Protein AF-A0A452YKJ9-F1 (afdb_monomer)

Sequence (379 aa):
ATHRRIHRRQQQIVANIVINTVAPIIANDQYVQHPLFMSISTAIVTCLLLLCMSCCSSSLLDYCMLVSLLVMNYLLELIMNLPNIPTFQKPNYRQFPELTMAGFADALRPDKFTGVHFKRWQVKTTLWLTALKVFHASVGAPEGMTDEDRRKFQEANTMFVGCILSVLADRLCDVYMHINDGKILWDALNAKFGATDAGSELYIMESFHDYKMVNNRSVVEQAHEIQCIVKELELLKCVLPDKFVAGCMIAKLPPSWRNFATTLKHKRQEISVENLIASLDVEEKARAKDTTEKGGEVQPTANMVQRYPHNKNKGKNKPVFNKPTKTTTFKKKKFNKAELECYACGKPGHFSKECPERADRRGKTSSKTVNMVTASNTD

Secondary structure (DSSP, 8-state):
-HHHHHHHHHHHHHHHHHHHHHHHHHSS-SSS-HHHHHHHHHHHHHHHHHHHHHTT---HHHHHHHHHHHHHHHHHHHHHHS-----S--------S-S-HHHHHHHHPPPPB-SS-HHHHHHHHHHHHHHTT-G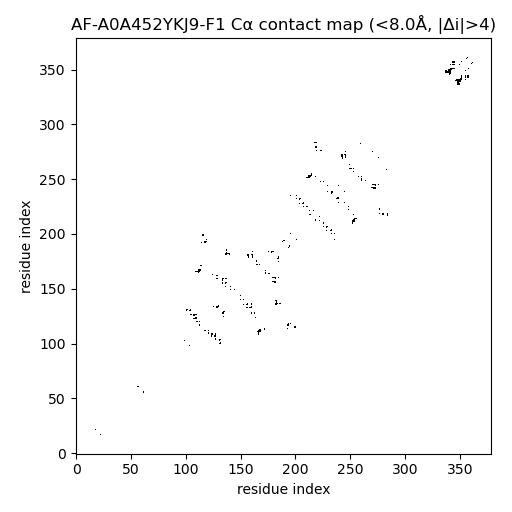GGGG-PPTT--HHHHHHHHHHHHHHHHHHHHTB-HHHHHHHTT---HHHHHHHHHHHH-S--HHHHHHHHHHHHH----TTS-HHHHHHHHHHHHHHHHHTT-PPPHHHHHHHHHHHS-GGGHHHHHHHHH--S---HHHHHHHHHHHHHHHHHHHHHTTS---------PPP------------------------PPP-TTT-B-TTT--BSS-TTS-TT-GGGTTS---------------

Nearest PDB structures (foldseek):
  7nlg-assembly2_C-2  TM=8.269E-01  e=6.951E-02  Saccharomyces cerevisiae
  7nli-assembly1_B  TM=8.361E-01  e=2.441E-01  Saccharomyces cerevisiae

pLDDT: mean 71.26, std 22.53, range [29.0, 97.88]

Solvent-accessible surface area (backbone atoms only — not comparable to full-atom values): 23748 Å² total; per-residue (Å²): 116,67,68,63,53,52,52,53,53,50,53,52,52,52,52,51,50,51,52,71,62,51,56,71,61,77,73,59,78,83,85,91,60,73,71,62,54,54,51,53,52,51,51,51,53,52,53,52,52,53,55,60,48,68,76,70,63,96,50,76,65,63,53,54,54,49,53,50,52,51,51,53,50,51,51,51,54,50,59,72,67,51,82,88,75,82,91,71,93,83,86,88,85,81,88,72,92,71,74,58,61,65,64,61,30,57,74,41,55,54,73,61,45,80,84,66,65,43,67,64,52,47,53,38,42,51,54,22,32,47,65,68,70,23,47,67,29,49,78,45,86,72,87,88,67,53,73,71,56,48,51,55,48,51,52,32,16,51,51,38,36,50,54,53,48,72,32,34,28,69,79,56,26,72,73,49,70,84,53,78,47,25,24,63,47,49,50,52,48,39,67,76,48,58,54,85,48,64,67,60,55,49,50,51,50,47,50,58,68,67,54,66,52,59,85,91,51,64,65,50,60,51,51,50,53,52,52,50,51,51,52,53,35,38,76,70,71,50,76,72,58,53,56,56,53,30,52,50,54,52,70,30,50,31,80,93,45,47,71,59,41,50,53,59,69,68,47,95,61,91,51,44,47,67,60,46,48,55,52,45,46,54,51,50,56,50,53,55,51,61,56,64,64,61,76,55,90,74,78,83,81,73,85,76,86,77,81,86,79,91,82,91,83,91,84,90,85,85,88,79,91,84,84,88,87,89,86,86,90,73,89,74,76,85,76,64,56,68,75,38,54,11,88,77,78,65,50,56,54,44,54,58,90,71,44,90,83,39,74,94,62,75,87,75,79,88,82,92,84,85,86,87,82,91,81,82,90,82,133

InterPro domains:
  IPR001878 Zinc finger, CCHC-type [PF00098] (341-357)
  IPR001878 Zinc finger, CCHC-type [PS50158] (342-357)
  IPR001878 Zinc finger, CCHC-type [SM00343] (341-357)
  IPR036875 Zinc finger, CCHC-type superfamily [SSF57756] (328-364)
  IPR061502 Copia/RE1/RE2-like, N-terminal domain [PF14223] (129-292)

Foldseek 3Di:
DVVVVVVVVVVVVVVVCCCVVVVVVVPDDDDPDPPVVVVVVVVVVLVVVVVVVVVPDPDPVVVVVNVVVVVVVVVVVVVVPDPDDDPDDDDDDDPDDCPPLVVVLVVLQDAADPLAPLVVRVVSLCVSLVSVVLNVLLVPDDPPDDPVVVVVSLVSLQVLLVSNLVRHDPVVSVVQVVDSRNNVSNVVSCVVRVPPPVVNLVVLVVCLVPQADDPPDQLLVSLVVSVVSQVVNVVVVNHDDQLVSLLSSLVRDDPVCVVVSVVVVPPPDRAGSVNSSVVSVVVSVVVVVVVVVVVDDDDPPDDDPDDDDDDDDDDDDDDDDDDDDDDDDDDDDDDDQQADAEPQPRHGNDHVVPDPVNPVPPPDDDDDDDDDDDDDDDD

Organism: Aegilops tauschii subsp. strangulata (NCBI:txid200361)

Mean predicted aligned error: 22.64 Å

Radius of gyration: 47.64 Å; Cα contacts (8 Å, |Δi|>4): 205; chains: 1; bounding box: 167×66×102 Å

Structure (mmCIF, N/CA/C/O backbone):
data_AF-A0A452YKJ9-F1
#
_entry.id   AF-A0A452YKJ9-F1
#
loop_
_atom_site.group_PDB
_atom_site.id
_atom_site.type_symbol
_atom_site.label_atom_id
_atom_site.label_alt_id
_atom_site.label_comp_id
_atom_site.label_asym_id
_atom_site.label_entity_id
_atom_site.label_seq_id
_atom_site.pdbx_PDB_ins_code
_atom_site.Cartn_x
_atom_site.Cartn_y
_atom_site.Cartn_z
_atom_site.occupancy
_atom_site.B_iso_or_equiv
_atom_site.auth_seq_id
_atom_site.auth_comp_id
_atom_site.auth_asym_id
_atom_site.auth_atom_id
_atom_site.pdbx_PDB_model_num
ATOM 1 N N . ALA A 1 1 ? 92.092 -6.918 22.892 1.00 54.88 1 ALA A N 1
ATOM 2 C CA . ALA A 1 1 ? 91.981 -5.563 22.290 1.00 54.88 1 ALA A CA 1
ATOM 3 C C . ALA A 1 1 ? 91.515 -5.588 20.824 1.00 54.88 1 ALA A C 1
ATOM 5 O O . ALA A 1 1 ? 90.685 -4.770 20.443 1.00 54.88 1 ALA A O 1
ATOM 6 N N . THR A 1 2 ? 91.985 -6.538 20.014 1.00 51.72 2 THR A N 1
ATOM 7 C CA . THR A 1 2 ? 91.594 -6.768 18.607 1.00 51.72 2 THR A CA 1
ATOM 8 C C . THR A 1 2 ? 90.106 -7.099 18.418 1.00 51.72 2 THR A C 1
ATOM 10 O O . THR A 1 2 ? 89.449 -6.477 17.590 1.00 51.72 2 THR A O 1
ATOM 13 N N . HIS A 1 3 ? 89.530 -7.953 19.269 1.00 44.47 3 HIS A N 1
ATOM 14 C CA . HIS A 1 3 ? 88.105 -8.326 19.220 1.00 44.47 3 HIS A CA 1
ATOM 15 C C . HIS A 1 3 ? 87.143 -7.127 19.376 1.00 44.47 3 HIS A C 1
ATOM 17 O O . HIS A 1 3 ? 86.148 -7.007 18.668 1.00 44.47 3 HIS A O 1
ATOM 23 N N . ARG A 1 4 ? 87.483 -6.159 20.245 1.00 49.81 4 ARG A N 1
ATOM 24 C CA . ARG A 1 4 ? 86.679 -4.935 20.445 1.00 49.81 4 ARG A CA 1
ATOM 25 C C . ARG A 1 4 ? 86.745 -3.977 19.249 1.00 49.81 4 ARG A C 1
ATOM 27 O O . ARG A 1 4 ? 85.799 -3.230 19.021 1.00 49.81 4 ARG A O 1
ATOM 34 N N . ARG A 1 5 ? 87.844 -3.986 18.482 1.00 52.38 5 ARG A N 1
ATOM 35 C CA . ARG A 1 5 ? 87.989 -3.167 17.263 1.00 52.38 5 ARG A CA 1
ATOM 36 C C . ARG A 1 5 ? 87.192 -3.747 16.094 1.00 52.38 5 ARG A C 1
ATOM 38 O O . ARG A 1 5 ? 86.598 -2.983 15.342 1.00 52.38 5 ARG A O 1
ATOM 45 N N . ILE A 1 6 ? 87.136 -5.075 15.988 1.00 52.66 6 ILE A N 1
ATOM 46 C CA . ILE A 1 6 ? 86.329 -5.783 14.984 1.00 52.66 6 ILE A CA 1
ATOM 47 C C . ILE A 1 6 ? 84.835 -5.558 15.256 1.00 52.66 6 ILE A C 1
ATOM 49 O O . ILE A 1 6 ? 84.110 -5.154 14.353 1.00 52.66 6 ILE A O 1
ATOM 53 N N . HIS A 1 7 ? 84.406 -5.675 16.516 1.00 46.59 7 HIS A N 1
ATOM 54 C CA . HIS A 1 7 ? 83.016 -5.433 16.919 1.00 46.59 7 HIS A CA 1
ATOM 55 C C . HIS A 1 7 ? 82.532 -4.006 16.602 1.00 46.59 7 HIS A C 1
ATOM 57 O O . HIS A 1 7 ? 81.442 -3.821 16.070 1.00 46.59 7 HIS A O 1
ATOM 63 N N . ARG A 1 8 ? 83.356 -2.978 16.862 1.00 50.72 8 ARG A N 1
ATOM 64 C CA . ARG A 1 8 ? 83.002 -1.582 16.533 1.00 50.72 8 ARG A CA 1
ATOM 65 C C . ARG A 1 8 ? 82.900 -1.336 15.028 1.00 50.72 8 ARG A C 1
ATOM 67 O O . ARG A 1 8 ? 81.988 -0.642 14.593 1.00 50.72 8 ARG A O 1
ATOM 74 N N . ARG A 1 9 ? 83.797 -1.934 14.234 1.00 54.03 9 ARG A N 1
ATOM 75 C CA . ARG A 1 9 ? 83.734 -1.845 12.767 1.00 54.03 9 ARG A CA 1
ATOM 76 C C . ARG A 1 9 ? 82.481 -2.520 12.216 1.00 54.03 9 ARG A C 1
ATOM 78 O O . ARG A 1 9 ? 81.846 -1.956 11.335 1.00 54.03 9 ARG A O 1
ATOM 85 N N . GLN A 1 10 ? 82.088 -3.670 12.760 1.00 48.22 10 GLN A N 1
ATOM 86 C CA . GLN A 1 10 ? 80.860 -4.342 12.332 1.00 48.22 10 GLN A CA 1
ATOM 87 C C . GLN A 1 10 ? 79.595 -3.579 12.740 1.00 48.22 10 GLN A C 1
ATOM 89 O O . GLN A 1 10 ? 78.696 -3.443 11.918 1.00 48.22 10 GLN A O 1
ATOM 94 N N . GLN A 1 11 ? 79.553 -2.974 13.931 1.00 50.72 11 GLN A N 1
ATOM 95 C CA . GLN A 1 11 ? 78.436 -2.107 14.330 1.00 50.72 11 GLN A CA 1
ATOM 96 C C . GLN A 1 11 ? 78.281 -0.877 13.424 1.00 50.72 11 GLN A C 1
ATOM 98 O O . GLN A 1 11 ? 77.159 -0.512 13.085 1.00 50.72 11 GLN A O 1
ATOM 103 N N . GLN A 1 12 ? 79.384 -0.265 12.981 1.00 54.50 12 GLN A N 1
ATOM 104 C CA . GLN A 1 12 ? 79.341 0.851 12.026 1.00 54.50 12 GLN A CA 1
ATOM 105 C C . GLN A 1 12 ? 78.880 0.428 10.629 1.00 54.50 12 GLN A C 1
ATOM 107 O O . GLN A 1 12 ? 78.145 1.168 9.982 1.00 54.50 12 GLN A O 1
ATOM 112 N N . ILE A 1 13 ? 79.266 -0.766 10.173 1.00 56.84 13 ILE A N 1
ATOM 113 C CA . ILE A 1 13 ? 78.814 -1.309 8.885 1.00 56.84 13 ILE A CA 1
ATOM 114 C C . ILE A 1 13 ? 77.309 -1.605 8.933 1.00 56.84 13 ILE A C 1
ATOM 116 O O . ILE A 1 13 ? 76.584 -1.206 8.027 1.00 56.84 13 ILE A O 1
ATOM 120 N N . VAL A 1 14 ? 76.822 -2.223 10.013 1.00 52.56 14 VAL A N 1
ATOM 121 C CA . VAL A 1 14 ? 75.391 -2.513 10.202 1.00 52.56 14 VAL A CA 1
ATOM 122 C C . VAL A 1 14 ? 74.574 -1.223 10.310 1.00 52.56 14 VAL A C 1
ATOM 124 O O . VAL A 1 14 ? 73.551 -1.101 9.643 1.00 52.56 14 VAL A O 1
ATOM 127 N N . ALA A 1 15 ? 75.046 -0.227 11.067 1.00 53.91 15 ALA A N 1
ATOM 128 C CA . ALA A 1 15 ? 74.375 1.069 11.172 1.00 53.91 15 ALA A CA 1
ATOM 129 C C . ALA A 1 15 ? 74.290 1.792 9.815 1.00 53.91 15 ALA A C 1
ATOM 131 O O . ALA A 1 15 ? 73.233 2.313 9.467 1.00 53.91 15 ALA A O 1
ATOM 132 N N . ASN A 1 16 ? 75.359 1.764 9.012 1.00 55.59 16 ASN A N 1
ATOM 133 C CA . ASN A 1 16 ? 75.361 2.376 7.681 1.00 55.59 16 ASN A CA 1
ATOM 134 C C . ASN A 1 16 ? 74.444 1.651 6.688 1.00 55.59 16 ASN A C 1
ATOM 136 O O . ASN A 1 16 ? 73.811 2.306 5.864 1.00 55.59 16 ASN A O 1
ATOM 140 N N . ILE A 1 17 ? 74.344 0.321 6.764 1.00 53.81 17 ILE A N 1
ATOM 141 C CA . ILE A 1 17 ? 73.420 -0.451 5.922 1.00 53.81 17 ILE A CA 1
ATOM 142 C C . ILE A 1 17 ? 71.975 -0.120 6.297 1.00 53.81 17 ILE A C 1
ATOM 144 O O . ILE A 1 17 ? 71.181 0.168 5.408 1.00 53.81 17 ILE A O 1
ATOM 148 N N . VAL A 1 18 ? 71.640 -0.080 7.590 1.00 53.66 18 VAL A N 1
ATOM 149 C CA . VAL A 1 18 ? 70.285 0.252 8.064 1.00 53.66 18 VAL A CA 1
ATOM 150 C C . VAL A 1 18 ? 69.889 1.674 7.659 1.00 53.66 18 VAL A C 1
ATOM 152 O O . VAL A 1 18 ? 68.805 1.873 7.121 1.00 53.66 18 VAL A O 1
ATOM 155 N N . ILE A 1 19 ? 70.772 2.660 7.839 1.00 55.09 19 ILE A N 1
ATOM 156 C CA . ILE A 1 19 ? 70.468 4.061 7.511 1.00 55.09 19 ILE A CA 1
ATOM 157 C C . ILE A 1 19 ? 70.308 4.256 5.995 1.00 55.09 19 ILE A C 1
ATOM 159 O O . ILE A 1 19 ? 69.349 4.891 5.568 1.00 55.09 19 ILE A O 1
ATOM 163 N N . ASN A 1 20 ? 71.180 3.666 5.170 1.00 53.25 20 ASN A N 1
ATOM 164 C CA . ASN A 1 20 ? 71.138 3.877 3.717 1.00 53.25 20 ASN A CA 1
ATOM 165 C C . ASN A 1 20 ? 70.064 3.051 2.994 1.00 53.25 20 ASN A C 1
ATOM 167 O O . ASN A 1 20 ? 69.679 3.411 1.885 1.00 53.25 20 ASN A O 1
ATOM 171 N N . THR A 1 21 ? 69.576 1.960 3.591 1.00 52.97 21 THR A N 1
ATOM 172 C CA . THR A 1 21 ? 68.522 1.128 2.983 1.00 52.97 21 THR A CA 1
ATOM 173 C C . THR A 1 21 ? 67.123 1.493 3.464 1.00 52.97 21 THR A C 1
ATOM 175 O O . THR A 1 21 ? 66.191 1.444 2.671 1.00 52.97 21 THR A O 1
ATOM 178 N N . VAL A 1 22 ? 66.957 1.906 4.726 1.00 48.12 22 VAL A N 1
ATOM 179 C CA . VAL A 1 22 ? 65.632 2.172 5.316 1.00 48.12 22 VAL A CA 1
ATOM 180 C C . VAL A 1 22 ? 65.185 3.625 5.115 1.00 48.12 22 VAL A C 1
ATOM 182 O O . VAL A 1 22 ? 64.001 3.87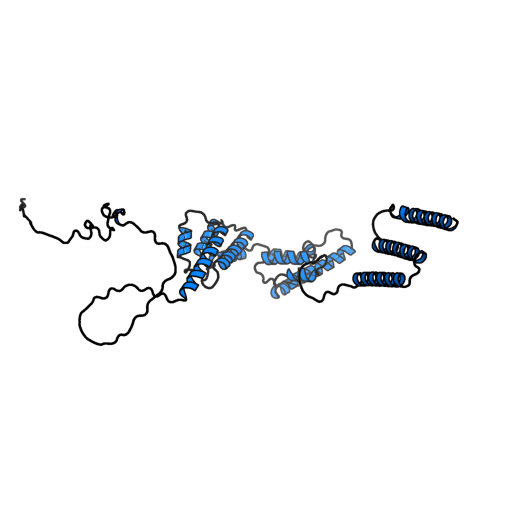2 4.889 1.00 48.12 22 VAL A O 1
ATOM 185 N N . ALA A 1 23 ? 66.109 4.595 5.132 1.00 46.81 23 ALA A N 1
ATOM 186 C CA . ALA A 1 23 ? 65.769 6.015 5.003 1.00 46.81 23 ALA A CA 1
ATOM 187 C C . ALA A 1 23 ? 65.106 6.421 3.664 1.00 46.81 23 ALA A C 1
ATOM 189 O O . ALA A 1 23 ? 64.155 7.203 3.716 1.00 46.81 23 ALA A O 1
ATOM 190 N N . PRO A 1 24 ? 65.510 5.914 2.479 1.00 47.06 24 PRO A N 1
ATOM 191 C CA . PRO A 1 24 ? 64.872 6.319 1.223 1.00 47.06 24 PRO A CA 1
ATOM 192 C C . PRO A 1 24 ? 63.497 5.671 0.985 1.00 47.06 24 PRO A C 1
ATOM 194 O O . PRO A 1 24 ? 62.767 6.127 0.112 1.00 47.06 24 PRO A O 1
ATOM 197 N N . ILE A 1 25 ? 63.115 4.642 1.755 1.00 47.25 25 ILE A N 1
ATOM 198 C CA . ILE A 1 25 ? 61.844 3.922 1.557 1.00 47.25 25 ILE A CA 1
ATOM 199 C C . ILE A 1 25 ? 60.684 4.568 2.334 1.00 47.25 25 ILE A C 1
ATOM 201 O O . ILE A 1 25 ? 59.533 4.473 1.927 1.00 47.25 25 ILE A O 1
ATOM 205 N N . ILE A 1 26 ? 60.979 5.285 3.421 1.00 48.78 26 ILE A N 1
ATOM 206 C CA . ILE A 1 26 ? 59.972 6.009 4.219 1.00 48.78 26 ILE A CA 1
ATOM 207 C C . ILE A 1 26 ? 59.546 7.322 3.531 1.00 48.78 26 ILE A C 1
ATOM 209 O O . ILE A 1 26 ? 58.481 7.858 3.823 1.00 48.78 26 ILE A O 1
ATOM 213 N N . ALA A 1 27 ? 60.365 7.839 2.610 1.00 47.72 27 ALA A N 1
ATOM 214 C CA . ALA A 1 27 ? 60.179 9.159 2.012 1.00 47.72 27 ALA A CA 1
ATOM 215 C C . ALA A 1 27 ? 59.400 9.171 0.684 1.00 47.72 27 ALA A C 1
ATOM 217 O O . ALA A 1 27 ? 59.086 10.261 0.212 1.00 47.72 27 ALA A O 1
ATOM 218 N N . ASN A 1 28 ? 59.087 8.015 0.082 1.00 39.66 28 ASN A N 1
ATOM 219 C CA . ASN A 1 28 ? 58.388 7.967 -1.204 1.00 39.66 28 ASN A CA 1
ATOM 220 C C . ASN A 1 28 ? 56.955 7.432 -1.054 1.00 39.66 28 ASN A C 1
ATOM 222 O O . ASN A 1 28 ? 56.725 6.296 -0.655 1.00 39.66 28 ASN A O 1
ATOM 226 N N . ASP A 1 29 ? 56.041 8.340 -1.364 1.00 38.12 29 ASP A N 1
ATOM 227 C CA . ASP A 1 29 ? 54.584 8.344 -1.361 1.00 38.12 29 ASP A CA 1
ATOM 228 C C . ASP A 1 29 ? 53.753 7.045 -1.385 1.00 38.12 29 ASP A C 1
ATOM 230 O O . ASP A 1 29 ? 54.030 6.057 -2.057 1.00 38.12 29 ASP A O 1
ATOM 234 N N . GLN A 1 30 ? 52.630 7.188 -0.673 1.00 46.84 30 GLN A N 1
ATOM 235 C CA . GLN A 1 30 ? 51.259 6.768 -0.974 1.00 46.84 30 GLN A CA 1
ATOM 236 C C . GLN A 1 30 ? 50.998 5.622 -1.970 1.00 46.84 30 GLN A C 1
ATOM 238 O O . GLN A 1 30 ? 51.193 5.729 -3.173 1.00 46.84 30 GLN A O 1
ATOM 243 N N . TYR A 1 31 ? 50.268 4.642 -1.423 1.00 48.84 31 TYR A N 1
ATOM 244 C CA . TYR A 1 31 ? 49.363 3.703 -2.090 1.00 48.84 31 TYR A CA 1
ATOM 245 C C . TYR A 1 31 ? 50.000 2.642 -3.006 1.00 48.84 31 TYR A C 1
ATOM 247 O O . TYR A 1 31 ? 50.643 2.917 -4.006 1.00 48.84 31 TYR A O 1
ATOM 255 N N . VAL A 1 32 ? 49.648 1.386 -2.697 1.00 43.19 32 VAL A N 1
ATOM 256 C CA . VAL A 1 32 ? 49.920 0.154 -3.462 1.00 43.19 32 VAL A CA 1
ATOM 257 C C . VAL A 1 32 ? 51.313 -0.462 -3.243 1.00 43.19 32 VAL A C 1
ATOM 259 O O . VAL A 1 32 ? 52.135 -0.455 -4.142 1.00 43.19 32 VAL A O 1
ATOM 262 N N . GLN A 1 33 ? 51.558 -1.057 -2.061 1.00 49.28 33 GLN A N 1
ATOM 263 C CA . GLN A 1 33 ? 52.285 -2.346 -1.868 1.00 49.28 33 GLN A CA 1
ATOM 264 C C . GLN A 1 33 ? 52.484 -2.728 -0.376 1.00 49.28 33 GLN A C 1
ATOM 266 O O . GLN A 1 33 ? 53.504 -3.276 0.041 1.00 49.28 33 GLN A O 1
ATOM 271 N N . HIS A 1 34 ? 51.471 -2.494 0.464 1.00 54.09 34 HIS A N 1
ATOM 272 C CA . HIS A 1 34 ? 51.579 -2.696 1.915 1.00 54.09 34 HIS A CA 1
ATOM 273 C C . HIS A 1 34 ? 51.847 -4.146 2.413 1.00 54.09 34 HIS A C 1
ATOM 275 O O . HIS A 1 34 ? 52.509 -4.272 3.445 1.00 54.09 34 HIS A O 1
ATOM 281 N N . PRO A 1 35 ? 51.408 -5.247 1.754 1.00 46.44 35 PRO A N 1
ATOM 282 C CA . PRO A 1 35 ? 51.635 -6.592 2.301 1.00 46.44 35 PRO A CA 1
ATOM 283 C C . PRO A 1 35 ? 53.042 -7.143 2.009 1.00 46.44 35 PRO A C 1
ATOM 285 O O . PRO A 1 35 ? 53.631 -7.800 2.864 1.00 46.44 35 PRO A O 1
ATOM 288 N N . LEU A 1 36 ? 53.624 -6.827 0.845 1.00 48.59 36 LEU A N 1
ATOM 289 C CA . LEU A 1 36 ? 54.978 -7.273 0.481 1.00 48.59 36 LEU A CA 1
ATOM 290 C C . LEU A 1 36 ? 56.056 -6.525 1.276 1.00 48.59 36 LEU A C 1
ATOM 292 O O . LEU A 1 36 ? 57.030 -7.129 1.718 1.00 48.59 36 LEU A O 1
ATOM 296 N N . PHE A 1 37 ? 55.855 -5.228 1.519 1.00 52.91 37 PHE A N 1
ATOM 297 C CA . PHE A 1 37 ? 56.812 -4.403 2.255 1.00 52.91 37 PHE A CA 1
ATOM 298 C C . PHE A 1 37 ? 56.934 -4.806 3.735 1.00 52.91 37 PHE A C 1
ATOM 300 O O . PHE A 1 37 ? 58.042 -4.929 4.261 1.00 52.91 37 PHE A O 1
ATOM 307 N N . MET A 1 38 ? 55.806 -5.102 4.393 1.00 53.69 38 MET A N 1
ATOM 308 C CA . MET A 1 38 ? 55.792 -5.590 5.780 1.00 53.69 38 MET A CA 1
ATOM 309 C C . MET A 1 38 ? 56.409 -6.991 5.903 1.00 53.69 38 MET A C 1
ATOM 311 O O . MET A 1 38 ? 57.136 -7.253 6.860 1.00 53.69 38 MET A O 1
ATOM 315 N N . SER A 1 39 ? 56.183 -7.867 4.919 1.00 57.09 39 SER A N 1
ATOM 316 C CA . SER A 1 39 ? 56.765 -9.217 4.875 1.00 57.09 39 SER A CA 1
ATOM 317 C C . SER A 1 39 ? 58.290 -9.186 4.698 1.00 57.09 39 SER A C 1
ATOM 319 O O . SER A 1 39 ? 59.022 -9.849 5.429 1.00 57.09 39 SER A O 1
ATOM 321 N N . ILE A 1 40 ? 58.808 -8.335 3.806 1.00 58.88 40 ILE A N 1
ATOM 322 C CA . ILE A 1 40 ? 60.258 -8.206 3.591 1.00 58.88 40 ILE A CA 1
ATOM 323 C C . ILE A 1 40 ? 60.935 -7.550 4.804 1.00 58.88 40 ILE A C 1
ATOM 325 O O . ILE A 1 40 ? 61.993 -8.002 5.240 1.00 58.88 40 ILE A O 1
ATOM 329 N N . SER A 1 41 ? 60.317 -6.526 5.402 1.00 61.47 41 SER A N 1
ATOM 330 C CA . SER A 1 41 ? 60.841 -5.878 6.612 1.00 61.47 41 SER A CA 1
ATOM 331 C C . SER A 1 41 ? 60.920 -6.849 7.799 1.00 61.47 41 SER A C 1
ATOM 333 O O . SER A 1 41 ? 61.955 -6.942 8.463 1.00 61.47 41 SER A O 1
ATOM 335 N N . THR A 1 42 ? 59.870 -7.643 8.026 1.00 62.22 42 THR A N 1
ATOM 336 C CA . THR A 1 42 ? 59.843 -8.660 9.090 1.00 62.22 42 THR A CA 1
ATOM 337 C C . THR A 1 42 ? 60.819 -9.811 8.824 1.00 62.22 42 THR A C 1
ATOM 339 O O . THR A 1 42 ? 61.498 -10.255 9.754 1.00 62.22 42 THR A O 1
ATOM 342 N N . ALA A 1 43 ? 60.994 -10.231 7.567 1.00 64.75 43 ALA A N 1
ATOM 343 C CA . ALA A 1 43 ? 62.003 -11.217 7.168 1.00 64.75 43 ALA A CA 1
ATOM 344 C C . ALA A 1 43 ? 63.443 -10.719 7.401 1.00 64.75 43 ALA A C 1
ATOM 346 O O . ALA A 1 43 ? 64.298 -11.456 7.891 1.00 64.75 43 ALA A O 1
ATOM 347 N N . ILE A 1 44 ? 63.725 -9.444 7.117 1.00 72.19 44 ILE A N 1
ATOM 348 C CA . ILE A 1 44 ? 65.050 -8.852 7.351 1.00 72.19 44 ILE A CA 1
ATOM 349 C C . ILE A 1 44 ? 65.332 -8.731 8.855 1.00 72.19 44 ILE A C 1
ATOM 351 O O . ILE A 1 44 ? 66.419 -9.093 9.305 1.00 72.19 44 ILE A O 1
ATOM 355 N N . VAL A 1 45 ? 64.357 -8.281 9.653 1.00 70.88 45 VAL A N 1
ATOM 356 C CA . VAL A 1 45 ? 64.507 -8.161 11.114 1.00 70.88 45 VAL A CA 1
ATOM 357 C C . VAL A 1 45 ? 64.714 -9.530 11.768 1.00 70.88 45 VAL A C 1
ATOM 359 O O . VAL A 1 45 ? 65.603 -9.680 12.605 1.00 70.88 45 VAL A O 1
ATOM 362 N N . THR A 1 46 ? 63.960 -10.550 11.357 1.00 66.88 46 THR A N 1
ATOM 363 C CA . THR A 1 46 ? 64.141 -11.925 11.855 1.00 66.88 46 THR A CA 1
ATOM 364 C C . THR A 1 46 ? 65.497 -12.501 11.451 1.00 66.88 46 THR A C 1
ATOM 366 O O . THR A 1 46 ? 66.184 -13.077 12.294 1.00 66.88 46 THR A O 1
ATOM 369 N N . CYS A 1 47 ? 65.956 -12.266 10.219 1.00 66.81 47 CYS A N 1
ATOM 370 C CA . CYS A 1 47 ? 67.270 -12.721 9.767 1.00 66.81 47 CYS A CA 1
ATOM 371 C C . CYS A 1 47 ? 68.425 -12.023 10.514 1.00 66.81 47 CYS A C 1
ATOM 373 O O . CYS A 1 47 ? 69.414 -12.666 10.868 1.00 66.81 47 CYS A O 1
ATOM 375 N N . LEU A 1 48 ? 68.292 -10.728 10.824 1.00 70.75 48 LEU A N 1
ATOM 376 C CA . LEU A 1 48 ? 69.273 -9.977 11.617 1.00 70.75 48 LEU A CA 1
ATOM 377 C C . LEU A 1 48 ? 69.322 -10.441 13.082 1.00 70.75 48 LEU A C 1
ATOM 379 O O . LEU A 1 48 ? 70.411 -10.540 13.650 1.00 70.75 48 LEU A O 1
ATOM 383 N N . LEU A 1 49 ? 68.176 -10.777 13.684 1.00 64.94 49 LEU A N 1
ATOM 384 C CA . LEU A 1 49 ? 68.113 -11.340 15.038 1.00 64.94 49 LEU A CA 1
ATOM 385 C C . LEU A 1 49 ? 68.745 -12.739 15.101 1.00 64.94 49 LEU A C 1
ATOM 387 O O . LEU A 1 49 ? 69.512 -13.020 16.021 1.00 64.94 49 LEU A O 1
ATOM 391 N N . LEU A 1 50 ? 68.505 -13.584 14.094 1.00 64.44 50 LEU A N 1
ATOM 392 C CA . LEU A 1 50 ? 69.130 -14.907 13.977 1.00 64.44 50 LEU A CA 1
ATOM 393 C C . LEU A 1 50 ? 70.657 -14.814 13.824 1.00 64.44 50 LEU A C 1
ATOM 395 O O . LEU A 1 50 ? 71.392 -15.536 14.500 1.00 64.44 50 LEU A O 1
ATOM 399 N N . LEU A 1 51 ? 71.149 -13.885 12.996 1.00 64.31 51 LEU A N 1
ATOM 400 C CA . LEU A 1 51 ? 72.586 -13.655 12.808 1.00 64.31 51 LEU A CA 1
ATOM 401 C C . LEU A 1 51 ? 73.259 -13.120 14.081 1.00 64.31 51 LEU A C 1
ATOM 403 O O . LEU A 1 51 ? 74.330 -13.603 14.451 1.00 64.31 51 LEU A O 1
ATOM 407 N N . CYS A 1 52 ? 72.613 -12.186 14.787 1.00 60.16 52 CYS A N 1
ATOM 408 C CA . CYS A 1 52 ? 73.116 -11.618 16.041 1.00 60.16 52 CYS A CA 1
ATOM 409 C C . CYS A 1 52 ? 73.245 -12.683 17.148 1.00 60.16 52 CYS A C 1
ATOM 411 O O . CYS A 1 52 ? 74.232 -12.701 17.884 1.00 60.16 52 CYS A O 1
ATOM 413 N N . MET A 1 53 ? 72.299 -13.627 17.219 1.00 58.78 53 MET A N 1
ATOM 414 C CA . MET A 1 53 ? 72.294 -14.695 18.228 1.00 58.78 53 MET A CA 1
ATOM 415 C C . MET A 1 53 ? 73.190 -15.892 17.866 1.00 58.78 53 MET A C 1
ATOM 417 O O . MET A 1 53 ? 73.716 -16.546 18.771 1.00 58.78 53 MET A O 1
ATOM 421 N N . SER A 1 54 ? 73.457 -16.129 16.572 1.00 59.25 54 SER A N 1
ATOM 422 C CA . SER A 1 54 ? 74.451 -17.122 16.114 1.00 59.25 54 SER A CA 1
ATOM 423 C C . SER A 1 54 ? 75.883 -16.773 16.541 1.00 59.25 54 SER A C 1
ATOM 425 O O . SER A 1 54 ? 76.724 -17.653 16.697 1.00 59.25 54 SER A O 1
ATOM 427 N N . CYS A 1 55 ? 76.152 -15.487 16.789 1.00 56.94 55 CYS A N 1
ATOM 428 C CA . CYS A 1 55 ? 77.467 -15.007 17.195 1.00 56.94 55 CYS A CA 1
ATOM 429 C C . CYS A 1 55 ? 77.702 -15.090 18.721 1.00 56.94 55 CYS A C 1
ATOM 431 O O . CYS A 1 55 ? 78.809 -14.792 19.172 1.00 56.94 55 CYS A O 1
ATOM 433 N N . CYS A 1 56 ? 76.690 -15.492 19.510 1.00 58.94 56 CYS A N 1
ATOM 434 C CA . CYS A 1 56 ? 76.715 -15.414 20.979 1.00 58.94 56 CYS A CA 1
ATOM 435 C C . CYS A 1 56 ? 76.259 -16.669 21.751 1.00 58.94 56 CYS A C 1
ATOM 437 O O . CYS A 1 56 ? 76.258 -16.613 22.978 1.00 58.94 56 CYS A O 1
ATOM 439 N N . SER A 1 57 ? 75.898 -17.795 21.128 1.00 55.03 57 SER A N 1
ATOM 440 C CA . SER A 1 57 ? 75.328 -18.935 21.874 1.00 55.03 57 SER A CA 1
ATOM 441 C C . SER A 1 57 ? 76.154 -20.224 21.764 1.00 55.03 57 SER A C 1
ATOM 443 O O . SER A 1 57 ? 76.265 -20.849 20.715 1.00 55.03 57 SER A O 1
ATOM 445 N N . SER A 1 58 ? 76.712 -20.639 22.904 1.00 62.03 58 SER A N 1
ATOM 446 C CA . SER A 1 58 ? 77.440 -21.900 23.114 1.00 62.03 58 SER A CA 1
ATOM 447 C C . SER A 1 58 ? 76.528 -23.032 23.619 1.00 62.03 58 SER A C 1
ATOM 449 O O . SER A 1 58 ? 76.991 -23.910 24.344 1.00 62.03 58 SER A O 1
ATOM 451 N N . SER A 1 59 ? 75.225 -23.011 23.318 1.00 66.88 59 SER A N 1
ATOM 452 C CA . SER A 1 59 ? 74.263 -23.950 23.910 1.00 66.88 59 SER A CA 1
ATOM 453 C C . SER A 1 59 ? 73.186 -24.402 22.927 1.00 66.88 59 SER A C 1
ATOM 455 O O . SER A 1 59 ? 72.509 -23.600 22.290 1.00 66.88 59 SER A O 1
ATOM 457 N N . LEU A 1 60 ? 72.995 -25.720 22.859 1.00 60.41 60 LEU A N 1
ATOM 458 C CA . LEU A 1 60 ? 71.998 -26.415 22.036 1.00 60.41 60 LEU A CA 1
ATOM 459 C C . LEU A 1 60 ? 70.548 -26.030 22.404 1.00 60.41 60 LEU A C 1
ATOM 461 O O . LEU A 1 60 ? 69.657 -26.090 21.560 1.00 60.41 60 LEU A O 1
ATOM 465 N N . LEU A 1 61 ? 70.318 -25.597 23.649 1.00 60.06 61 LEU A N 1
ATOM 466 C CA . LEU A 1 61 ? 69.008 -25.166 24.150 1.00 60.06 61 LEU A CA 1
ATOM 467 C C . LEU A 1 61 ? 68.520 -23.869 23.491 1.00 60.06 61 LEU A C 1
ATOM 469 O O . LEU A 1 61 ? 67.340 -23.770 23.157 1.00 60.06 61 LEU A O 1
ATOM 473 N N . ASP A 1 62 ? 69.418 -22.916 23.238 1.00 58.72 62 ASP A N 1
ATOM 474 C CA . ASP A 1 62 ? 69.054 -21.631 22.629 1.00 58.72 62 ASP A CA 1
ATOM 475 C C . ASP A 1 62 ? 68.629 -21.816 21.164 1.00 58.72 62 ASP A C 1
ATOM 477 O O . ASP A 1 62 ? 67.689 -21.172 20.691 1.00 58.72 62 ASP A O 1
ATOM 481 N N . TYR A 1 63 ? 69.251 -22.775 20.469 1.00 66.94 63 TYR A N 1
ATOM 482 C CA . TYR A 1 63 ? 68.860 -23.175 19.117 1.00 66.94 63 TYR A CA 1
ATOM 483 C C . TYR A 1 63 ? 67.465 -23.818 19.096 1.00 66.94 63 TYR A C 1
ATOM 485 O O . TYR A 1 63 ? 66.629 -23.457 18.268 1.00 66.94 63 TYR A O 1
ATOM 493 N N . CYS A 1 64 ? 67.168 -24.711 20.046 1.00 59.69 64 CYS A N 1
ATOM 494 C CA . CYS A 1 64 ? 65.848 -25.339 20.158 1.00 59.69 64 CYS A CA 1
ATOM 495 C C . CYS A 1 64 ? 64.725 -24.324 20.435 1.00 59.69 64 CYS A C 1
ATOM 497 O O . CYS A 1 64 ? 63.638 -24.437 19.859 1.00 59.69 64 CYS A O 1
ATOM 499 N N . MET A 1 65 ? 64.975 -23.308 21.268 1.00 65.81 65 MET A N 1
ATOM 500 C CA . MET A 1 65 ? 63.994 -22.247 21.538 1.00 65.81 65 MET A CA 1
ATOM 501 C C . MET A 1 65 ? 63.735 -21.377 20.301 1.00 65.81 65 MET A C 1
ATOM 503 O O . MET A 1 65 ? 62.591 -21.013 20.031 1.00 65.81 65 MET A O 1
ATOM 507 N N . LEU A 1 66 ? 64.772 -21.100 19.506 1.00 64.94 66 LEU A N 1
ATOM 508 C CA . LEU A 1 66 ? 64.651 -20.347 18.256 1.00 64.94 66 LEU A CA 1
ATOM 509 C C . LEU A 1 66 ? 63.878 -21.106 17.176 1.00 64.94 66 LEU A C 1
ATOM 511 O O . LEU A 1 66 ? 62.990 -20.533 16.547 1.00 64.94 66 LEU A O 1
ATOM 515 N N . VAL A 1 67 ? 64.172 -22.395 16.993 1.00 70.12 67 VAL A N 1
ATOM 516 C CA . VAL A 1 67 ? 63.414 -23.255 16.072 1.00 70.12 67 VAL A CA 1
ATOM 517 C C . VAL A 1 67 ? 61.948 -23.310 16.494 1.00 70.12 67 VAL A C 1
ATOM 519 O O . VAL A 1 67 ? 61.066 -23.166 15.652 1.00 70.12 67 VAL A O 1
ATOM 522 N N . SER A 1 68 ? 61.675 -23.412 17.797 1.00 67.06 68 SER A N 1
ATOM 523 C CA . SER A 1 68 ? 60.305 -23.397 18.318 1.00 67.06 68 SER A CA 1
ATOM 524 C C . SER A 1 68 ? 59.593 -22.072 18.015 1.00 67.06 68 SER A C 1
ATOM 526 O O . SER A 1 68 ? 58.460 -22.086 17.546 1.00 67.06 68 SER A O 1
ATOM 528 N N . LEU A 1 69 ? 60.251 -20.923 18.197 1.00 67.31 69 LEU A N 1
ATOM 529 C CA . LEU A 1 69 ? 59.673 -19.610 17.877 1.00 67.31 69 LEU A CA 1
ATOM 530 C C . LEU A 1 69 ? 59.434 -19.407 16.372 1.00 67.31 69 LEU A C 1
ATOM 532 O O . LEU A 1 69 ? 58.413 -18.834 15.992 1.00 67.31 69 LEU A O 1
ATOM 536 N N . LEU A 1 70 ? 60.332 -19.896 15.512 1.00 67.00 70 LEU A N 1
ATOM 537 C CA . LEU A 1 70 ? 60.151 -19.857 14.057 1.00 67.00 70 LEU A CA 1
ATOM 538 C C . LEU A 1 70 ? 58.978 -20.731 13.609 1.00 67.00 70 LEU A C 1
ATOM 540 O O . LEU A 1 70 ? 58.165 -20.288 12.803 1.00 67.00 70 LEU A O 1
ATOM 544 N N . VAL A 1 71 ? 58.849 -21.934 14.175 1.00 70.00 71 VAL A N 1
ATOM 545 C CA . VAL A 1 71 ? 57.709 -22.822 13.917 1.00 70.00 71 VAL A CA 1
ATOM 546 C C . VAL A 1 71 ? 56.406 -22.167 14.374 1.00 70.00 71 VAL A C 1
ATOM 548 O O . VAL A 1 71 ? 55.435 -22.173 13.627 1.00 70.00 71 VAL A O 1
ATOM 551 N N . MET A 1 72 ? 56.384 -21.532 15.549 1.00 69.88 72 MET A N 1
ATOM 552 C CA . MET A 1 72 ? 55.188 -20.840 16.046 1.00 69.88 72 MET A CA 1
ATOM 553 C C . MET A 1 72 ? 54.790 -19.645 15.170 1.00 69.88 72 MET A C 1
ATOM 555 O O . MET A 1 72 ? 53.605 -19.470 14.898 1.00 69.88 72 MET A O 1
ATOM 559 N N . ASN A 1 73 ? 55.753 -18.858 14.681 1.00 64.44 73 ASN A N 1
ATOM 560 C CA . ASN A 1 73 ? 55.474 -17.755 13.757 1.00 64.44 73 ASN A CA 1
ATOM 561 C C . ASN A 1 73 ? 54.977 -18.253 12.394 1.00 64.44 73 ASN A C 1
ATOM 563 O O . ASN A 1 73 ? 54.006 -17.713 11.874 1.00 64.44 73 ASN A O 1
ATOM 567 N N . TYR A 1 74 ? 55.577 -19.317 11.852 1.00 66.00 74 TYR A N 1
ATOM 568 C CA . TYR A 1 74 ? 55.131 -19.917 10.592 1.00 66.00 74 TYR A CA 1
ATOM 569 C C . TYR A 1 74 ? 53.726 -20.523 10.716 1.00 66.00 74 TYR A C 1
ATOM 571 O O . TYR A 1 74 ? 52.906 -20.386 9.813 1.00 66.00 74 TYR A O 1
ATOM 579 N N . LEU A 1 75 ? 53.407 -21.136 11.862 1.00 64.88 75 LEU 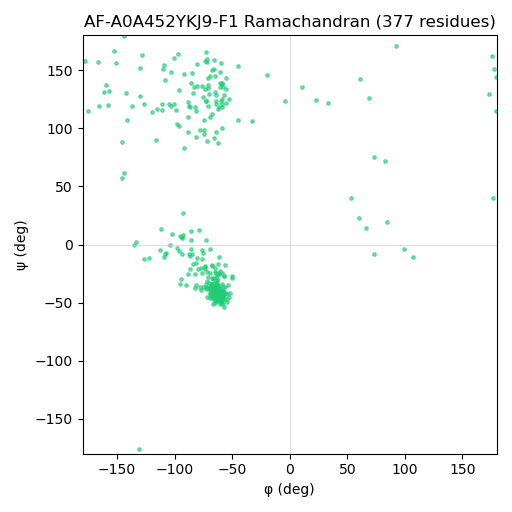A N 1
ATOM 580 C CA . LEU A 1 75 ? 52.056 -21.611 12.169 1.00 64.88 75 LEU A CA 1
ATOM 581 C C . LEU A 1 75 ? 51.057 -20.455 12.296 1.00 64.88 75 LEU A C 1
ATOM 583 O O . LEU A 1 75 ? 49.935 -20.583 11.816 1.00 64.88 75 LEU A O 1
ATOM 587 N N . LEU A 1 76 ? 51.445 -19.323 12.891 1.00 62.03 76 LEU A N 1
ATOM 588 C CA . LEU A 1 76 ? 50.592 -18.135 12.981 1.00 62.03 76 LEU A CA 1
ATOM 589 C C . LEU A 1 76 ? 50.312 -17.541 11.591 1.00 62.03 76 LEU A C 1
ATOM 591 O O . LEU A 1 76 ? 49.175 -17.196 11.282 1.00 62.03 76 LEU A O 1
ATOM 595 N N . GLU A 1 77 ? 51.326 -17.478 10.732 1.00 64.19 77 GLU A N 1
ATOM 596 C CA . GLU A 1 77 ? 51.205 -17.011 9.348 1.00 64.19 77 GLU A CA 1
ATOM 597 C C . GLU A 1 77 ? 50.372 -17.979 8.488 1.00 64.19 77 GLU A C 1
ATOM 599 O O . GLU A 1 77 ? 49.572 -17.544 7.660 1.00 64.19 77 GLU A O 1
ATOM 604 N N . LEU A 1 78 ? 50.457 -19.290 8.751 1.00 59.09 78 LEU A N 1
ATOM 605 C CA . LEU A 1 78 ? 49.582 -20.302 8.155 1.00 59.09 78 LEU A CA 1
ATOM 606 C C . LEU A 1 78 ? 48.122 -20.138 8.619 1.00 59.09 78 LEU A C 1
ATOM 608 O O . LEU A 1 78 ? 47.215 -20.222 7.796 1.00 59.09 78 LEU A O 1
ATOM 612 N N . ILE A 1 79 ? 47.884 -19.855 9.908 1.00 63.34 79 ILE A N 1
ATOM 613 C CA . ILE A 1 79 ? 46.543 -19.578 10.461 1.00 63.34 79 ILE A CA 1
ATOM 614 C C . ILE A 1 79 ? 45.940 -18.318 9.830 1.00 63.34 79 ILE A C 1
ATOM 616 O O . ILE A 1 79 ? 44.759 -18.312 9.495 1.00 63.34 79 ILE A O 1
ATOM 620 N N . MET A 1 80 ? 46.745 -17.275 9.622 1.00 56.44 80 MET A N 1
ATOM 621 C CA . MET A 1 80 ? 46.299 -16.026 8.994 1.00 56.44 80 MET A CA 1
ATOM 622 C C . MET A 1 80 ? 46.025 -16.165 7.486 1.00 56.44 80 MET A C 1
ATOM 624 O O . MET A 1 80 ? 45.247 -15.382 6.944 1.00 56.44 80 MET A O 1
ATOM 628 N N . ASN A 1 81 ? 46.629 -17.156 6.821 1.00 51.91 81 ASN A N 1
ATOM 629 C CA . ASN A 1 81 ? 46.465 -17.427 5.388 1.00 51.91 81 ASN A CA 1
ATOM 630 C C . ASN A 1 81 ? 45.451 -18.545 5.067 1.00 51.91 81 ASN A C 1
ATOM 632 O O . ASN A 1 81 ? 45.180 -18.804 3.893 1.00 51.91 81 ASN A O 1
ATOM 636 N N . LEU A 1 82 ? 44.870 -19.210 6.072 1.00 47.94 82 LEU A N 1
ATOM 637 C CA . LEU A 1 82 ? 43.776 -20.160 5.862 1.00 47.94 82 LEU A CA 1
ATOM 638 C C . LEU A 1 82 ? 42.466 -19.394 5.575 1.00 47.94 82 LEU A C 1
ATOM 640 O O . LEU A 1 82 ? 42.079 -18.530 6.363 1.00 47.94 82 LEU A O 1
ATOM 644 N N . PRO A 1 83 ? 41.739 -19.692 4.480 1.00 46.94 83 PRO A N 1
ATOM 645 C CA . PRO A 1 83 ? 40.433 -19.092 4.238 1.00 46.94 83 PRO A CA 1
ATOM 646 C C . PRO A 1 83 ? 39.455 -19.535 5.333 1.00 46.94 83 PRO A C 1
ATOM 648 O O . PRO A 1 83 ? 39.209 -20.726 5.523 1.00 46.94 83 PRO A O 1
ATOM 651 N N . ASN A 1 84 ? 38.896 -18.563 6.057 1.00 48.47 84 ASN A N 1
ATOM 652 C CA . ASN A 1 84 ? 37.885 -18.785 7.089 1.00 48.47 84 ASN A CA 1
ATOM 653 C C . ASN A 1 84 ? 36.654 -19.489 6.494 1.00 48.47 84 ASN A C 1
ATOM 655 O O . ASN A 1 84 ? 35.791 -18.841 5.904 1.00 48.47 84 ASN A O 1
ATOM 659 N N . ILE A 1 85 ? 36.536 -20.802 6.691 1.00 44.22 85 ILE A N 1
ATOM 660 C CA . ILE A 1 85 ? 35.269 -21.527 6.550 1.00 44.22 85 ILE A CA 1
ATOM 661 C C . ILE A 1 85 ? 34.687 -21.680 7.961 1.00 44.22 85 ILE A C 1
ATOM 663 O O . ILE A 1 85 ? 35.177 -22.510 8.729 1.00 44.22 85 ILE A O 1
ATOM 667 N N . PRO A 1 86 ? 33.661 -20.903 8.356 1.00 38.72 86 PRO A N 1
ATOM 668 C CA . PRO A 1 86 ? 33.056 -21.057 9.666 1.00 38.72 86 PRO A CA 1
ATOM 669 C C . PRO A 1 86 ? 31.935 -22.101 9.607 1.00 38.72 86 PRO A C 1
ATOM 671 O O . PRO A 1 86 ? 30.783 -21.798 9.302 1.00 38.72 86 PRO A O 1
ATOM 674 N N . THR A 1 87 ? 32.244 -23.341 9.973 1.00 42.72 87 THR A N 1
ATOM 675 C CA . THR A 1 87 ? 31.245 -24.251 10.548 1.00 42.72 87 THR A CA 1
ATOM 676 C C . THR A 1 87 ? 31.096 -23.929 12.030 1.00 42.72 87 THR A C 1
ATOM 678 O O . THR A 1 87 ? 31.873 -24.427 12.831 1.00 42.72 87 THR A O 1
ATOM 681 N N . PHE A 1 88 ? 30.146 -23.054 12.373 1.00 38.22 88 PHE A N 1
ATOM 682 C CA . PHE A 1 88 ? 29.239 -23.127 13.534 1.00 38.22 88 PHE A CA 1
ATOM 683 C C . PHE A 1 88 ? 28.436 -21.813 13.630 1.00 38.22 88 PHE A C 1
ATOM 685 O O . PHE A 1 88 ? 28.975 -20.713 13.560 1.00 38.22 88 PHE A O 1
ATOM 692 N N . GLN A 1 89 ? 27.115 -21.937 13.748 1.00 45.59 89 GLN A N 1
ATOM 693 C CA . GLN A 1 89 ? 26.136 -20.846 13.748 1.00 45.59 89 GLN A CA 1
ATOM 694 C C . GLN A 1 89 ? 26.285 -19.899 14.956 1.00 45.59 89 GLN A C 1
ATOM 696 O O . GLN A 1 89 ? 26.253 -20.388 16.085 1.00 45.59 89 GLN A O 1
ATOM 701 N N . LYS A 1 90 ? 26.313 -18.567 14.730 1.00 33.44 90 LYS A N 1
ATOM 702 C CA . LYS A 1 90 ? 25.496 -17.513 15.406 1.00 33.44 90 LYS A CA 1
ATOM 703 C C . LYS A 1 90 ? 25.877 -16.073 14.957 1.00 33.44 90 LYS A C 1
ATOM 705 O O . LYS A 1 90 ? 26.891 -15.906 14.289 1.00 33.44 90 LYS A O 1
ATOM 710 N N . PRO A 1 91 ? 25.005 -15.062 15.185 1.00 44.62 91 PRO A N 1
ATOM 711 C CA . PRO A 1 91 ? 24.644 -14.054 14.186 1.00 44.62 91 PRO A CA 1
ATOM 712 C C . PRO A 1 91 ? 25.352 -12.695 14.335 1.00 44.62 91 PRO A C 1
ATOM 714 O O . PRO A 1 91 ? 25.758 -12.301 15.422 1.00 44.62 91 PRO A O 1
ATOM 717 N N . ASN A 1 92 ? 25.333 -11.947 13.227 1.00 44.81 92 ASN A N 1
ATOM 718 C CA . ASN A 1 92 ? 25.539 -10.498 13.103 1.00 44.81 92 ASN A CA 1
ATOM 719 C C . ASN A 1 92 ? 26.962 -9.955 13.279 1.00 44.81 92 ASN A C 1
ATOM 721 O O . ASN A 1 92 ? 27.238 -9.233 14.224 1.00 44.81 92 ASN A O 1
ATOM 725 N N . TYR A 1 93 ? 27.793 -10.157 12.256 1.00 35.41 93 TYR A N 1
ATOM 726 C CA . TYR A 1 93 ? 28.691 -9.116 11.743 1.00 35.41 93 TYR A CA 1
ATOM 727 C C . TYR A 1 93 ? 28.807 -9.314 10.227 1.00 35.41 93 TYR A C 1
ATOM 729 O O . TYR A 1 93 ? 29.634 -10.077 9.739 1.00 35.41 93 TYR A O 1
ATOM 737 N N . ARG A 1 94 ? 27.893 -8.699 9.466 1.00 37.81 94 ARG A N 1
ATOM 738 C CA . ARG A 1 94 ? 27.985 -8.652 8.004 1.00 37.81 94 ARG A CA 1
ATOM 739 C C . ARG A 1 94 ? 28.638 -7.337 7.608 1.00 37.81 94 ARG A C 1
ATOM 741 O O . ARG A 1 94 ? 27.996 -6.292 7.614 1.00 37.81 94 ARG A O 1
ATOM 748 N N . GLN A 1 95 ? 29.916 -7.414 7.267 1.00 39.41 95 GLN A N 1
ATOM 749 C CA . GLN A 1 95 ? 30.582 -6.403 6.463 1.00 39.41 95 GLN A CA 1
ATOM 750 C C . GLN A 1 95 ? 30.148 -6.653 5.014 1.00 39.41 95 GLN A C 1
ATOM 752 O O . GLN A 1 95 ? 30.587 -7.601 4.370 1.00 39.41 95 GLN A O 1
ATOM 757 N N . PHE A 1 96 ? 29.164 -5.878 4.562 1.00 45.12 96 PHE A N 1
ATOM 758 C CA . PHE A 1 96 ? 28.607 -5.952 3.215 1.00 45.12 96 PHE A CA 1
ATOM 759 C C . PHE A 1 96 ? 29.397 -5.111 2.226 1.00 45.12 96 PHE A C 1
ATOM 761 O O . PHE A 1 96 ? 29.713 -3.962 2.529 1.00 45.12 96 PHE A O 1
ATOM 768 N N . PRO A 1 97 ? 29.611 -5.646 1.015 1.00 43.22 97 PRO A N 1
ATOM 769 C CA . PRO A 1 97 ? 29.126 -4.900 -0.151 1.00 43.22 97 PRO A CA 1
ATOM 770 C C . PRO A 1 97 ? 28.223 -5.714 -1.092 1.00 43.22 97 PRO A C 1
ATOM 772 O O . PRO A 1 97 ? 27.558 -5.126 -1.935 1.00 43.22 97 PRO A O 1
ATOM 775 N N . GLU A 1 98 ? 28.149 -7.042 -0.955 1.00 38.59 98 GLU A N 1
ATOM 776 C CA . GLU A 1 98 ? 27.483 -7.912 -1.940 1.00 38.59 98 GLU A CA 1
ATOM 777 C C . GLU A 1 98 ? 26.767 -9.093 -1.268 1.00 38.59 98 GLU A C 1
ATOM 779 O O . GLU A 1 98 ? 27.047 -10.264 -1.511 1.00 38.59 98 GLU A O 1
ATOM 784 N N . LEU A 1 99 ? 25.778 -8.806 -0.416 1.00 42.56 99 LEU A N 1
ATOM 785 C CA . LEU A 1 99 ? 24.638 -9.725 -0.360 1.00 42.56 99 LEU A CA 1
ATOM 786 C C . LEU A 1 99 ? 24.093 -9.732 -1.789 1.00 42.56 99 LEU A C 1
ATOM 788 O O . LEU A 1 99 ? 23.734 -8.670 -2.295 1.00 42.56 99 LEU A O 1
ATOM 792 N N . THR A 1 100 ? 24.108 -10.888 -2.441 1.00 50.12 100 THR A N 1
ATOM 793 C CA . THR A 1 100 ? 23.550 -11.124 -3.773 1.00 50.12 100 THR A CA 1
ATOM 794 C C . THR A 1 100 ? 22.320 -10.247 -4.006 1.00 50.12 100 THR A C 1
ATOM 796 O O . THR A 1 100 ? 21.258 -10.494 -3.437 1.00 50.12 100 THR A O 1
ATOM 799 N N . MET A 1 101 ? 22.460 -9.200 -4.829 1.00 53.44 101 MET A N 1
ATOM 800 C CA . MET A 1 101 ? 21.371 -8.263 -5.148 1.00 53.44 101 MET A CA 1
ATOM 801 C C . MET A 1 101 ? 20.098 -9.004 -5.580 1.00 53.44 101 MET A C 1
ATOM 803 O O . MET A 1 101 ? 19.000 -8.527 -5.323 1.00 53.44 101 MET A O 1
ATOM 807 N N . ALA A 1 102 ? 20.252 -10.209 -6.141 1.00 60.38 102 ALA A N 1
ATOM 808 C CA . ALA A 1 102 ? 19.177 -11.147 -6.430 1.00 60.38 102 ALA A CA 1
ATOM 809 C C . ALA A 1 102 ? 18.308 -11.495 -5.206 1.00 60.38 102 ALA A C 1
ATOM 811 O O . ALA A 1 102 ? 17.096 -11.429 -5.318 1.00 60.38 102 ALA A O 1
ATOM 812 N N . GLY A 1 103 ? 18.874 -11.807 -4.035 1.00 73.56 103 GLY A N 1
ATOM 813 C CA . GLY A 1 103 ? 18.088 -12.189 -2.853 1.00 73.56 103 GLY A CA 1
ATOM 814 C C . GLY A 1 103 ? 17.340 -11.017 -2.211 1.00 73.56 103 GLY A C 1
ATOM 815 O O . GLY A 1 103 ? 16.211 -11.173 -1.755 1.00 73.56 103 GLY A O 1
ATOM 816 N N . PHE A 1 104 ? 17.946 -9.826 -2.203 1.00 79.25 104 PHE A N 1
ATOM 817 C CA . PHE A 1 104 ? 17.273 -8.616 -1.722 1.00 79.25 104 PHE A CA 1
ATOM 818 C C . PHE A 1 104 ? 16.194 -8.142 -2.699 1.00 79.25 104 PHE A C 1
ATOM 820 O O . PHE A 1 104 ? 15.080 -7.837 -2.281 1.00 79.25 104 PHE A O 1
ATOM 827 N N . ALA A 1 105 ? 16.501 -8.109 -3.999 1.00 82.19 105 ALA A N 1
ATOM 828 C CA . ALA A 1 105 ? 15.525 -7.740 -5.011 1.00 82.19 105 ALA A CA 1
ATOM 829 C C . ALA A 1 105 ? 14.378 -8.757 -5.078 1.00 82.19 105 ALA A C 1
ATOM 831 O O . ALA A 1 105 ? 13.229 -8.349 -5.167 1.00 82.19 105 ALA A O 1
ATOM 832 N N . ASP A 1 106 ? 14.641 -10.058 -4.966 1.00 85.12 106 ASP A N 1
ATOM 833 C CA . ASP A 1 106 ? 13.579 -11.070 -4.949 1.00 85.12 106 ASP A CA 1
ATOM 834 C C . ASP A 1 106 ? 12.637 -10.893 -3.745 1.00 85.12 106 ASP A C 1
ATOM 836 O O . ASP A 1 106 ? 11.422 -10.953 -3.901 1.00 85.12 106 ASP A O 1
ATOM 840 N N . ALA A 1 107 ? 13.161 -10.516 -2.572 1.00 86.81 107 ALA A N 1
ATOM 841 C CA . ALA A 1 107 ? 12.335 -10.181 -1.407 1.00 86.81 107 ALA A CA 1
ATOM 842 C C . ALA A 1 107 ? 11.444 -8.935 -1.606 1.00 86.81 107 ALA A C 1
ATOM 844 O O . ALA A 1 107 ? 10.431 -8.784 -0.923 1.00 86.81 107 ALA A O 1
ATOM 845 N N . LEU A 1 108 ? 11.815 -8.034 -2.522 1.00 88.50 108 LEU A N 1
ATOM 846 C CA . LEU A 1 108 ? 11.019 -6.858 -2.886 1.00 88.50 108 LEU A CA 1
ATOM 847 C C . LEU A 1 108 ? 9.996 -7.147 -3.989 1.00 88.50 108 LEU A C 1
ATOM 849 O O . LEU A 1 108 ? 9.172 -6.274 -4.282 1.00 88.50 108 LEU A O 1
ATOM 853 N N . ARG A 1 109 ? 10.044 -8.332 -4.611 1.00 91.25 109 ARG A N 1
ATOM 854 C CA . ARG A 1 109 ? 9.169 -8.673 -5.729 1.00 91.25 109 ARG A CA 1
ATOM 855 C C . ARG A 1 109 ? 7.699 -8.568 -5.297 1.00 91.25 109 ARG A C 1
ATOM 857 O O . ARG A 1 109 ? 7.304 -9.178 -4.303 1.00 91.25 109 ARG A O 1
ATOM 864 N N . PRO A 1 110 ? 6.872 -7.790 -6.015 1.00 91.69 110 PRO A N 1
ATOM 865 C CA . PRO A 1 110 ? 5.461 -7.647 -5.688 1.00 91.69 110 PRO A CA 1
ATOM 866 C C . PRO A 1 110 ? 4.667 -8.905 -6.056 1.00 91.69 110 PRO A C 1
ATOM 868 O O . PRO A 1 110 ? 5.039 -9.658 -6.959 1.00 91.69 110 PRO A O 1
ATOM 871 N N . ASP A 1 111 ? 3.516 -9.075 -5.403 1.00 91.12 111 ASP A N 1
ATOM 872 C CA . ASP A 1 111 ? 2.502 -10.043 -5.819 1.00 91.12 111 ASP A CA 1
ATOM 873 C C . ASP A 1 111 ? 2.001 -9.738 -7.241 1.00 91.12 111 ASP A C 1
ATOM 875 O O . ASP A 1 111 ? 2.051 -8.591 -7.705 1.00 91.12 111 ASP A O 1
ATOM 879 N N . LYS A 1 112 ? 1.471 -10.763 -7.924 1.00 95.00 112 LYS A N 1
ATOM 880 C CA . LYS A 1 112 ? 0.888 -10.601 -9.262 1.00 95.00 112 LYS A CA 1
ATOM 881 C C . LYS A 1 112 ? -0.231 -9.552 -9.245 1.00 95.00 112 LYS A C 1
ATOM 883 O O . LYS A 1 112 ? -1.180 -9.653 -8.470 1.00 95.00 112 LYS A O 1
ATOM 888 N N . PHE A 1 113 ? -0.158 -8.580 -10.149 1.00 92.75 113 PHE A N 1
ATOM 889 C CA . PHE A 1 113 ? -1.191 -7.569 -10.332 1.00 92.75 113 PHE A CA 1
ATOM 890 C C . PHE A 1 113 ? -2.426 -8.166 -10.989 1.00 92.75 113 PHE A C 1
ATOM 892 O O . PHE A 1 113 ? -2.353 -8.700 -12.094 1.00 92.75 113 PHE A O 1
ATOM 899 N N . THR A 1 114 ? -3.573 -8.031 -10.333 1.00 88.56 114 THR A N 1
ATOM 900 C CA . THR A 1 114 ? -4.859 -8.569 -10.799 1.00 88.56 114 THR A CA 1
ATOM 901 C C . THR A 1 114 ? -5.795 -7.506 -11.374 1.00 88.56 114 THR A C 1
ATOM 903 O O . THR A 1 114 ? -6.890 -7.844 -11.814 1.00 88.56 114 THR A O 1
ATOM 906 N N . GLY A 1 115 ? -5.383 -6.232 -11.394 1.00 83.81 115 GLY A N 1
ATOM 907 C CA . GLY A 1 115 ? -6.211 -5.104 -11.840 1.00 83.81 115 GLY A CA 1
ATOM 908 C C . GLY A 1 115 ? -6.706 -4.192 -10.711 1.00 83.81 115 GLY A C 1
ATOM 909 O O . GLY A 1 115 ? -7.192 -3.103 -10.994 1.00 83.81 115 GLY A O 1
ATOM 910 N N . VAL A 1 116 ? -6.552 -4.590 -9.443 1.00 79.88 116 VAL A N 1
ATOM 911 C CA . VAL A 1 116 ? -6.988 -3.815 -8.263 1.00 79.88 116 VAL A CA 1
ATOM 912 C C . VAL A 1 116 ? -5.808 -3.246 -7.474 1.00 79.88 116 VAL A C 1
ATOM 914 O O . VAL A 1 116 ? -4.706 -3.792 -7.504 1.00 79.88 116 VAL A O 1
ATOM 917 N N . HIS A 1 117 ? -6.034 -2.143 -6.750 1.00 75.56 117 HIS A N 1
ATOM 918 C CA . HIS A 1 117 ? -5.018 -1.456 -5.935 1.00 75.56 117 HIS A CA 1
ATOM 919 C C . HIS A 1 117 ? -3.734 -1.089 -6.706 1.00 75.56 117 HIS A C 1
ATOM 921 O O . HIS A 1 117 ? -2.623 -1.187 -6.172 1.00 75.56 117 HIS A O 1
ATOM 927 N N . PHE A 1 118 ? -3.877 -0.637 -7.959 1.00 84.06 118 PHE A N 1
ATOM 928 C CA . PHE A 1 118 ? -2.747 -0.361 -8.852 1.00 84.06 118 PHE A CA 1
ATOM 929 C C . PHE A 1 118 ? -1.687 0.541 -8.225 1.00 84.06 118 PHE A C 1
ATOM 931 O O . PHE A 1 118 ? -0.514 0.227 -8.336 1.00 84.06 118 PHE A O 1
ATOM 938 N N . LYS A 1 119 ? -2.057 1.601 -7.494 1.00 80.56 119 LYS A N 1
ATOM 939 C CA . LYS A 1 119 ? -1.077 2.493 -6.847 1.00 80.56 119 LYS A CA 1
ATOM 940 C C . LYS A 1 119 ? -0.148 1.770 -5.873 1.00 80.56 119 LYS A C 1
ATOM 942 O O . LYS A 1 119 ? 1.060 1.987 -5.902 1.00 80.56 119 LYS A O 1
ATOM 947 N N . ARG A 1 120 ? -0.683 0.872 -5.043 1.00 79.06 120 ARG A N 1
ATOM 948 C CA . ARG A 1 120 ? 0.123 0.086 -4.098 1.00 79.06 120 ARG A CA 1
ATOM 949 C C . ARG A 1 120 ? 1.049 -0.876 -4.835 1.00 79.06 120 ARG A C 1
ATOM 951 O O . ARG A 1 120 ? 2.227 -0.976 -4.495 1.00 79.06 120 ARG A O 1
ATOM 958 N N . TRP A 1 121 ? 0.517 -1.567 -5.842 1.00 89.38 121 TRP A N 1
ATOM 959 C CA . TRP A 1 121 ? 1.309 -2.458 -6.684 1.00 89.38 121 TRP A CA 1
ATOM 960 C C . TRP A 1 121 ? 2.405 -1.692 -7.437 1.00 89.38 121 TRP A C 1
ATOM 962 O O . TRP A 1 121 ? 3.561 -2.105 -7.420 1.00 89.38 121 TRP A O 1
ATOM 972 N N . GLN A 1 122 ? 2.072 -0.537 -8.009 1.00 89.31 122 GLN A N 1
ATOM 973 C CA . GLN A 1 122 ? 2.970 0.341 -8.747 1.00 89.31 122 GLN A CA 1
ATOM 974 C C . GLN A 1 122 ? 4.142 0.776 -7.866 1.00 89.31 122 GLN A C 1
ATOM 976 O O . GLN A 1 122 ? 5.286 0.615 -8.270 1.00 89.31 122 GLN A O 1
ATOM 981 N N . VAL A 1 123 ? 3.886 1.249 -6.641 1.00 85.06 123 VAL A N 1
ATOM 982 C CA . VAL A 1 123 ? 4.945 1.658 -5.700 1.00 85.06 123 VAL A CA 1
ATOM 983 C C . VAL A 1 123 ? 5.884 0.494 -5.364 1.00 85.06 123 VAL A C 1
ATOM 985 O O . VAL A 1 123 ? 7.103 0.654 -5.441 1.00 85.06 123 VAL A O 1
ATOM 988 N N . LYS A 1 124 ? 5.341 -0.689 -5.037 1.00 87.50 124 LYS A N 1
ATOM 989 C CA . LYS A 1 124 ? 6.160 -1.886 -4.768 1.00 87.50 124 LYS A CA 1
ATOM 990 C C . LYS A 1 124 ? 6.991 -2.294 -5.990 1.00 87.50 124 LYS A C 1
ATOM 992 O O . LYS A 1 124 ? 8.174 -2.592 -5.858 1.00 87.50 124 LYS A O 1
ATOM 997 N N . THR A 1 125 ? 6.387 -2.260 -7.174 1.00 94.31 125 THR A N 1
ATOM 998 C CA . THR A 1 125 ? 7.030 -2.618 -8.446 1.00 94.31 125 THR A CA 1
ATOM 999 C C . THR A 1 125 ? 8.147 -1.640 -8.800 1.00 94.31 125 THR A C 1
ATOM 1001 O O . THR A 1 125 ? 9.242 -2.066 -9.151 1.00 94.31 125 THR A O 1
ATOM 1004 N N . THR A 1 126 ? 7.925 -0.335 -8.628 1.00 93.06 126 THR A N 1
ATOM 1005 C CA . THR A 1 126 ? 8.957 0.695 -8.807 1.00 93.06 126 THR A CA 1
ATOM 1006 C C . THR A 1 126 ? 10.144 0.459 -7.878 1.00 93.06 126 THR A C 1
ATOM 1008 O O . THR A 1 126 ? 11.290 0.500 -8.329 1.00 93.06 126 THR A O 1
ATOM 1011 N N . LEU A 1 127 ? 9.897 0.169 -6.595 1.00 89.44 127 LEU A N 1
ATOM 1012 C CA . LEU A 1 127 ? 10.957 -0.125 -5.627 1.00 89.44 127 LEU A CA 1
ATOM 1013 C C . LEU A 1 127 ? 11.765 -1.364 -6.038 1.00 89.44 127 LEU A C 1
ATOM 1015 O O . LEU A 1 127 ? 12.996 -1.330 -6.044 1.00 89.44 127 LEU A O 1
ATOM 1019 N N . TRP A 1 128 ? 11.073 -2.430 -6.438 1.00 95.31 128 TRP A N 1
ATOM 1020 C CA . TRP A 1 128 ? 11.682 -3.667 -6.919 1.00 95.31 128 TRP A CA 1
ATOM 1021 C C . TRP A 1 128 ? 12.566 -3.449 -8.158 1.00 95.31 128 TRP A C 1
ATOM 1023 O O . TRP A 1 128 ? 13.739 -3.819 -8.163 1.00 95.31 128 TRP A O 1
ATOM 1033 N N . LEU A 1 129 ? 12.047 -2.769 -9.183 1.00 95.25 129 LEU A N 1
ATOM 1034 C CA . LEU A 1 129 ? 12.777 -2.470 -10.422 1.00 95.25 129 LEU A CA 1
ATOM 1035 C C . LEU A 1 129 ? 13.950 -1.509 -10.201 1.00 95.25 129 LEU A C 1
ATOM 1037 O O . LEU A 1 129 ? 14.953 -1.570 -10.916 1.00 95.25 129 LEU A O 1
ATOM 1041 N N . THR A 1 130 ? 13.839 -0.624 -9.208 1.00 93.81 130 THR A N 1
ATOM 1042 C CA . THR A 1 130 ? 14.933 0.263 -8.794 1.00 93.81 130 THR A CA 1
ATOM 1043 C C . THR A 1 130 ? 16.051 -0.539 -8.134 1.00 93.81 130 THR A C 1
ATOM 1045 O O . THR A 1 130 ? 17.218 -0.335 -8.464 1.00 93.81 130 THR A O 1
ATOM 1048 N N . ALA A 1 131 ? 15.716 -1.507 -7.273 1.00 92.00 131 ALA A N 1
ATOM 1049 C CA . ALA A 1 131 ? 16.697 -2.421 -6.684 1.00 92.00 131 ALA A CA 1
ATOM 1050 C C . ALA A 1 131 ? 17.401 -3.283 -7.749 1.00 92.00 131 ALA A C 1
ATOM 1052 O O . ALA A 1 131 ? 18.601 -3.532 -7.645 1.00 92.00 131 ALA A O 1
ATOM 1053 N N . LEU A 1 132 ? 16.683 -3.665 -8.811 1.00 92.62 132 LEU A N 1
ATOM 1054 C CA . LEU A 1 132 ? 17.234 -4.349 -9.988 1.00 92.62 132 LEU A CA 1
ATOM 1055 C C . LEU A 1 132 ? 18.009 -3.424 -10.945 1.00 92.62 132 LEU A C 1
ATOM 1057 O O . LEU A 1 132 ? 18.593 -3.903 -11.910 1.00 92.62 132 LEU A O 1
ATOM 1061 N N . LYS A 1 133 ? 18.040 -2.109 -10.687 1.00 92.94 133 LYS A N 1
ATOM 1062 C CA . LYS A 1 133 ? 18.682 -1.079 -11.523 1.00 92.94 133 LYS A CA 1
ATOM 1063 C C . LYS A 1 133 ? 18.132 -0.968 -12.953 1.00 92.94 133 LYS A C 1
ATOM 1065 O O . LYS A 1 133 ? 18.800 -0.403 -13.812 1.00 92.94 133 LYS A O 1
ATOM 1070 N N . VAL A 1 134 ? 16.902 -1.414 -13.207 1.00 95.00 134 VAL A N 1
ATOM 1071 C CA . VAL A 1 134 ? 16.274 -1.378 -14.546 1.00 95.00 134 VAL A CA 1
ATOM 1072 C C . VAL A 1 134 ? 15.163 -0.342 -14.684 1.00 95.00 134 VAL A C 1
ATOM 1074 O O . VAL A 1 134 ? 14.697 -0.091 -15.789 1.00 95.00 134 VAL A O 1
ATOM 1077 N N . PHE A 1 135 ? 14.746 0.306 -13.589 1.00 95.12 135 PHE A N 1
ATOM 1078 C CA . PHE A 1 135 ? 13.618 1.248 -13.614 1.00 95.12 135 PHE A CA 1
ATOM 1079 C C . PHE A 1 135 ? 13.793 2.413 -14.605 1.00 95.12 135 PHE A C 1
ATOM 1081 O O . PHE A 1 135 ? 12.809 2.921 -15.134 1.00 95.12 135 PHE A O 1
ATOM 1088 N N . HIS A 1 136 ? 15.032 2.800 -14.914 1.00 92.88 136 HIS A N 1
ATOM 1089 C CA . HIS A 1 136 ? 15.337 3.848 -15.891 1.00 92.88 136 HIS A CA 1
ATOM 1090 C C . HIS A 1 136 ? 14.786 3.553 -17.302 1.00 92.88 136 HIS A C 1
ATOM 1092 O O . HIS A 1 136 ? 14.490 4.492 -18.036 1.00 92.88 136 HIS A O 1
ATOM 1098 N N . ALA A 1 137 ? 14.565 2.281 -17.662 1.00 94.56 137 ALA A N 1
ATOM 1099 C CA . ALA A 1 137 ? 13.939 1.903 -18.930 1.00 94.56 137 ALA A CA 1
ATOM 1100 C C . ALA A 1 137 ? 12.502 2.444 -19.082 1.00 94.56 137 ALA A C 1
ATOM 1102 O O . ALA A 1 137 ? 12.056 2.676 -20.202 1.00 94.56 137 ALA A O 1
ATOM 1103 N N . SER A 1 138 ? 11.804 2.722 -17.972 1.00 93.75 138 SER A N 1
ATOM 1104 C CA . SER A 1 138 ? 10.457 3.316 -17.988 1.00 93.75 138 SER A CA 1
ATOM 1105 C C . SER A 1 138 ? 10.407 4.738 -18.558 1.00 93.75 138 SER A C 1
ATOM 1107 O O . SER A 1 138 ? 9.345 5.187 -18.971 1.00 93.75 138 SER A O 1
ATOM 1109 N N . VAL A 1 139 ? 11.535 5.456 -18.597 1.00 92.44 139 VAL A N 1
ATOM 1110 C CA . VAL A 1 139 ? 11.614 6.836 -19.113 1.00 92.44 139 VAL A CA 1
ATOM 1111 C C . VAL A 1 139 ? 11.828 6.860 -20.636 1.00 92.44 139 VAL A C 1
ATOM 1113 O O . VAL A 1 139 ? 11.474 7.836 -21.311 1.00 92.44 139 VAL A O 1
ATOM 1116 N N . GLY A 1 140 ? 12.338 5.757 -21.193 1.00 89.50 140 GLY A N 1
ATOM 1117 C CA . GLY A 1 140 ? 12.761 5.620 -22.587 1.00 89.50 140 GLY A CA 1
ATOM 1118 C C . GLY A 1 140 ? 14.242 5.930 -22.805 1.00 89.50 140 GLY A C 1
ATOM 1119 O O . GLY A 1 140 ? 14.939 6.399 -21.904 1.00 89.50 140 GLY A O 1
ATOM 1120 N N . ALA A 1 141 ? 14.724 5.644 -24.016 1.00 86.50 141 ALA A N 1
ATOM 1121 C CA . ALA A 1 141 ? 16.115 5.880 -24.387 1.00 86.50 141 ALA A CA 1
ATOM 1122 C C . ALA A 1 141 ? 16.402 7.393 -24.508 1.00 86.50 141 ALA A C 1
ATOM 1124 O O . ALA A 1 141 ? 15.656 8.084 -25.207 1.00 86.50 141 ALA A O 1
ATOM 1125 N N . PRO A 1 142 ? 17.462 7.920 -23.869 1.00 83.25 142 PRO A N 1
ATOM 1126 C CA . PRO A 1 142 ? 17.868 9.311 -24.048 1.00 83.25 142 PRO A CA 1
ATOM 1127 C C . PRO A 1 142 ? 18.395 9.594 -25.465 1.00 83.25 142 PRO A C 1
ATOM 1129 O O . PRO A 1 142 ? 18.962 8.727 -26.136 1.00 83.25 142 PRO A O 1
ATOM 1132 N N . GLU A 1 143 ? 18.213 10.834 -25.922 1.00 83.94 143 GLU A N 1
ATOM 1133 C CA . GLU A 1 143 ? 18.687 11.295 -27.230 1.00 83.94 143 GLU A CA 1
ATOM 1134 C C . GLU A 1 143 ? 20.223 11.414 -27.248 1.00 83.94 143 GLU A C 1
ATOM 1136 O O . GLU A 1 143 ? 20.830 11.900 -26.297 1.00 83.94 143 GLU A O 1
ATOM 1141 N N . GLY A 1 144 ? 20.865 10.969 -28.336 1.00 79.94 144 GLY A N 1
ATOM 1142 C CA . GLY A 1 144 ? 22.317 11.117 -28.529 1.00 79.94 144 GLY A CA 1
ATOM 1143 C C . GLY A 1 144 ? 23.209 10.042 -27.890 1.00 79.94 144 GLY A C 1
ATOM 1144 O O . GLY A 1 144 ? 24.400 10.280 -27.710 1.00 79.94 144 GLY A O 1
ATOM 1145 N N . MET A 1 145 ? 22.673 8.863 -27.551 1.00 81.62 145 MET A N 1
ATOM 1146 C CA . MET A 1 145 ? 23.467 7.750 -27.002 1.00 81.62 145 MET A CA 1
ATOM 1147 C C . MET A 1 145 ? 24.504 7.182 -27.976 1.00 81.62 145 MET A C 1
ATOM 1149 O O . MET A 1 145 ? 24.237 7.023 -29.169 1.00 81.62 145 MET A O 1
ATOM 1153 N N . THR A 1 146 ? 25.644 6.774 -27.411 1.00 88.69 146 THR A N 1
ATOM 1154 C CA . THR A 1 146 ? 26.627 5.923 -28.091 1.00 88.69 146 THR A CA 1
ATOM 1155 C C . THR A 1 146 ? 26.050 4.528 -28.366 1.00 88.69 146 THR A C 1
ATOM 1157 O O . THR A 1 146 ? 25.106 4.090 -27.700 1.00 88.69 146 THR A O 1
ATOM 1160 N N . ASP A 1 147 ? 26.621 3.798 -29.327 1.00 85.12 147 ASP A N 1
ATOM 1161 C CA . ASP A 1 147 ? 26.158 2.443 -29.666 1.00 85.12 147 ASP A CA 1
ATOM 1162 C C . ASP A 1 147 ? 26.316 1.447 -28.504 1.00 85.12 147 ASP A C 1
ATOM 1164 O O . ASP A 1 147 ? 25.457 0.588 -28.296 1.00 85.12 147 ASP A O 1
ATOM 1168 N N . GLU A 1 148 ? 27.370 1.591 -27.694 1.00 86.81 148 GLU A N 1
ATOM 1169 C CA . GLU A 1 148 ? 27.596 0.736 -26.523 1.00 86.81 148 GLU A CA 1
ATOM 1170 C C . GLU A 1 148 ? 26.552 0.989 -25.431 1.00 86.81 148 GLU A C 1
ATOM 1172 O O . GLU A 1 148 ? 25.994 0.049 -24.859 1.00 86.81 148 GLU A O 1
ATOM 1177 N N . ASP A 1 149 ? 26.234 2.256 -25.166 1.00 87.69 149 ASP A N 1
ATOM 1178 C CA . ASP A 1 149 ? 25.196 2.593 -24.197 1.00 87.69 149 ASP A CA 1
ATOM 1179 C C . ASP A 1 149 ? 23.828 2.119 -24.697 1.00 87.69 149 ASP A C 1
ATOM 1181 O O . ASP A 1 149 ? 23.020 1.622 -23.908 1.00 87.69 149 ASP A O 1
ATOM 1185 N N . ARG A 1 150 ? 23.561 2.227 -26.009 1.00 88.81 150 ARG A N 1
ATOM 1186 C CA . ARG A 1 150 ? 22.303 1.772 -26.622 1.00 88.81 150 ARG A CA 1
ATOM 1187 C C . ARG A 1 150 ? 22.072 0.289 -26.356 1.00 88.81 150 ARG A C 1
ATOM 1189 O O . ARG A 1 150 ? 20.956 -0.092 -26.005 1.00 88.81 150 ARG A O 1
ATOM 1196 N N . ARG A 1 151 ? 23.115 -0.535 -26.473 1.00 88.75 151 ARG A N 1
ATOM 1197 C CA . ARG A 1 151 ? 23.038 -1.969 -26.174 1.00 88.75 151 ARG A CA 1
ATOM 1198 C C . ARG A 1 151 ? 22.722 -2.225 -24.698 1.00 88.75 151 ARG A C 1
ATOM 1200 O O . ARG A 1 151 ? 21.798 -2.979 -24.401 1.00 88.75 151 ARG A O 1
ATOM 1207 N N . LYS A 1 152 ? 23.403 -1.536 -23.776 1.00 89.31 152 LYS A N 1
ATOM 1208 C CA . LYS A 1 152 ? 23.121 -1.639 -22.330 1.00 89.31 152 LYS A CA 1
ATOM 1209 C C . LYS A 1 152 ? 21.686 -1.234 -21.991 1.00 89.31 152 LYS A C 1
ATOM 1211 O O . LYS A 1 152 ? 21.032 -1.884 -21.178 1.00 89.31 152 LYS A O 1
ATOM 1216 N N . PHE A 1 153 ? 21.170 -0.189 -22.637 1.00 92.69 153 PHE A N 1
ATOM 1217 C CA . PHE A 1 153 ? 19.776 0.215 -22.473 1.00 92.69 153 PHE A CA 1
ATOM 1218 C C . PHE A 1 153 ? 18.808 -0.843 -23.011 1.00 92.69 153 PHE A C 1
ATOM 1220 O O . PHE A 1 153 ? 17.810 -1.130 -22.361 1.00 92.69 153 PHE A O 1
ATOM 1227 N N . GLN A 1 154 ? 19.091 -1.458 -24.163 1.00 92.50 154 GLN A N 1
ATOM 1228 C CA . GLN A 1 154 ? 18.258 -2.537 -24.707 1.00 92.50 154 GLN A CA 1
ATOM 1229 C C . GLN A 1 154 ? 18.201 -3.756 -23.776 1.00 92.50 154 GLN A C 1
ATOM 1231 O O . GLN A 1 154 ? 17.126 -4.334 -23.592 1.00 92.50 154 GLN A O 1
ATOM 1236 N N . GLU A 1 155 ? 19.317 -4.122 -23.143 1.00 93.12 155 GLU A N 1
ATOM 1237 C CA . GLU A 1 155 ? 19.360 -5.179 -22.123 1.00 93.12 155 GLU A CA 1
ATOM 1238 C C . GLU A 1 155 ? 18.505 -4.810 -20.901 1.00 93.12 155 GLU A C 1
ATOM 1240 O O . GLU A 1 155 ? 17.654 -5.597 -20.476 1.00 93.12 155 GLU A O 1
ATOM 1245 N N . ALA A 1 156 ? 18.661 -3.587 -20.383 1.00 94.00 156 ALA A N 1
ATOM 1246 C CA . ALA A 1 156 ? 17.858 -3.087 -19.269 1.00 94.00 156 ALA A CA 1
ATOM 1247 C C . ALA A 1 156 ? 16.363 -3.009 -19.615 1.00 94.00 156 ALA A C 1
ATOM 1249 O O . ALA A 1 156 ? 15.528 -3.373 -18.791 1.00 94.00 156 ALA A O 1
ATOM 1250 N N . ASN A 1 157 ? 16.017 -2.595 -20.835 1.00 96.44 157 ASN A N 1
ATOM 1251 C CA . ASN A 1 157 ? 14.648 -2.555 -21.341 1.00 96.44 157 ASN A CA 1
ATOM 1252 C C . ASN A 1 157 ? 14.039 -3.958 -21.427 1.00 96.44 157 ASN A C 1
ATOM 1254 O O . ASN A 1 157 ? 12.929 -4.177 -20.950 1.00 96.44 157 ASN A O 1
ATOM 1258 N N . THR A 1 158 ? 14.778 -4.921 -21.977 1.00 96.19 158 THR A N 1
ATOM 1259 C CA . THR A 1 158 ? 14.331 -6.319 -22.068 1.00 96.19 158 THR A CA 1
ATOM 1260 C C . THR A 1 158 ? 14.089 -6.902 -20.677 1.00 96.19 158 THR A C 1
ATOM 1262 O O . THR A 1 158 ? 13.059 -7.532 -20.433 1.00 96.19 158 THR A O 1
ATOM 1265 N N . MET A 1 159 ? 14.997 -6.634 -19.732 1.00 95.44 159 MET A N 1
ATOM 1266 C CA . MET A 1 159 ? 14.836 -7.048 -18.340 1.00 95.44 159 MET A CA 1
ATOM 1267 C C . MET A 1 159 ? 13.646 -6.351 -17.672 1.00 95.44 159 MET A C 1
ATOM 1269 O O . MET A 1 159 ? 12.854 -7.016 -17.016 1.00 95.44 159 MET A O 1
ATOM 1273 N N . PHE A 1 160 ? 13.471 -5.042 -17.872 1.00 97.31 160 PHE A N 1
ATOM 1274 C CA . PHE A 1 160 ? 12.335 -4.281 -17.351 1.00 97.31 160 PHE A CA 1
ATOM 1275 C C . PHE A 1 160 ? 11.001 -4.855 -17.837 1.00 97.31 160 PHE A C 1
ATOM 1277 O O . PHE A 1 160 ? 10.128 -5.145 -17.019 1.00 97.31 160 PHE A O 1
ATOM 1284 N N . VAL A 1 161 ? 10.856 -5.069 -19.149 1.00 97.69 161 VAL A N 1
ATOM 1285 C CA . VAL A 1 161 ? 9.645 -5.645 -19.754 1.00 97.69 161 VAL A CA 1
ATOM 1286 C C . VAL A 1 161 ? 9.384 -7.040 -19.190 1.00 97.69 161 VAL A C 1
ATOM 1288 O O . VAL A 1 161 ? 8.282 -7.306 -18.710 1.00 97.69 161 VAL A O 1
ATOM 1291 N N . GLY A 1 162 ? 10.403 -7.904 -19.154 1.00 96.56 162 GLY A N 1
ATOM 1292 C CA . GLY A 1 162 ? 10.290 -9.242 -18.573 1.00 96.56 162 GLY A CA 1
ATOM 1293 C C . GLY A 1 162 ? 9.872 -9.215 -17.099 1.00 96.56 162 GLY A C 1
ATOM 1294 O O . GLY A 1 162 ? 8.973 -9.953 -16.695 1.00 96.56 162 GLY A O 1
ATOM 1295 N N . CYS A 1 163 ? 10.462 -8.323 -16.300 1.00 96.50 163 CYS A N 1
ATOM 1296 C CA . CYS A 1 163 ? 10.106 -8.130 -14.900 1.00 96.50 163 CYS A CA 1
ATOM 1297 C C . CYS A 1 163 ? 8.644 -7.709 -14.748 1.00 96.50 163 CYS A C 1
ATOM 1299 O O . CYS A 1 163 ? 7.926 -8.366 -13.994 1.00 96.50 163 CYS A O 1
ATOM 1301 N N . ILE A 1 164 ? 8.192 -6.680 -15.474 1.00 97.81 164 ILE A N 1
ATOM 1302 C CA . ILE A 1 164 ? 6.799 -6.213 -15.433 1.00 97.81 164 ILE A CA 1
ATOM 1303 C C . ILE A 1 164 ? 5.844 -7.346 -15.799 1.00 97.81 164 ILE A C 1
ATOM 1305 O O . ILE A 1 164 ? 4.967 -7.667 -15.002 1.00 97.81 164 ILE A O 1
ATOM 1309 N N . LEU A 1 165 ? 6.038 -8.000 -16.947 1.00 97.06 165 LEU A N 1
ATOM 1310 C CA . LEU A 1 165 ? 5.166 -9.092 -17.390 1.00 97.06 165 LEU A CA 1
ATOM 1311 C C . LEU A 1 165 ? 5.122 -10.239 -16.363 1.00 97.06 165 LEU A C 1
ATOM 1313 O O . LEU A 1 165 ? 4.057 -10.797 -16.109 1.00 97.06 165 LEU A O 1
ATOM 1317 N N . SER A 1 166 ? 6.243 -10.535 -15.693 1.00 95.81 166 SER A N 1
ATOM 1318 C CA . SER A 1 166 ? 6.325 -11.595 -14.675 1.00 95.81 166 SER A CA 1
ATOM 1319 C C . SER A 1 166 ? 5.521 -11.328 -13.396 1.00 95.81 166 SER A C 1
ATOM 1321 O O . SER A 1 166 ? 5.297 -12.255 -12.612 1.00 95.81 166 SER A O 1
ATOM 1323 N N . VAL A 1 167 ? 5.140 -10.073 -13.148 1.00 96.75 167 VAL A N 1
ATOM 1324 C CA . VAL A 1 167 ? 4.338 -9.656 -11.988 1.00 96.75 167 VAL A CA 1
ATOM 1325 C C . VAL A 1 167 ? 2.939 -9.196 -12.399 1.00 96.75 167 VAL A C 1
ATOM 1327 O O . VAL A 1 167 ? 2.220 -8.625 -11.584 1.00 96.75 167 VAL A O 1
ATOM 1330 N N . LEU A 1 168 ? 2.515 -9.471 -13.634 1.00 97.25 168 LEU A N 1
ATOM 1331 C CA . LEU A 1 168 ? 1.119 -9.367 -14.053 1.00 97.25 168 LEU A CA 1
ATOM 1332 C C . LEU A 1 168 ? 0.409 -10.715 -13.864 1.00 97.25 168 LEU A C 1
ATOM 1334 O O . LEU A 1 168 ? 1.003 -11.785 -14.007 1.00 97.25 168 LEU A O 1
ATOM 1338 N N . ALA A 1 169 ? -0.883 -10.680 -13.539 1.00 96.31 169 ALA A N 1
ATOM 1339 C CA . ALA A 1 169 ? -1.738 -11.858 -13.655 1.00 96.31 169 ALA A CA 1
ATOM 1340 C C . ALA A 1 169 ? -1.887 -12.264 -15.126 1.00 96.31 169 ALA A C 1
ATOM 1342 O O . ALA A 1 169 ? -1.863 -11.408 -16.008 1.00 96.31 169 ALA A O 1
ATOM 1343 N N . ASP A 1 170 ? -2.101 -13.554 -15.382 1.00 95.75 170 ASP A N 1
ATOM 1344 C CA . ASP A 1 170 ? -2.015 -14.142 -16.727 1.00 95.75 170 ASP A CA 1
ATOM 1345 C C . ASP A 1 170 ? -2.922 -13.417 -17.741 1.00 95.75 170 ASP A C 1
ATOM 1347 O O . ASP A 1 170 ? -2.459 -13.001 -18.796 1.00 95.75 170 ASP A O 1
ATOM 1351 N N . ARG A 1 171 ? -4.162 -13.083 -17.349 1.00 94.19 171 ARG A N 1
ATOM 1352 C CA . ARG A 1 171 ? -5.104 -12.307 -18.183 1.00 94.19 171 ARG A CA 1
ATOM 1353 C C . ARG A 1 171 ? -4.588 -10.924 -18.593 1.00 94.19 171 ARG A C 1
ATOM 1355 O O . ARG A 1 171 ? -4.964 -10.423 -19.645 1.00 94.19 171 ARG A O 1
ATOM 1362 N N . LEU A 1 172 ? -3.810 -10.263 -17.735 1.00 94.38 172 LEU A N 1
ATOM 1363 C CA . LEU A 1 172 ? -3.190 -8.976 -18.056 1.00 94.38 172 LEU A CA 1
ATOM 1364 C C . LEU A 1 172 ? -1.910 -9.188 -18.864 1.00 94.38 172 LEU A C 1
ATOM 1366 O O . LEU A 1 172 ? -1.662 -8.428 -19.793 1.00 94.38 172 LEU A O 1
ATOM 1370 N N . CYS A 1 173 ? -1.133 -10.227 -18.554 1.00 95.12 173 CYS A N 1
ATOM 1371 C CA . CYS A 1 173 ? 0.045 -10.599 -19.331 1.00 95.12 173 CYS A CA 1
ATOM 1372 C C . CYS A 1 173 ? -0.318 -10.796 -20.811 1.00 95.12 173 CYS A C 1
ATOM 1374 O O . CYS A 1 173 ? 0.275 -10.138 -21.659 1.00 95.12 173 CYS A O 1
ATOM 1376 N N . ASP A 1 174 ? -1.370 -11.565 -21.110 1.00 94.69 174 ASP A N 1
ATOM 1377 C CA . ASP A 1 174 ? -1.841 -11.817 -22.482 1.00 94.69 174 ASP A CA 1
ATOM 1378 C C . ASP A 1 174 ? -2.171 -10.521 -23.245 1.00 94.69 174 ASP A C 1
ATOM 1380 O O . ASP A 1 174 ? -1.909 -10.394 -24.441 1.00 94.69 174 ASP A O 1
ATOM 1384 N N . VAL A 1 175 ? -2.718 -9.521 -22.545 1.00 96.50 175 VAL A N 1
ATOM 1385 C CA . VAL A 1 175 ? -3.070 -8.220 -23.132 1.00 96.50 175 VAL A CA 1
ATOM 1386 C C . VAL A 1 175 ? -1.830 -7.385 -23.444 1.00 96.50 175 VAL A C 1
ATOM 1388 O O . VAL A 1 175 ? -1.845 -6.647 -24.422 1.00 96.50 175 VAL A O 1
ATOM 1391 N N . TYR A 1 176 ? -0.768 -7.477 -22.643 1.00 96.06 176 TYR A N 1
ATOM 1392 C CA . TYR A 1 176 ? 0.386 -6.573 -22.722 1.00 96.06 176 TYR A CA 1
ATOM 1393 C C . TYR A 1 176 ? 1.668 -7.212 -23.276 1.00 96.06 176 TYR A C 1
ATOM 1395 O O . TYR A 1 176 ? 2.599 -6.484 -23.607 1.00 96.06 176 TYR A O 1
ATOM 1403 N N . MET A 1 177 ? 1.728 -8.539 -23.433 1.00 95.56 177 MET A N 1
ATOM 1404 C CA . MET A 1 177 ? 2.949 -9.272 -23.813 1.00 95.56 177 MET A CA 1
ATOM 1405 C C . MET A 1 177 ? 3.522 -8.911 -25.191 1.00 95.56 177 MET A C 1
ATOM 1407 O O . MET A 1 177 ? 4.671 -9.225 -25.477 1.00 95.56 177 MET A O 1
ATOM 1411 N N . HIS A 1 178 ? 2.732 -8.268 -26.052 1.00 96.38 178 HIS A N 1
ATOM 1412 C CA . HIS A 1 178 ? 3.174 -7.810 -27.369 1.00 96.38 178 HIS A CA 1
ATOM 1413 C C . HIS A 1 178 ? 3.959 -6.484 -27.315 1.00 96.38 178 HIS A C 1
ATOM 1415 O O . HIS A 1 178 ? 4.554 -6.083 -28.317 1.00 96.38 178 HIS A O 1
ATOM 1421 N N . ILE A 1 179 ? 3.954 -5.785 -26.173 1.00 96.44 179 ILE A N 1
ATOM 1422 C CA . ILE A 1 179 ? 4.659 -4.516 -25.988 1.00 96.44 179 ILE A CA 1
ATOM 1423 C C . ILE A 1 179 ? 6.091 -4.796 -25.525 1.00 96.44 179 ILE A C 1
ATOM 1425 O O . ILE A 1 179 ? 6.324 -5.194 -24.386 1.00 96.44 179 ILE A O 1
ATOM 1429 N N . ASN A 1 180 ? 7.056 -4.538 -26.409 1.00 95.31 180 ASN A N 1
ATOM 1430 C CA . ASN A 1 180 ? 8.483 -4.787 -26.157 1.00 95.31 180 ASN A CA 1
ATOM 1431 C C . ASN A 1 180 ? 9.255 -3.548 -25.668 1.00 95.31 180 ASN A C 1
ATOM 1433 O O . ASN A 1 180 ? 10.440 -3.637 -25.350 1.00 95.31 180 ASN A O 1
ATOM 1437 N N . ASP A 1 181 ? 8.607 -2.386 -25.626 1.00 96.25 181 ASP A N 1
ATOM 1438 C CA . ASP A 1 181 ? 9.192 -1.138 -25.140 1.00 96.25 181 ASP A CA 1
ATOM 1439 C C . ASP A 1 181 ? 8.724 -0.875 -23.703 1.00 96.25 181 ASP A C 1
ATOM 1441 O O . ASP A 1 181 ? 7.523 -0.792 -23.428 1.00 96.25 181 ASP A O 1
ATOM 1445 N N . GLY A 1 182 ? 9.679 -0.770 -22.778 1.00 96.19 182 GLY A N 1
ATOM 1446 C CA . GLY A 1 182 ? 9.426 -0.612 -21.352 1.00 96.19 182 GLY A CA 1
ATOM 1447 C C . GLY A 1 182 ? 8.717 0.693 -21.007 1.00 96.19 182 GLY A C 1
ATOM 1448 O O . GLY A 1 182 ? 7.845 0.687 -20.137 1.00 96.19 182 GLY A O 1
ATOM 1449 N N . LYS A 1 183 ? 9.018 1.787 -21.714 1.00 96.62 183 LYS A N 1
ATOM 1450 C CA . LYS A 1 183 ? 8.319 3.064 -21.541 1.00 96.62 183 LYS A CA 1
ATOM 1451 C C . LYS A 1 183 ? 6.872 2.934 -21.985 1.00 96.62 183 LYS A C 1
ATOM 1453 O O . LYS A 1 183 ? 5.973 3.239 -21.209 1.00 96.62 183 LYS A O 1
ATOM 1458 N N . ILE A 1 184 ? 6.644 2.419 -23.195 1.00 97.19 184 ILE A N 1
ATOM 1459 C CA . ILE A 1 184 ? 5.286 2.248 -23.734 1.00 97.19 184 ILE A CA 1
ATOM 1460 C C . ILE A 1 184 ? 4.458 1.335 -22.821 1.00 97.19 184 ILE A C 1
ATOM 1462 O O . ILE A 1 184 ? 3.307 1.646 -22.520 1.00 97.19 184 ILE A O 1
ATOM 1466 N N . LEU A 1 185 ? 5.042 0.234 -22.337 1.00 97.56 185 LEU A N 1
ATOM 1467 C CA . LEU A 1 185 ? 4.380 -0.693 -21.421 1.00 97.56 185 LEU A CA 1
ATOM 1468 C C . LEU A 1 185 ? 4.017 -0.020 -20.090 1.00 97.56 185 LEU A C 1
ATOM 1470 O O . LEU A 1 185 ? 2.883 -0.140 -19.620 1.00 97.56 185 LEU A O 1
ATOM 1474 N N . TRP A 1 186 ? 4.967 0.693 -19.482 1.00 96.94 186 TRP A N 1
ATOM 1475 C CA . TRP A 1 186 ? 4.754 1.379 -18.210 1.00 96.94 186 TRP A CA 1
ATOM 1476 C C . TRP A 1 186 ? 3.710 2.493 -18.331 1.00 96.94 186 TRP A C 1
ATOM 1478 O O . TRP A 1 186 ? 2.796 2.576 -17.507 1.00 96.94 186 TRP A O 1
ATOM 1488 N N . ASP A 1 187 ? 3.789 3.298 -19.389 1.00 95.44 187 ASP A N 1
ATOM 1489 C CA . ASP A 1 187 ? 2.836 4.367 -19.680 1.00 95.44 187 ASP A CA 1
ATOM 1490 C C . ASP A 1 187 ? 1.435 3.813 -19.957 1.00 95.44 187 ASP A C 1
ATOM 1492 O O . ASP A 1 187 ? 0.459 4.345 -19.431 1.00 95.44 187 ASP A O 1
ATOM 1496 N N . ALA A 1 188 ? 1.309 2.703 -20.692 1.00 94.88 188 ALA A N 1
ATOM 1497 C CA . ALA A 1 188 ? 0.020 2.057 -20.944 1.00 94.88 188 ALA A CA 1
ATOM 1498 C C . ALA A 1 188 ? -0.644 1.546 -19.652 1.00 94.88 188 ALA A C 1
ATOM 1500 O O . ALA A 1 188 ? -1.855 1.709 -19.466 1.00 94.88 188 ALA A O 1
ATOM 1501 N N . LEU A 1 189 ? 0.135 0.958 -18.738 1.00 93.69 189 LEU A N 1
ATOM 1502 C CA . LEU A 1 189 ? -0.355 0.538 -17.421 1.00 93.69 189 LEU A CA 1
ATOM 1503 C C . LEU A 1 189 ? -0.783 1.745 -16.577 1.00 93.69 189 LEU A C 1
ATOM 1505 O O . LEU A 1 189 ? -1.863 1.732 -15.985 1.00 93.69 189 LEU A O 1
ATOM 1509 N N . ASN A 1 190 ? 0.017 2.812 -16.566 1.00 90.88 190 ASN A N 1
ATOM 1510 C CA . ASN A 1 190 ? -0.304 4.047 -15.849 1.00 90.88 190 ASN A CA 1
ATOM 1511 C C . ASN A 1 190 ? -1.521 4.773 -16.426 1.00 90.88 190 ASN A C 1
ATOM 1513 O O . ASN A 1 190 ? -2.316 5.322 -15.671 1.00 90.88 190 ASN A O 1
ATOM 1517 N N . ALA A 1 191 ? -1.702 4.767 -17.741 1.00 90.56 191 ALA A N 1
ATOM 1518 C CA . ALA A 1 191 ? -2.860 5.380 -18.374 1.00 90.56 191 ALA A CA 1
ATOM 1519 C C . ALA A 1 191 ? -4.145 4.613 -18.036 1.00 90.56 191 ALA A C 1
ATOM 1521 O O . ALA A 1 191 ? -5.160 5.225 -17.713 1.00 90.56 191 ALA A O 1
ATOM 1522 N N . LYS A 1 192 ? -4.100 3.274 -18.064 1.00 89.00 192 LYS A N 1
ATOM 1523 C CA . LYS A 1 192 ? -5.283 2.440 -17.813 1.00 89.00 192 LYS A CA 1
ATOM 1524 C C . LYS A 1 192 ? -5.648 2.329 -16.333 1.00 89.00 192 LYS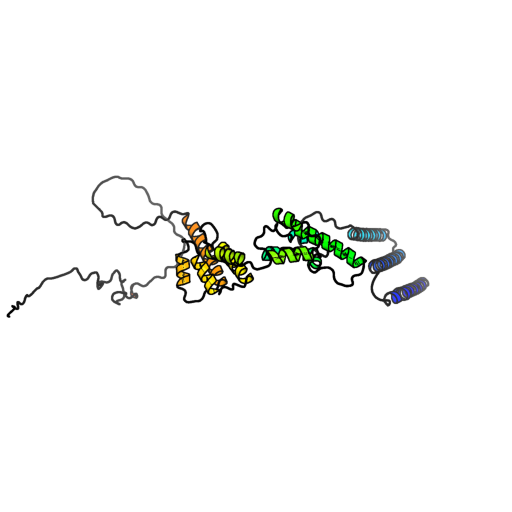 A C 1
ATOM 1526 O O . LYS A 1 192 ? -6.828 2.310 -16.006 1.00 89.00 192 LYS A O 1
ATOM 1531 N N . PHE A 1 193 ? -4.652 2.224 -15.455 1.00 85.38 193 PHE A N 1
ATOM 1532 C CA . PHE A 1 193 ? -4.853 1.915 -14.033 1.00 85.38 193 PHE A CA 1
ATOM 1533 C C . PHE A 1 193 ? -4.289 2.975 -13.078 1.00 85.38 193 PHE A C 1
ATOM 1535 O O . PHE A 1 193 ? -4.532 2.920 -11.874 1.00 85.38 193 PHE A O 1
ATOM 1542 N N . GLY A 1 194 ? -3.489 3.917 -13.582 1.00 75.69 194 GLY A N 1
ATOM 1543 C CA . GLY A 1 194 ? -2.780 4.918 -12.784 1.00 75.69 194 GLY A CA 1
ATOM 1544 C C . GLY A 1 194 ? -3.578 6.176 -12.475 1.00 75.69 194 GLY A C 1
ATOM 1545 O O . GLY A 1 194 ? -3.143 6.944 -11.611 1.00 75.69 194 GLY A O 1
ATOM 1546 N N . ALA A 1 195 ? -4.743 6.379 -13.091 1.00 66.88 195 ALA A N 1
ATOM 1547 C CA . ALA A 1 195 ? -5.735 7.266 -12.503 1.00 66.88 195 ALA A CA 1
ATOM 1548 C C . ALA A 1 195 ? -6.127 6.701 -11.129 1.00 66.88 195 ALA A C 1
ATOM 1550 O O . ALA A 1 195 ? -6.276 5.489 -10.970 1.00 66.88 195 ALA A O 1
ATOM 1551 N N . THR A 1 196 ? -6.285 7.560 -10.122 1.00 59.84 196 THR A N 1
ATOM 1552 C CA . THR A 1 196 ? -7.143 7.220 -8.985 1.00 59.84 196 THR A CA 1
ATOM 1553 C C . THR A 1 196 ? -8.535 7.053 -9.571 1.00 59.84 196 THR A C 1
ATOM 1555 O O . THR A 1 196 ? -9.257 8.035 -9.723 1.00 59.84 196 THR A O 1
ATOM 1558 N N . ASP A 1 197 ? -8.862 5.850 -10.043 1.00 60.00 197 ASP A N 1
ATOM 1559 C CA . ASP A 1 197 ? -10.214 5.583 -10.495 1.00 60.00 197 ASP A CA 1
ATOM 1560 C C . ASP A 1 197 ? -11.099 5.825 -9.279 1.00 60.00 197 ASP A C 1
ATOM 1562 O O . ASP A 1 197 ? -10.848 5.247 -8.212 1.00 60.00 197 ASP A O 1
ATOM 1566 N N . ALA A 1 198 ? -12.080 6.712 -9.423 1.00 61.12 198 ALA A N 1
ATOM 1567 C CA . ALA A 1 198 ? -13.034 7.029 -8.371 1.00 61.12 198 ALA A CA 1
ATOM 1568 C C . ALA A 1 198 ? -13.636 5.740 -7.787 1.00 61.12 198 ALA A C 1
ATOM 1570 O O . ALA A 1 198 ? -13.923 5.684 -6.598 1.00 61.12 198 ALA A O 1
ATOM 1571 N N . GLY A 1 199 ? -13.724 4.662 -8.579 1.00 63.06 199 GLY A N 1
ATOM 1572 C CA . GLY A 1 199 ? -14.110 3.333 -8.101 1.00 63.06 199 GLY A CA 1
ATOM 1573 C C . GLY A 1 199 ? -13.221 2.764 -6.985 1.00 63.06 199 GLY A C 1
ATOM 1574 O O . GLY A 1 199 ? -13.735 2.185 -6.033 1.00 63.06 199 GLY A O 1
ATOM 1575 N N . SER A 1 200 ? -11.899 2.951 -7.046 1.00 71.31 200 SER A N 1
ATOM 1576 C CA . SER A 1 200 ? -10.973 2.484 -6.000 1.00 71.31 200 SER A CA 1
ATOM 1577 C C . SER A 1 200 ? -11.094 3.285 -4.702 1.00 71.31 200 SER A C 1
ATOM 1579 O O . SER A 1 200 ? -11.046 2.706 -3.619 1.00 71.31 200 SER A O 1
ATOM 1581 N N . GLU A 1 201 ? -11.314 4.597 -4.809 1.00 78.94 201 GLU A N 1
ATOM 1582 C CA . GLU A 1 201 ? -11.619 5.459 -3.667 1.00 78.94 201 GLU A CA 1
ATOM 1583 C C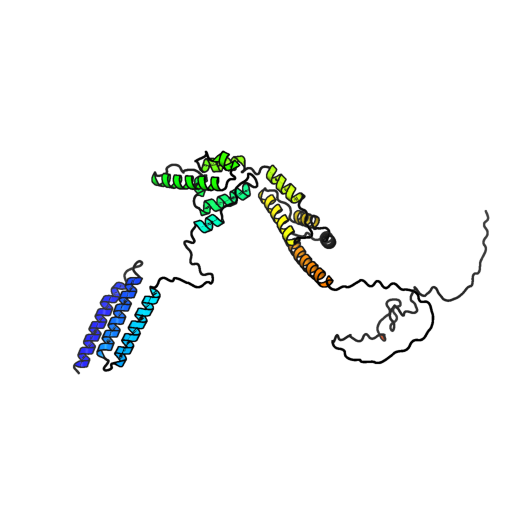 . GLU A 1 201 ? -12.949 5.052 -3.028 1.00 78.94 201 GLU A C 1
ATOM 1585 O O . GLU A 1 201 ? -12.998 4.805 -1.825 1.00 78.94 201 GLU A O 1
ATOM 1590 N N . LEU A 1 202 ? -13.997 4.882 -3.841 1.00 78.25 202 LEU A N 1
ATOM 1591 C CA . LEU A 1 202 ? -15.318 4.448 -3.390 1.00 78.25 202 LEU A CA 1
ATOM 1592 C C . LEU A 1 202 ? -15.274 3.080 -2.703 1.00 78.25 202 LEU A C 1
ATOM 1594 O O . LEU A 1 202 ? -15.914 2.913 -1.671 1.00 78.25 202 LEU A O 1
ATOM 1598 N N . TYR A 1 203 ? -14.483 2.130 -3.205 1.00 78.88 203 TYR A N 1
ATOM 1599 C CA . TYR A 1 203 ? -14.340 0.816 -2.573 1.00 78.88 203 TYR A CA 1
ATOM 1600 C C . TYR A 1 203 ? -13.635 0.885 -1.211 1.00 78.88 203 TYR A C 1
ATOM 1602 O O . TYR A 1 203 ? -14.007 0.181 -0.271 1.00 78.88 203 TYR A O 1
ATOM 1610 N N . ILE A 1 204 ? -12.615 1.738 -1.067 1.00 86.19 204 ILE A N 1
ATOM 1611 C CA . ILE A 1 204 ? -11.936 1.937 0.223 1.00 86.19 204 ILE A CA 1
ATOM 1612 C C . ILE A 1 204 ? -12.857 2.694 1.189 1.00 86.19 204 ILE A C 1
ATOM 1614 O O . ILE A 1 204 ? -12.905 2.356 2.371 1.00 86.19 204 ILE A O 1
ATOM 1618 N N . MET A 1 205 ? -13.638 3.665 0.702 1.00 88.00 205 MET A N 1
ATOM 1619 C CA . MET A 1 205 ? -14.674 4.343 1.488 1.00 88.00 205 MET A CA 1
ATOM 1620 C C . MET A 1 205 ? -15.753 3.367 1.966 1.00 88.00 205 MET A C 1
ATOM 1622 O O . MET A 1 205 ? -16.105 3.388 3.144 1.00 88.00 205 MET A O 1
ATOM 1626 N N . GLU A 1 206 ? -16.241 2.491 1.086 1.00 86.12 206 GLU A N 1
ATOM 1627 C CA . GLU A 1 206 ? -17.185 1.418 1.412 1.00 86.12 206 GLU A CA 1
ATOM 1628 C C . GLU A 1 206 ? -16.573 0.466 2.444 1.00 86.12 206 GLU A C 1
ATOM 1630 O O . GLU A 1 206 ? -17.169 0.228 3.489 1.00 86.12 206 GLU A O 1
ATOM 1635 N N . SER A 1 207 ? -15.327 0.028 2.240 1.00 88.94 207 SER A N 1
ATOM 1636 C CA . SER A 1 207 ? -14.596 -0.816 3.194 1.00 88.94 207 SER A CA 1
ATOM 1637 C C . SER A 1 207 ? -14.464 -0.148 4.565 1.00 88.94 207 SER A C 1
ATOM 1639 O O . SER A 1 207 ? -14.717 -0.781 5.592 1.00 88.94 207 SER A O 1
ATOM 1641 N N . PHE A 1 208 ? -14.113 1.143 4.609 1.00 94.56 208 PHE A N 1
ATOM 1642 C CA . PHE A 1 208 ? -14.062 1.915 5.850 1.00 94.56 208 PHE A CA 1
ATOM 1643 C C . PHE A 1 208 ? -15.440 1.998 6.504 1.00 94.56 208 PHE A C 1
ATOM 1645 O O . PHE A 1 208 ? -15.550 1.782 7.712 1.00 94.56 208 PHE A O 1
ATOM 1652 N N . HIS A 1 209 ? -16.490 2.283 5.733 1.00 93.88 209 HIS A N 1
ATOM 1653 C CA . HIS A 1 209 ? -17.867 2.392 6.207 1.00 93.88 209 HIS A CA 1
ATOM 1654 C C . HIS A 1 209 ? -18.386 1.062 6.775 1.00 93.88 209 HIS A C 1
ATOM 1656 O O . HIS A 1 209 ? -18.890 1.031 7.904 1.00 93.88 209 HIS A O 1
ATOM 1662 N N . ASP A 1 210 ? -18.163 -0.039 6.066 1.00 94.44 210 ASP A N 1
ATOM 1663 C CA . ASP A 1 210 ? -18.725 -1.357 6.360 1.00 94.44 210 ASP A CA 1
ATOM 1664 C C . ASP A 1 210 ? -17.931 -2.153 7.393 1.00 94.44 210 ASP A C 1
ATOM 1666 O O . ASP A 1 210 ? -18.475 -3.082 8.000 1.00 94.44 210 ASP A O 1
ATOM 1670 N N . TYR A 1 211 ? -16.676 -1.771 7.664 1.00 96.62 211 TYR A N 1
ATOM 1671 C CA . TYR A 1 211 ? -15.855 -2.429 8.676 1.00 96.62 211 TYR A CA 1
ATOM 1672 C C . TYR A 1 211 ? -16.580 -2.490 10.031 1.00 96.62 211 TYR A C 1
ATOM 1674 O O . TYR A 1 211 ? -16.978 -1.462 10.593 1.00 96.62 211 TYR A O 1
ATOM 1682 N N . LYS A 1 212 ? -16.705 -3.692 10.598 1.00 94.75 212 LYS A N 1
ATOM 1683 C CA . LYS A 1 212 ? -17.282 -3.942 11.926 1.00 94.75 212 LYS A CA 1
ATOM 1684 C C . LYS A 1 212 ? -16.332 -4.817 12.725 1.00 94.75 212 LYS A C 1
ATOM 1686 O O . LYS A 1 212 ? -15.948 -5.886 12.258 1.00 94.75 212 LYS A O 1
ATOM 1691 N N . MET A 1 213 ? -15.979 -4.386 13.934 1.00 96.94 213 MET A N 1
ATOM 1692 C CA . MET A 1 213 ? -15.123 -5.199 14.792 1.00 96.94 213 MET A CA 1
ATOM 1693 C C . MET A 1 213 ? -15.883 -6.416 15.315 1.00 96.94 213 MET A C 1
ATOM 1695 O O . MET A 1 213 ? -17.067 -6.344 15.659 1.00 96.94 213 MET A O 1
ATOM 1699 N N . VAL A 1 214 ? -15.174 -7.534 15.418 1.00 95.12 214 VAL A N 1
ATOM 1700 C CA . VAL A 1 214 ? -15.693 -8.809 15.921 1.00 95.12 214 VAL A CA 1
ATOM 1701 C C . VAL A 1 214 ? -15.092 -9.146 17.287 1.00 95.12 214 VAL A C 1
ATOM 1703 O O . VAL A 1 214 ? -13.978 -8.737 17.604 1.00 95.12 214 VAL A O 1
ATOM 1706 N N . ASN A 1 215 ? -15.837 -9.889 18.116 1.00 91.25 215 ASN A N 1
ATOM 1707 C CA . ASN A 1 215 ? -15.451 -10.205 19.503 1.00 91.25 215 ASN A CA 1
ATOM 1708 C C . ASN A 1 215 ? -14.321 -11.244 19.635 1.00 91.25 215 ASN A C 1
ATOM 1710 O O . ASN A 1 215 ? -13.761 -11.387 20.714 1.00 91.25 215 ASN A O 1
ATOM 1714 N N . ASN A 1 216 ? -14.046 -12.026 18.592 1.00 90.69 216 ASN A N 1
ATOM 1715 C CA . ASN A 1 216 ? -13.137 -13.180 18.623 1.00 90.69 216 ASN A CA 1
ATOM 1716 C C . ASN A 1 216 ? -11.693 -12.850 18.207 1.00 90.69 216 ASN A C 1
ATOM 1718 O O . ASN A 1 216 ? -10.882 -13.760 18.065 1.00 90.69 216 ASN A O 1
ATOM 1722 N N . ARG A 1 217 ? -11.382 -11.572 17.985 1.00 93.94 217 ARG A N 1
ATOM 1723 C CA . ARG A 1 217 ? -10.044 -11.069 17.654 1.00 93.94 217 ARG A CA 1
ATOM 1724 C C . ARG A 1 217 ? -9.694 -9.922 18.594 1.00 93.94 217 ARG A C 1
ATOM 1726 O O . ARG A 1 217 ? -10.602 -9.340 19.194 1.00 93.94 217 ARG A O 1
ATOM 1733 N N . SER A 1 218 ? -8.411 -9.572 18.682 1.00 96.31 218 SER A N 1
ATOM 1734 C CA . SER A 1 218 ? -8.004 -8.387 19.437 1.00 96.31 218 SER A CA 1
ATOM 1735 C C . SER A 1 218 ? -8.695 -7.144 18.876 1.00 96.31 218 SER A C 1
ATOM 1737 O O . SER A 1 218 ? -8.799 -6.950 17.662 1.00 96.31 218 SER A O 1
ATOM 1739 N N . VAL A 1 219 ? -9.210 -6.296 19.760 1.00 97.38 219 VAL A N 1
ATOM 1740 C CA . VAL A 1 219 ? -9.782 -5.004 19.369 1.00 97.38 219 VAL A CA 1
ATOM 1741 C C . VAL A 1 219 ? -8.683 -4.033 18.944 1.00 97.38 219 VAL A C 1
ATOM 1743 O O . VAL A 1 219 ? -8.910 -3.225 18.046 1.00 97.38 219 VAL A O 1
ATOM 1746 N N . VAL A 1 220 ? -7.486 -4.137 19.526 1.00 97.44 220 VAL A N 1
ATOM 1747 C CA . VAL A 1 220 ? -6.323 -3.316 19.157 1.00 97.44 220 VAL A CA 1
ATOM 1748 C C . VAL A 1 220 ? -5.833 -3.645 17.748 1.00 97.44 220 VAL A C 1
ATOM 1750 O O . VAL A 1 220 ? -5.615 -2.735 16.951 1.00 97.44 220 VAL A O 1
ATOM 1753 N N . GLU A 1 221 ? -5.724 -4.928 17.396 1.00 96.81 221 GLU A N 1
ATOM 1754 C CA . GLU A 1 221 ? -5.361 -5.343 16.031 1.00 96.81 221 GLU A CA 1
ATOM 1755 C C . GLU A 1 221 ? -6.359 -4.792 15.004 1.00 96.81 221 GLU A C 1
ATOM 1757 O O . GLU A 1 221 ? -5.975 -4.167 14.016 1.00 96.81 221 GLU A O 1
ATOM 1762 N N . GLN A 1 222 ? -7.656 -4.927 15.288 1.00 97.88 222 GLN A N 1
ATOM 1763 C CA . GLN A 1 222 ? -8.727 -4.409 14.433 1.00 97.88 222 GLN A CA 1
ATOM 1764 C C . GLN A 1 222 ? -8.738 -2.877 14.349 1.00 97.88 222 GLN A C 1
ATOM 1766 O O . GLN A 1 222 ? -9.052 -2.305 13.307 1.00 97.88 222 GLN A O 1
ATOM 1771 N N . ALA A 1 223 ? -8.374 -2.188 15.430 1.00 97.50 223 ALA A N 1
ATOM 1772 C CA . ALA A 1 223 ? -8.205 -0.741 15.436 1.00 97.50 223 ALA A CA 1
ATOM 1773 C C . ALA A 1 223 ? -7.060 -0.301 14.504 1.00 97.50 223 ALA A C 1
ATOM 1775 O O . ALA A 1 223 ? -7.215 0.675 13.766 1.00 97.50 223 ALA A O 1
ATOM 1776 N N . HIS A 1 224 ? -5.949 -1.042 14.474 1.00 97.62 224 HIS A N 1
ATOM 1777 C CA . HIS A 1 224 ? -4.869 -0.800 13.517 1.00 97.62 224 HIS A CA 1
ATOM 1778 C C . HIS A 1 224 ? -5.279 -1.101 12.070 1.00 97.62 224 HIS A C 1
ATOM 1780 O O . HIS A 1 224 ? -4.919 -0.328 11.185 1.00 97.62 224 HIS A O 1
ATOM 1786 N N . GLU A 1 225 ? -6.079 -2.143 11.817 1.00 96.44 225 GLU A N 1
ATOM 1787 C CA . GLU A 1 225 ? -6.647 -2.405 10.482 1.00 96.44 225 GLU A CA 1
ATOM 1788 C C . GLU A 1 225 ? -7.460 -1.197 9.976 1.00 96.44 225 GLU A C 1
ATOM 1790 O O . GLU A 1 225 ? -7.249 -0.733 8.855 1.00 96.44 225 GLU A O 1
ATOM 1795 N N . ILE A 1 226 ? -8.329 -0.618 10.816 1.00 96.75 226 ILE A N 1
ATOM 1796 C CA . ILE A 1 226 ? -9.086 0.597 10.466 1.00 96.75 226 ILE A CA 1
ATOM 1797 C C . ILE A 1 226 ? -8.141 1.775 10.192 1.00 96.75 226 ILE A C 1
ATOM 1799 O O . ILE A 1 226 ? -8.335 2.506 9.222 1.00 96.75 226 ILE A O 1
ATOM 1803 N N . GLN A 1 227 ? -7.103 1.958 11.013 1.00 95.62 227 GLN A N 1
ATOM 1804 C CA . GLN A 1 227 ? -6.110 3.014 10.806 1.00 95.62 227 GLN A CA 1
ATOM 1805 C C . GLN A 1 227 ? -5.362 2.845 9.471 1.00 95.62 227 GLN A C 1
ATOM 1807 O O . GLN A 1 227 ? -5.065 3.838 8.808 1.00 95.62 227 GLN A O 1
ATOM 1812 N N . CYS A 1 228 ? -5.081 1.610 9.047 1.00 94.00 228 CYS A N 1
ATOM 1813 C CA . CYS A 1 228 ? -4.508 1.330 7.732 1.00 94.00 228 CYS A CA 1
ATOM 1814 C C . CYS A 1 228 ? -5.446 1.760 6.598 1.00 94.00 228 CYS A C 1
ATOM 1816 O O . CYS A 1 228 ? -4.988 2.436 5.682 1.00 94.00 228 CYS A O 1
ATOM 1818 N N . ILE A 1 229 ? -6.746 1.455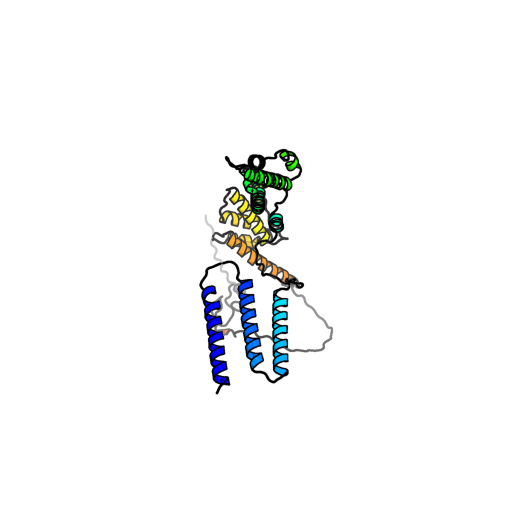 6.686 1.00 92.81 229 ILE A N 1
ATOM 1819 C CA . ILE A 1 229 ? -7.740 1.885 5.685 1.00 92.81 229 ILE A CA 1
ATOM 1820 C C . ILE A 1 229 ? -7.785 3.419 5.583 1.00 92.81 229 ILE A C 1
ATOM 1822 O O . ILE A 1 229 ? -7.790 3.975 4.488 1.00 92.81 229 ILE A O 1
ATOM 1826 N N . VAL A 1 230 ? -7.755 4.125 6.717 1.00 94.56 230 VAL A N 1
ATOM 1827 C CA . VAL A 1 230 ? -7.736 5.599 6.743 1.00 94.56 230 VAL A CA 1
ATOM 1828 C C . VAL A 1 230 ? -6.479 6.163 6.082 1.00 94.56 230 VAL A C 1
ATOM 1830 O O . VAL A 1 230 ? -6.568 7.127 5.328 1.00 94.56 230 VAL A O 1
ATOM 1833 N N . LYS A 1 231 ? -5.315 5.547 6.310 1.00 91.06 231 LYS A N 1
ATOM 1834 C CA . LYS A 1 231 ? -4.074 5.935 5.624 1.00 91.06 231 LYS A CA 1
ATOM 1835 C C . LYS A 1 231 ? -4.157 5.698 4.115 1.00 91.06 231 LYS A C 1
ATOM 1837 O O . LYS A 1 231 ? -3.604 6.481 3.351 1.00 91.06 231 LYS A O 1
ATOM 1842 N N . GLU A 1 232 ? -4.854 4.654 3.666 1.00 87.19 232 GLU A N 1
ATOM 1843 C CA . GLU A 1 232 ? -5.111 4.450 2.235 1.00 87.19 232 GLU A CA 1
ATOM 1844 C C . GLU A 1 232 ? -6.008 5.554 1.648 1.00 87.19 232 GLU A C 1
ATOM 1846 O O . GLU A 1 232 ? -5.712 6.050 0.561 1.00 87.19 232 GLU A O 1
ATOM 1851 N N . LEU A 1 233 ? -7.035 6.009 2.376 1.00 88.38 233 LEU A N 1
ATOM 1852 C CA . LEU A 1 233 ? -7.852 7.167 1.978 1.00 88.38 233 LEU A CA 1
ATOM 1853 C C . LEU A 1 233 ? -7.027 8.462 1.907 1.00 88.38 233 LEU A C 1
ATOM 1855 O O . LEU A 1 233 ? -7.161 9.228 0.952 1.00 88.38 233 LEU A O 1
ATOM 1859 N N . GLU A 1 234 ? -6.121 8.679 2.862 1.00 88.88 234 GLU A N 1
ATOM 1860 C CA . GLU A 1 234 ? -5.223 9.840 2.876 1.00 88.88 234 GLU A CA 1
ATOM 1861 C C . GLU A 1 234 ? -4.314 9.874 1.634 1.00 88.88 234 GLU A C 1
ATOM 1863 O O . GLU A 1 234 ? -4.143 10.926 1.015 1.00 88.88 234 GLU A O 1
ATOM 1868 N N . LEU A 1 235 ? -3.804 8.713 1.197 1.00 83.06 235 LEU A N 1
ATOM 1869 C CA . LEU A 1 235 ? -3.027 8.585 -0.045 1.00 83.06 235 LEU A CA 1
ATOM 1870 C C . LEU A 1 235 ? -3.842 8.938 -1.299 1.00 83.06 235 LEU A C 1
ATOM 1872 O O . LEU A 1 235 ? -3.277 9.411 -2.287 1.00 83.06 235 LEU A O 1
ATOM 1876 N N . LEU A 1 236 ? -5.161 8.740 -1.257 1.00 79.31 236 LEU A N 1
ATOM 1877 C CA . LEU A 1 236 ? -6.099 9.146 -2.306 1.00 79.31 236 LEU A CA 1
ATOM 1878 C C . LEU A 1 236 ? -6.564 10.604 -2.164 1.00 79.31 236 LEU A C 1
ATOM 1880 O O . LEU A 1 236 ? -7.470 11.028 -2.871 1.00 79.31 236 LEU A O 1
ATOM 1884 N N . LYS A 1 237 ? -5.914 11.395 -1.297 1.00 82.31 237 LYS A N 1
ATOM 1885 C CA . LYS A 1 237 ? -6.257 12.793 -0.979 1.00 82.31 237 LYS A CA 1
ATOM 1886 C C . LYS A 1 237 ? -7.605 12.958 -0.265 1.00 82.31 237 LYS A C 1
ATOM 1888 O O . LYS A 1 237 ? -8.085 14.083 -0.131 1.00 82.31 237 LYS A O 1
ATOM 1893 N N . CYS A 1 238 ? -8.180 11.875 0.257 1.00 85.06 238 CYS A N 1
ATOM 1894 C CA . CYS A 1 238 ? -9.342 11.907 1.137 1.00 85.06 238 CYS A CA 1
ATOM 1895 C C . CYS A 1 238 ? -8.870 11.956 2.599 1.00 85.06 238 CYS A C 1
ATOM 1897 O O . CYS A 1 238 ? -8.752 10.940 3.285 1.00 85.06 238 CYS A O 1
ATOM 1899 N N . VAL A 1 239 ? -8.541 13.159 3.073 1.00 89.62 239 VAL A N 1
ATOM 1900 C CA . VAL A 1 239 ? -8.040 13.361 4.439 1.00 89.62 239 VAL A CA 1
ATOM 1901 C C . VAL A 1 239 ? -9.211 13.430 5.417 1.00 89.62 239 VAL A C 1
ATOM 1903 O O . VAL A 1 239 ? -10.045 14.334 5.345 1.00 89.62 239 VAL A O 1
ATOM 1906 N N . LEU A 1 240 ? -9.255 12.494 6.365 1.00 93.19 240 LEU A N 1
ATOM 1907 C CA . LEU A 1 240 ? -10.257 12.472 7.429 1.00 93.19 240 LEU A CA 1
ATOM 1908 C C . LEU A 1 240 ? -9.702 13.123 8.707 1.00 93.19 240 LEU A C 1
ATOM 1910 O O . LEU A 1 240 ? -8.600 12.777 9.132 1.00 93.19 240 LEU A O 1
ATOM 1914 N N . PRO A 1 241 ? -10.450 14.024 9.372 1.00 94.50 241 PRO A N 1
ATOM 1915 C CA . PRO A 1 241 ? -10.028 14.584 10.652 1.00 94.50 241 PRO A CA 1
ATOM 1916 C C . PRO A 1 241 ? -9.822 13.496 11.715 1.00 94.50 241 PRO A C 1
ATOM 1918 O O . PRO A 1 241 ? -10.670 12.621 11.881 1.00 94.50 241 PRO A O 1
ATOM 1921 N N . ASP A 1 242 ? -8.757 13.602 12.508 1.00 94.25 242 ASP A N 1
ATOM 1922 C CA . ASP A 1 242 ? -8.375 12.578 13.495 1.00 94.25 242 ASP A CA 1
ATOM 1923 C C . ASP A 1 242 ? -9.507 12.252 14.495 1.00 94.25 242 ASP A C 1
ATOM 1925 O O . ASP A 1 242 ? -9.841 11.093 14.742 1.00 94.25 242 ASP A O 1
ATOM 1929 N N . LYS A 1 243 ? -10.222 13.280 14.971 1.00 92.56 243 LYS A N 1
ATOM 1930 C CA . LYS A 1 243 ? -11.401 13.113 15.840 1.00 92.56 243 LYS A CA 1
ATOM 1931 C C . LYS A 1 243 ? -12.566 12.368 15.183 1.00 92.56 243 LYS A C 1
ATOM 1933 O O . LYS A 1 243 ? -13.314 11.672 15.869 1.00 92.56 243 LYS A O 1
ATOM 1938 N N . PHE A 1 244 ? -12.737 12.519 13.869 1.00 94.56 244 PHE A N 1
ATOM 1939 C CA . PHE A 1 244 ? -13.766 11.804 13.115 1.00 94.56 244 PHE A CA 1
ATOM 1940 C C . PHE A 1 244 ? -13.411 10.319 13.045 1.00 94.56 244 PHE A C 1
ATOM 1942 O O . PHE A 1 244 ? -14.240 9.473 13.378 1.00 94.56 244 PHE A O 1
ATOM 1949 N N . VAL A 1 245 ? -12.152 10.010 12.725 1.00 96.75 245 VAL A N 1
ATOM 1950 C CA . VAL A 1 245 ? -11.636 8.637 12.687 1.00 96.75 245 VAL A CA 1
ATOM 1951 C C . VAL A 1 245 ? -11.768 7.966 14.054 1.00 96.75 245 VAL A C 1
ATOM 1953 O O . VAL A 1 245 ? -12.332 6.875 14.143 1.00 96.75 245 VAL A O 1
ATOM 1956 N N . ALA A 1 246 ? -11.346 8.635 15.131 1.00 95.94 246 ALA A N 1
ATOM 1957 C CA . ALA A 1 246 ? -11.497 8.130 16.494 1.00 95.94 246 ALA A CA 1
ATOM 1958 C C . ALA A 1 246 ? -12.974 7.860 16.845 1.00 95.94 246 ALA A C 1
ATOM 1960 O O . ALA A 1 246 ? -13.310 6.803 17.386 1.00 95.94 246 ALA A O 1
ATOM 1961 N N . GLY A 1 247 ? -13.881 8.770 16.475 1.00 95.06 247 GLY A N 1
ATOM 1962 C CA . GLY A 1 247 ? -15.325 8.581 16.633 1.00 95.06 247 GLY A CA 1
ATOM 1963 C C . GLY A 1 247 ? -15.856 7.352 15.886 1.00 95.06 247 GLY A C 1
ATOM 1964 O O . GLY A 1 247 ? -16.602 6.554 16.463 1.00 95.06 247 GLY A O 1
ATOM 1965 N N . CYS A 1 248 ? -15.433 7.152 14.635 1.00 95.94 248 CYS A N 1
ATOM 1966 C CA . CYS A 1 248 ? -15.783 5.978 13.834 1.00 95.94 248 CYS A CA 1
ATOM 1967 C C . CYS A 1 248 ? -15.247 4.679 14.449 1.00 95.94 248 CYS A C 1
ATOM 1969 O O . CYS A 1 248 ? -15.989 3.703 14.535 1.00 95.94 248 CYS A O 1
ATOM 1971 N N . MET A 1 249 ? -14.003 4.659 14.932 1.00 97.19 249 MET A N 1
ATOM 1972 C CA . MET A 1 249 ? -13.424 3.493 15.611 1.00 97.19 249 MET A CA 1
ATOM 1973 C C . MET A 1 249 ? -14.232 3.117 16.859 1.00 97.19 249 MET A C 1
ATOM 1975 O O . MET A 1 249 ? -14.578 1.951 17.032 1.00 97.19 249 MET A O 1
ATOM 1979 N N . ILE A 1 250 ? -14.623 4.102 17.679 1.00 95.88 250 ILE A N 1
ATOM 1980 C CA . ILE A 1 250 ? -15.490 3.882 18.851 1.00 95.88 250 ILE A CA 1
ATOM 1981 C C . ILE A 1 250 ? -16.856 3.322 18.433 1.00 95.88 250 ILE A C 1
ATOM 1983 O O . ILE A 1 250 ? -17.397 2.448 19.109 1.00 95.88 250 ILE A O 1
ATOM 1987 N N . ALA A 1 251 ? -17.435 3.820 17.338 1.00 95.69 251 ALA A N 1
ATOM 1988 C CA . ALA A 1 251 ? -18.717 3.336 16.826 1.00 95.69 251 ALA A CA 1
ATOM 1989 C C . ALA A 1 251 ? -18.642 1.898 16.284 1.00 95.69 251 ALA A C 1
ATOM 1991 O O . ALA A 1 251 ? -19.636 1.177 16.344 1.00 95.69 251 ALA A O 1
ATOM 1992 N N . LYS A 1 252 ? -17.471 1.483 15.789 1.00 96.94 252 LYS A N 1
ATOM 1993 C CA . LYS A 1 252 ? -17.209 0.147 15.234 1.00 96.94 252 LYS A CA 1
ATOM 1994 C C . LYS A 1 252 ? -16.850 -0.900 16.287 1.00 96.94 252 LYS A C 1
ATOM 1996 O O . LYS A 1 252 ? -16.792 -2.077 15.932 1.00 96.94 252 LYS A O 1
ATOM 2001 N N . LEU A 1 253 ? -16.638 -0.500 17.547 1.00 97.06 253 LEU A N 1
ATOM 2002 C CA . LEU A 1 253 ? -16.360 -1.415 18.656 1.00 97.06 253 LEU A CA 1
ATOM 2003 C C . LEU A 1 253 ? -17.455 -2.481 18.793 1.00 97.06 253 LEU A C 1
ATOM 2005 O O . LEU A 1 253 ? -18.644 -2.182 18.638 1.00 97.06 253 LEU A O 1
ATOM 2009 N N . PRO A 1 254 ? -17.087 -3.723 19.141 1.00 96.44 254 PRO A N 1
ATOM 2010 C CA . PRO A 1 254 ? -18.062 -4.790 19.213 1.00 96.44 254 PRO A CA 1
ATOM 2011 C C . PRO A 1 254 ? -18.985 -4.611 20.436 1.00 96.44 254 PRO A C 1
ATOM 2013 O O . PRO A 1 254 ? -18.620 -3.952 21.415 1.00 96.44 254 PRO A O 1
ATOM 2016 N N . PRO A 1 255 ? -20.182 -5.231 20.453 1.00 93.88 255 PRO A N 1
ATOM 2017 C CA . PRO A 1 255 ? -21.173 -5.009 21.510 1.00 93.88 255 PRO A CA 1
ATOM 2018 C C . PRO A 1 255 ? -20.683 -5.297 22.937 1.00 93.88 255 PRO A C 1
ATOM 2020 O O . PRO A 1 255 ? -21.175 -4.680 23.882 1.00 93.88 255 PRO A O 1
ATOM 2023 N N . SER A 1 256 ? -19.709 -6.197 23.113 1.00 93.50 256 SER A N 1
ATOM 2024 C CA . SER A 1 256 ? -19.118 -6.494 24.427 1.00 93.50 256 SER A CA 1
ATOM 2025 C C . SER A 1 256 ? -18.312 -5.317 25.004 1.00 93.50 256 SER A C 1
ATOM 2027 O O . SER A 1 256 ? -18.101 -5.243 26.214 1.00 93.50 256 SER A O 1
ATOM 2029 N N . TRP A 1 257 ? -17.915 -4.349 24.174 1.00 96.12 257 TRP A N 1
ATOM 2030 C CA . TRP A 1 257 ? -17.172 -3.140 24.550 1.00 96.12 257 TRP A CA 1
ATOM 2031 C C . TRP A 1 257 ? -18.066 -1.918 24.788 1.00 96.12 257 TRP A C 1
ATOM 2033 O O . TRP A 1 257 ? -17.567 -0.820 25.034 1.00 96.12 257 TRP A O 1
ATOM 2043 N N . ARG A 1 258 ? -19.396 -2.090 24.778 1.00 94.19 258 ARG A N 1
ATOM 2044 C CA . ARG A 1 258 ? -20.372 -0.991 24.872 1.00 94.19 258 ARG A CA 1
ATOM 2045 C C . ARG A 1 258 ? -20.139 -0.062 26.066 1.00 94.19 258 ARG A C 1
ATOM 2047 O O . ARG A 1 258 ? -20.162 1.148 25.882 1.00 94.19 258 ARG A O 1
ATOM 2054 N N . ASN A 1 259 ? -19.874 -0.609 27.255 1.00 94.19 259 ASN A N 1
ATOM 2055 C CA . ASN A 1 259 ? -19.646 0.193 28.465 1.00 94.19 259 ASN A CA 1
ATOM 2056 C C . ASN A 1 259 ? -18.403 1.086 28.329 1.00 94.19 259 ASN A C 1
ATOM 2058 O O . ASN A 1 259 ? -18.431 2.264 28.685 1.00 94.19 259 ASN A O 1
ATOM 2062 N N . PHE A 1 260 ? -17.324 0.547 27.759 1.00 95.38 260 PHE A N 1
ATOM 2063 C CA . PHE A 1 260 ? -16.109 1.314 27.503 1.00 95.38 260 PHE A CA 1
ATOM 2064 C C . PHE A 1 260 ? -16.354 2.396 26.445 1.00 95.38 260 PHE A C 1
ATOM 2066 O O . PHE A 1 260 ? -16.034 3.563 26.666 1.00 95.38 260 PHE A O 1
ATOM 2073 N N . ALA A 1 261 ? -17.029 2.043 25.346 1.00 94.44 261 ALA A N 1
ATOM 2074 C CA . ALA A 1 261 ? -17.413 2.986 24.299 1.00 94.44 261 ALA A CA 1
ATOM 2075 C C . ALA A 1 261 ? -18.263 4.150 24.844 1.00 94.44 261 ALA A C 1
ATOM 2077 O O . ALA A 1 261 ? -18.036 5.302 24.481 1.00 94.44 261 ALA A O 1
ATOM 2078 N N . THR A 1 262 ? -19.214 3.886 25.748 1.00 93.94 262 THR A N 1
ATOM 2079 C CA . THR A 1 262 ? -20.003 4.946 26.398 1.00 93.94 262 THR A CA 1
ATOM 2080 C C . THR A 1 262 ? -19.153 5.839 27.296 1.00 93.94 262 THR A C 1
ATOM 2082 O O . THR A 1 262 ? -19.331 7.054 27.280 1.00 93.94 262 THR A O 1
ATOM 2085 N N . THR A 1 263 ? -18.190 5.274 28.029 1.00 94.38 263 THR A N 1
ATOM 2086 C CA . THR A 1 263 ? -17.255 6.057 28.849 1.00 94.38 263 THR A CA 1
ATOM 2087 C C . THR A 1 263 ? -16.418 6.992 27.985 1.00 94.38 263 THR A C 1
ATOM 2089 O O . THR A 1 263 ? -16.261 8.159 28.333 1.00 94.38 263 THR A O 1
ATOM 2092 N N . LEU A 1 264 ? -15.929 6.517 26.834 1.00 93.88 264 LEU A N 1
ATOM 2093 C CA . LEU A 1 264 ? -15.202 7.355 25.881 1.00 93.88 264 LEU A CA 1
ATOM 2094 C C . LEU A 1 264 ? -16.077 8.486 25.326 1.00 93.88 264 LEU A C 1
ATOM 2096 O O . LEU A 1 264 ? -15.618 9.619 25.274 1.00 93.88 264 LEU A O 1
ATOM 2100 N N . LYS A 1 265 ? -17.346 8.215 24.994 1.00 89.75 265 LYS A N 1
ATOM 2101 C CA . LYS A 1 265 ? -18.292 9.237 24.501 1.00 89.75 265 LYS A CA 1
ATOM 2102 C C . LYS A 1 265 ? -18.645 10.305 25.543 1.00 89.75 265 LYS A C 1
ATOM 2104 O O . LYS A 1 265 ? -18.955 11.430 25.171 1.00 89.75 265 LYS A O 1
ATOM 2109 N N . HIS A 1 266 ? -18.618 9.973 26.834 1.00 90.19 266 HIS A N 1
ATOM 2110 C CA . HIS A 1 266 ? -18.869 10.940 27.909 1.00 90.19 266 HIS A CA 1
ATOM 2111 C C . HIS A 1 266 ? -17.642 11.787 28.270 1.00 90.19 266 HIS A C 1
ATOM 2113 O O . HIS A 1 266 ? -17.792 12.822 28.928 1.00 90.19 266 HIS A O 1
ATOM 2119 N N . LYS A 1 267 ? -16.431 11.384 27.859 1.00 88.00 267 LYS A N 1
ATOM 2120 C CA . LYS A 1 267 ? -15.246 12.231 28.025 1.00 88.00 267 LYS A CA 1
ATOM 2121 C C . LYS A 1 267 ? -15.430 13.493 27.180 1.00 88.00 267 LYS A C 1
ATOM 2123 O O . LYS A 1 267 ? -15.608 13.424 25.973 1.00 88.00 267 LYS A O 1
ATOM 2128 N N . ARG A 1 268 ? -15.354 14.664 27.819 1.00 78.69 268 ARG A N 1
ATOM 2129 C CA . ARG A 1 268 ? -15.501 15.981 27.165 1.00 78.69 268 ARG A CA 1
ATOM 2130 C C . ARG A 1 268 ? -14.241 16.450 26.418 1.00 78.69 268 ARG A C 1
ATOM 2132 O O . ARG A 1 268 ? -14.137 17.626 26.093 1.00 78.69 268 ARG A O 1
ATOM 2139 N N . GLN A 1 269 ? -13.269 15.567 26.210 1.00 87.44 269 GLN A N 1
ATOM 2140 C CA . GLN A 1 269 ? -11.999 15.875 25.553 1.00 87.44 269 GLN A CA 1
ATOM 2141 C C . GLN A 1 269 ? -11.980 15.230 24.173 1.00 87.44 269 GLN A C 1
ATOM 2143 O O . GLN A 1 269 ? -12.450 14.103 24.019 1.00 87.44 269 GLN A O 1
ATOM 2148 N N . GLU A 1 270 ? -11.423 15.932 23.186 1.00 84.81 270 GLU A N 1
ATOM 2149 C CA . GLU A 1 270 ? -11.133 15.323 21.891 1.00 84.81 270 GLU A CA 1
ATOM 2150 C C . GLU A 1 270 ? -10.085 14.216 22.092 1.00 84.81 270 GLU A C 1
ATOM 2152 O O . GLU A 1 270 ? -9.061 14.417 22.746 1.00 84.81 270 GLU A O 1
ATOM 2157 N N . ILE A 1 271 ? -10.378 13.021 21.579 1.00 89.56 271 ILE A N 1
ATOM 2158 C CA . ILE A 1 271 ? -9.502 11.853 21.688 1.00 89.56 271 ILE A CA 1
ATOM 2159 C C . ILE A 1 271 ? -8.849 11.659 20.324 1.00 89.56 271 ILE A C 1
ATOM 2161 O O . ILE A 1 271 ? -9.560 11.476 19.336 1.00 89.56 271 ILE A O 1
ATOM 2165 N N . SER A 1 272 ? -7.518 11.699 20.281 1.00 95.31 272 SER A N 1
ATOM 2166 C CA . SER A 1 272 ? -6.772 11.354 19.071 1.00 95.31 272 SER A CA 1
ATOM 2167 C C . SER A 1 272 ? -6.811 9.852 18.802 1.00 95.31 272 SER A C 1
ATOM 2169 O O . SER A 1 272 ? -6.992 9.058 19.732 1.00 95.31 272 SER A O 1
ATOM 2171 N N . VAL A 1 273 ? -6.600 9.435 17.552 1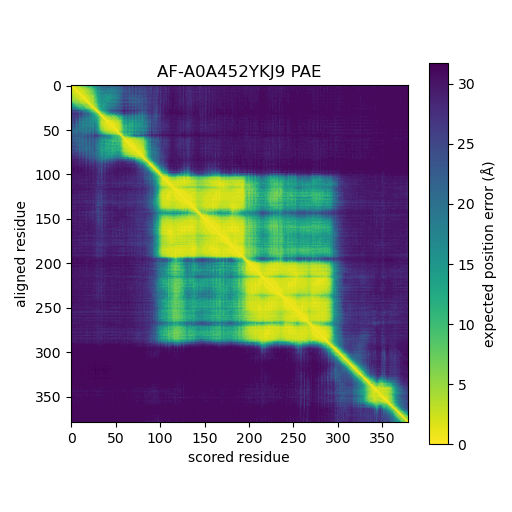.00 96.12 273 VAL A N 1
ATOM 2172 C CA . VAL A 1 273 ? -6.569 8.002 17.202 1.00 96.12 273 VAL A CA 1
ATOM 2173 C C . VAL A 1 273 ? -5.497 7.255 18.001 1.00 96.12 273 VAL A C 1
ATOM 2175 O O . VAL A 1 273 ? -5.756 6.168 18.514 1.00 96.12 273 VAL A O 1
ATOM 2178 N N . GLU A 1 274 ? -4.325 7.857 18.198 1.00 95.50 274 GLU A N 1
ATOM 2179 C CA . GLU A 1 274 ? -3.232 7.262 18.979 1.00 95.50 274 GLU A CA 1
ATOM 2180 C C . GLU A 1 274 ? -3.616 7.048 20.450 1.00 95.50 274 GLU A C 1
ATOM 2182 O O . GLU A 1 274 ? -3.468 5.948 20.988 1.00 95.50 274 GLU A O 1
ATOM 2187 N N . ASN A 1 275 ? -4.182 8.076 21.092 1.00 94.88 275 ASN A N 1
ATOM 2188 C CA . ASN A 1 275 ? -4.627 7.991 22.484 1.00 94.88 275 ASN A CA 1
ATOM 2189 C C . ASN A 1 275 ? -5.787 7.000 22.651 1.00 94.88 275 ASN A C 1
ATOM 2191 O O . ASN A 1 275 ? -5.898 6.332 23.686 1.00 94.88 275 ASN A O 1
ATOM 2195 N N . LEU A 1 276 ? -6.651 6.888 21.637 1.00 96.88 276 LEU A N 1
ATOM 2196 C CA . LEU A 1 276 ? -7.718 5.898 21.608 1.00 96.88 276 LEU A CA 1
ATOM 2197 C C . LEU A 1 276 ? -7.149 4.478 21.549 1.00 96.88 276 LEU A C 1
ATOM 2199 O O . LEU A 1 276 ? -7.542 3.658 22.373 1.00 96.88 276 LEU A O 1
ATOM 2203 N N . ILE A 1 277 ? -6.217 4.193 20.635 1.00 97.19 277 ILE A N 1
ATOM 2204 C CA . ILE A 1 277 ? -5.590 2.867 20.508 1.00 97.19 277 ILE A CA 1
ATOM 2205 C C . ILE A 1 277 ? -4.880 2.478 21.811 1.00 97.19 277 ILE A C 1
ATOM 2207 O O . ILE A 1 277 ? -5.083 1.372 22.308 1.00 97.19 277 ILE A O 1
ATOM 2211 N N . ALA A 1 278 ? -4.139 3.401 22.431 1.00 96.75 278 ALA A N 1
ATOM 2212 C CA . ALA A 1 278 ? -3.515 3.159 23.733 1.00 96.75 278 ALA A CA 1
ATOM 2213 C C . ALA A 1 278 ? -4.553 2.848 24.831 1.00 96.75 278 ALA A C 1
ATOM 2215 O O . ALA A 1 278 ? -4.359 1.951 25.651 1.00 96.75 278 ALA A O 1
ATOM 2216 N N . SER A 1 279 ? -5.687 3.555 24.833 1.00 96.12 279 SER A N 1
ATOM 2217 C CA . SER A 1 279 ? -6.781 3.293 25.777 1.00 96.12 279 SER A CA 1
ATOM 2218 C C . SER A 1 279 ? -7.450 1.934 25.531 1.00 96.12 279 SER A C 1
ATOM 2220 O O . SER A 1 279 ? -7.827 1.263 26.492 1.00 96.12 279 SER A O 1
ATOM 2222 N N . LEU A 1 280 ? -7.593 1.524 24.264 1.00 96.88 280 LEU A N 1
ATOM 2223 C CA . LEU A 1 280 ? -8.121 0.211 23.883 1.00 96.88 280 LEU A CA 1
ATOM 2224 C C . LEU A 1 280 ? -7.197 -0.917 24.352 1.00 96.88 280 LEU A C 1
ATOM 2226 O O . LEU A 1 280 ? -7.690 -1.892 24.906 1.00 96.88 280 LEU A O 1
ATOM 2230 N N . ASP A 1 281 ? -5.880 -0.763 24.212 1.00 97.44 281 ASP A N 1
ATOM 2231 C CA . ASP A 1 281 ? -4.896 -1.753 24.673 1.00 97.44 281 ASP A CA 1
ATOM 2232 C C . ASP A 1 281 ? -4.944 -1.970 26.192 1.00 97.44 281 ASP A C 1
ATOM 2234 O O . ASP A 1 281 ? -4.958 -3.107 26.673 1.00 97.44 281 ASP A O 1
ATOM 2238 N N . VAL A 1 282 ? -5.049 -0.888 26.969 1.00 96.62 282 VAL A N 1
ATOM 2239 C CA . VAL A 1 282 ? -5.182 -0.982 28.432 1.00 96.62 282 VAL A CA 1
ATOM 2240 C C . VAL A 1 282 ? -6.471 -1.705 28.834 1.00 96.62 282 VAL A C 1
ATOM 2242 O O . VAL A 1 282 ? -6.440 -2.587 29.694 1.00 96.62 282 VAL A O 1
ATOM 2245 N N . GLU A 1 283 ? -7.598 -1.358 28.212 1.00 96.06 283 GLU A N 1
ATOM 2246 C CA . GLU A 1 283 ? -8.897 -1.984 28.484 1.00 96.06 283 GLU A CA 1
ATOM 2247 C C . GLU A 1 283 ? -8.925 -3.459 28.046 1.00 96.06 283 GLU A C 1
ATOM 2249 O O . GLU A 1 283 ? -9.457 -4.304 28.768 1.00 96.06 283 GLU A O 1
ATOM 2254 N N . GLU A 1 284 ? -8.317 -3.803 26.908 1.00 95.44 284 GLU A N 1
ATOM 2255 C CA . GLU A 1 284 ? -8.214 -5.186 26.428 1.00 95.44 284 GLU A CA 1
ATOM 2256 C C . GLU A 1 284 ? -7.453 -6.056 27.435 1.00 95.44 284 GLU A C 1
ATOM 2258 O O . GLU A 1 284 ? -7.931 -7.116 27.849 1.00 95.44 284 GLU A O 1
ATOM 2263 N N . LYS A 1 285 ? -6.306 -5.562 27.914 1.00 94.69 285 LYS A N 1
ATOM 2264 C CA . LYS A 1 285 ? -5.501 -6.229 28.945 1.00 94.69 285 LYS A CA 1
ATOM 2265 C C . LYS A 1 285 ? -6.237 -6.354 30.280 1.00 94.69 285 LYS A C 1
ATOM 2267 O O . LYS A 1 285 ? -6.055 -7.357 30.972 1.00 94.69 285 LYS A O 1
ATOM 2272 N N . ALA A 1 286 ? -7.052 -5.368 30.659 1.00 93.94 286 ALA A N 1
ATOM 2273 C CA . ALA A 1 286 ? -7.877 -5.438 31.867 1.00 93.94 286 ALA A CA 1
ATOM 2274 C C . ALA A 1 286 ? -8.952 -6.534 31.748 1.00 93.94 286 ALA A C 1
ATOM 2276 O O . ALA A 1 286 ? -9.057 -7.401 32.614 1.00 93.94 286 ALA A O 1
ATOM 2277 N N . ARG A 1 287 ? -9.668 -6.574 30.619 1.00 91.38 287 ARG A N 1
ATOM 2278 C CA . ARG A 1 287 ? -10.700 -7.584 30.323 1.00 91.38 287 ARG A CA 1
ATOM 2279 C C . ARG A 1 287 ? -10.152 -9.004 30.264 1.00 91.38 287 ARG A C 1
ATOM 2281 O O . ARG A 1 287 ? -10.819 -9.940 30.709 1.00 91.38 287 ARG A O 1
ATOM 2288 N N . ALA A 1 288 ? -8.940 -9.175 29.738 1.00 88.44 288 ALA A N 1
ATOM 2289 C CA . ALA A 1 288 ? -8.282 -10.475 29.711 1.00 88.44 288 ALA A CA 1
ATOM 2290 C C . ALA A 1 288 ? -8.080 -11.033 31.132 1.00 88.44 288 ALA A C 1
ATOM 2292 O O . ALA A 1 288 ? -8.346 -12.209 31.360 1.00 88.44 288 ALA A O 1
ATOM 2293 N N . LYS A 1 289 ? -7.697 -10.192 32.106 1.00 84.69 289 LYS A N 1
ATOM 2294 C CA . LYS A 1 289 ? -7.510 -10.602 33.512 1.00 8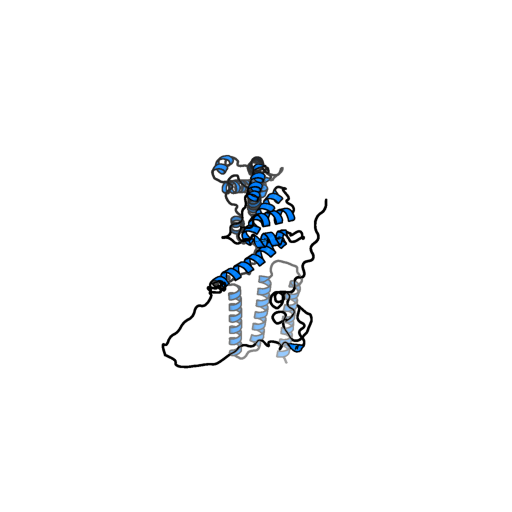4.69 289 LYS A CA 1
ATOM 2295 C C . LYS A 1 289 ? -8.825 -10.982 34.195 1.00 84.69 289 LYS A C 1
ATOM 2297 O O . LYS A 1 289 ? -8.892 -12.032 34.829 1.00 84.69 289 LYS A O 1
ATOM 2302 N N . ASP A 1 290 ? -9.879 -10.197 33.980 1.00 76.69 290 ASP A N 1
ATOM 2303 C CA . ASP A 1 290 ? -11.213 -10.463 34.539 1.00 76.69 290 ASP A CA 1
ATOM 2304 C C . ASP A 1 290 ? -11.827 -11.778 34.030 1.00 76.69 290 ASP A C 1
ATOM 2306 O O . ASP A 1 290 ? -12.681 -12.377 34.689 1.00 76.69 290 ASP A O 1
ATOM 2310 N N . THR A 1 291 ? -11.423 -12.227 32.839 1.00 68.25 291 THR A N 1
ATOM 2311 C CA . THR A 1 291 ? -11.889 -13.495 32.262 1.00 68.25 291 THR A CA 1
ATOM 2312 C C . THR A 1 291 ? -11.170 -14.686 32.901 1.00 68.25 291 THR A C 1
ATOM 2314 O O . THR A 1 291 ? -11.799 -15.708 33.168 1.00 68.25 291 THR A O 1
ATOM 2317 N N . THR A 1 292 ? -9.883 -14.543 33.226 1.00 60.66 292 THR A N 1
ATOM 2318 C CA . THR A 1 292 ? -9.078 -15.582 33.889 1.00 60.66 292 THR A CA 1
ATOM 2319 C C . THR A 1 292 ? -9.498 -15.808 35.345 1.00 60.66 292 THR A C 1
ATOM 2321 O O . THR A 1 292 ? -9.475 -16.939 35.824 1.00 60.66 292 THR A O 1
ATOM 2324 N N . GLU A 1 293 ? -9.943 -14.762 36.049 1.00 53.50 293 GLU A N 1
ATOM 2325 C CA . GLU A 1 293 ? -10.406 -14.868 37.444 1.00 53.50 293 GLU A CA 1
ATOM 2326 C C . GLU A 1 293 ? -11.787 -15.538 37.583 1.00 53.50 293 GLU A C 1
ATOM 2328 O O . GLU A 1 293 ? -12.114 -16.077 38.640 1.00 53.50 293 GLU A O 1
ATOM 2333 N N . LYS A 1 294 ? -12.586 -15.588 36.509 1.00 50.28 294 LYS A N 1
ATOM 2334 C CA . LYS A 1 294 ? -13.923 -16.215 36.492 1.00 50.28 294 LYS A CA 1
ATOM 2335 C C . LYS A 1 294 ? -13.918 -17.725 36.218 1.00 50.28 294 LYS A C 1
ATOM 2337 O O . LYS A 1 294 ? -14.986 -18.326 36.148 1.00 50.28 294 LYS A O 1
ATOM 2342 N N . GLY A 1 295 ? -12.740 -18.346 36.105 1.00 38.91 295 GLY A N 1
ATOM 2343 C CA . GLY A 1 295 ? -12.580 -19.806 36.052 1.00 38.91 295 GLY A CA 1
ATOM 2344 C C . GLY A 1 295 ? -12.761 -20.516 37.403 1.00 38.91 295 GLY A C 1
ATOM 2345 O O . GLY A 1 295 ? -12.795 -21.743 37.444 1.00 38.91 295 GLY A O 1
ATOM 2346 N N . GLY A 1 296 ? -12.892 -19.770 38.505 1.00 41.00 296 GLY A N 1
ATOM 2347 C CA . GLY A 1 296 ? -13.369 -20.284 39.787 1.00 41.00 296 GLY A CA 1
ATOM 2348 C C . GLY A 1 296 ? -14.815 -19.853 40.008 1.00 41.00 296 GLY A C 1
ATOM 2349 O O . GLY A 1 296 ? -15.092 -18.656 40.052 1.00 41.00 296 GLY A O 1
ATOM 2350 N N . GLU A 1 297 ? -15.731 -20.814 40.135 1.00 42.31 297 GLU A N 1
ATOM 2351 C CA . GLU A 1 297 ? -17.138 -20.584 40.477 1.00 42.31 297 GLU A CA 1
ATOM 2352 C C . GLU A 1 297 ? -17.288 -19.583 41.631 1.00 42.31 297 GLU A C 1
ATOM 2354 O O . GLU A 1 297 ? -17.073 -19.901 42.800 1.00 42.31 297 GLU A O 1
ATOM 2359 N N . VAL A 1 298 ? -17.744 -18.376 41.310 1.00 39.47 298 VAL A N 1
ATOM 2360 C CA . VAL A 1 298 ? -18.405 -17.505 42.278 1.00 39.47 298 VAL A CA 1
ATOM 2361 C C . VAL A 1 298 ? -19.827 -17.319 41.783 1.00 39.47 298 VAL A C 1
ATOM 2363 O O . VAL A 1 298 ? -20.139 -16.421 41.001 1.00 39.47 298 VAL A O 1
ATOM 2366 N N . GLN A 1 299 ? -20.701 -18.220 42.233 1.00 30.92 299 GLN A N 1
ATOM 2367 C CA . GLN A 1 299 ? -22.137 -17.978 42.216 1.00 30.92 299 GLN A CA 1
ATOM 2368 C C . GLN A 1 299 ? -22.429 -16.673 42.976 1.00 30.92 299 GLN A C 1
ATOM 2370 O O . GLN A 1 299 ? -21.933 -16.492 44.093 1.00 30.92 299 GLN A O 1
ATOM 2375 N N . PRO A 1 300 ? -23.269 -15.770 42.445 1.00 45.50 300 PRO A N 1
ATOM 2376 C CA . PRO A 1 300 ? -23.778 -14.667 43.234 1.00 45.50 300 PRO A CA 1
ATOM 2377 C C . PRO A 1 300 ? -24.841 -15.228 44.183 1.00 45.50 300 PRO A C 1
ATOM 2379 O O . PRO A 1 300 ? -25.991 -15.432 43.796 1.00 45.50 300 PRO A O 1
ATOM 2382 N N . THR A 1 301 ? -24.484 -15.497 45.440 1.00 39.62 301 THR A N 1
ATOM 2383 C CA . THR A 1 301 ? -25.482 -15.824 46.466 1.00 39.62 301 THR A CA 1
ATOM 2384 C C . THR A 1 301 ? -26.260 -14.558 46.817 1.00 39.62 301 THR A C 1
ATOM 2386 O O . THR A 1 301 ? -25.893 -13.797 47.715 1.00 39.62 301 THR A O 1
ATOM 2389 N N . ALA A 1 302 ? -27.344 -14.314 46.083 1.00 31.61 302 ALA A N 1
ATOM 2390 C CA . ALA A 1 302 ? -28.419 -13.445 46.523 1.00 31.61 302 ALA A CA 1
ATOM 2391 C C . ALA A 1 302 ? -29.016 -14.040 47.809 1.00 31.61 302 ALA A C 1
ATOM 2393 O O . ALA A 1 302 ? -29.525 -15.160 47.810 1.00 31.61 302 ALA A O 1
ATOM 2394 N N . ASN A 1 303 ? -28.937 -13.305 48.920 1.00 38.12 303 ASN A N 1
ATOM 2395 C CA . ASN A 1 303 ? -29.575 -13.687 50.179 1.00 38.12 303 ASN A CA 1
ATOM 2396 C C . ASN A 1 303 ? -31.108 -13.655 50.025 1.00 38.12 303 ASN A C 1
ATOM 2398 O O . ASN A 1 303 ? -31.746 -12.631 50.266 1.00 38.12 303 ASN A O 1
ATOM 2402 N N . MET A 1 304 ? -31.700 -14.789 49.650 1.00 31.95 304 MET A N 1
ATOM 2403 C CA . MET A 1 304 ? -33.119 -15.083 49.853 1.00 31.95 304 MET A CA 1
ATOM 2404 C C . MET A 1 304 ? -33.366 -15.267 51.356 1.00 31.95 304 MET A C 1
ATOM 2406 O O . MET A 1 304 ? -32.924 -16.237 51.968 1.00 31.95 304 MET A O 1
ATOM 2410 N N . VAL A 1 305 ? -34.069 -14.316 51.972 1.00 36.34 305 VAL A N 1
ATOM 2411 C CA . VAL A 1 305 ? -34.556 -14.435 53.352 1.00 36.34 305 VAL A CA 1
ATOM 2412 C C . VAL A 1 305 ? -35.747 -15.393 53.353 1.00 36.34 305 VAL A C 1
ATOM 2414 O O . VAL A 1 305 ? -36.881 -14.985 53.104 1.00 36.34 305 VAL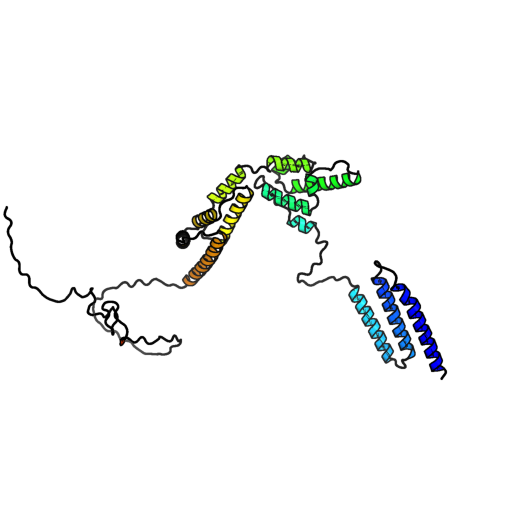 A O 1
ATOM 2417 N N . GLN A 1 306 ? -35.503 -16.674 53.631 1.00 32.88 306 GLN A N 1
ATOM 2418 C CA . GLN A 1 306 ? -36.571 -17.651 53.825 1.00 32.88 306 GLN A CA 1
ATOM 2419 C C . GLN A 1 306 ? -37.014 -17.662 55.294 1.00 32.88 306 GLN A C 1
ATOM 2421 O O . GLN A 1 306 ? -36.226 -17.898 56.211 1.00 32.88 306 GLN A O 1
ATOM 2426 N N . ARG A 1 307 ? -38.297 -17.342 55.503 1.00 33.53 307 ARG A N 1
ATOM 2427 C CA . ARG A 1 307 ? -38.987 -17.349 56.799 1.00 33.53 307 ARG A CA 1
ATOM 2428 C C . ARG A 1 307 ? -38.936 -18.740 57.445 1.00 33.53 307 ARG A C 1
ATOM 2430 O O . ARG A 1 307 ? -39.168 -19.745 56.781 1.00 33.53 307 ARG A O 1
ATOM 2437 N N . TYR A 1 308 ? -38.713 -18.755 58.758 1.00 31.84 308 TYR A N 1
ATOM 2438 C CA . TYR A 1 308 ? -38.862 -19.919 59.636 1.00 31.84 308 TYR A CA 1
ATOM 2439 C C . TYR A 1 308 ? -40.296 -20.469 59.646 1.00 31.84 308 TYR A C 1
ATOM 2441 O O . TYR A 1 308 ? -41.253 -19.689 59.660 1.00 31.84 308 TYR A O 1
ATOM 2449 N N . PRO A 1 309 ? -40.427 -21.792 59.834 1.00 38.81 309 PRO A N 1
ATOM 2450 C CA . PRO A 1 309 ? -41.331 -22.302 60.863 1.00 38.81 309 PRO A CA 1
ATOM 2451 C C . PRO A 1 309 ? -40.682 -23.350 61.800 1.00 38.81 309 PRO A C 1
ATOM 2453 O O . PRO A 1 309 ? -39.751 -24.063 61.435 1.00 38.81 309 PRO A O 1
ATOM 2456 N N . HIS A 1 310 ? -41.198 -23.405 63.037 1.00 36.75 310 HIS A N 1
ATOM 2457 C CA . HIS A 1 310 ? -41.020 -24.439 64.082 1.00 36.75 310 HIS A CA 1
ATOM 2458 C C . HIS A 1 310 ? -41.139 -25.887 63.524 1.00 36.75 310 HIS A C 1
ATOM 2460 O O . HIS A 1 310 ? -41.863 -26.083 62.560 1.00 36.75 310 HIS A O 1
ATOM 2466 N N . ASN A 1 311 ? -40.551 -26.975 64.063 1.00 33.56 311 ASN A N 1
ATOM 2467 C CA . ASN A 1 311 ? -40.579 -27.510 65.440 1.00 33.56 311 ASN A CA 1
ATOM 2468 C C . ASN A 1 311 ? -39.680 -28.793 65.564 1.00 33.56 311 ASN A C 1
ATOM 2470 O O . ASN A 1 311 ? -39.441 -29.444 64.556 1.00 33.56 311 ASN A O 1
ATOM 2474 N N . LYS A 1 312 ? -39.240 -29.135 66.800 1.00 35.72 312 LYS A N 1
ATOM 2475 C CA . LYS A 1 312 ? -38.758 -30.421 67.429 1.00 35.72 312 LYS A CA 1
ATOM 2476 C C . LYS A 1 312 ? -38.476 -31.656 66.516 1.00 35.72 312 LYS A C 1
ATOM 2478 O O . LYS A 1 312 ? -39.342 -32.028 65.746 1.00 35.72 312 LYS A O 1
ATOM 2483 N N . ASN A 1 313 ? -37.391 -32.452 66.620 1.00 34.59 313 ASN A N 1
ATOM 2484 C CA . ASN A 1 313 ? -36.931 -33.272 67.764 1.00 34.59 313 ASN A CA 1
ATOM 2485 C C . ASN A 1 313 ? -35.647 -34.101 67.425 1.00 34.59 313 ASN A C 1
ATOM 2487 O O . ASN A 1 313 ? -35.492 -34.551 66.299 1.00 34.59 313 ASN A O 1
ATOM 2491 N N . LYS A 1 314 ? -34.819 -34.370 68.455 1.00 30.09 314 LYS A N 1
ATOM 2492 C CA . LYS A 1 314 ? -33.892 -35.512 68.713 1.00 30.09 314 LYS A CA 1
ATOM 2493 C C . LYS A 1 314 ? -33.146 -36.237 67.565 1.00 30.09 314 LYS A C 1
ATOM 2495 O O . LYS A 1 314 ? -33.727 -37.016 66.825 1.00 30.09 314 LYS A O 1
ATOM 2500 N N . GLY A 1 315 ? -31.811 -36.229 67.663 1.00 30.11 315 GLY A N 1
ATOM 2501 C CA . GLY A 1 315 ? -30.937 -37.290 67.136 1.00 30.11 315 GLY A CA 1
ATOM 2502 C C . GLY A 1 315 ? -29.456 -36.990 67.375 1.00 30.11 315 GLY A C 1
ATOM 2503 O O . GLY A 1 315 ? -28.948 -35.991 66.890 1.00 30.11 315 GLY A O 1
ATOM 2504 N N . LYS A 1 316 ? -28.784 -37.803 68.195 1.00 31.50 316 LYS A N 1
ATOM 2505 C CA . LYS A 1 316 ? -27.424 -37.605 68.726 1.00 31.50 316 LYS A CA 1
ATOM 2506 C C . LYS A 1 316 ? -26.353 -38.077 67.730 1.00 31.50 316 LYS A C 1
ATOM 2508 O O . LYS A 1 316 ? -26.465 -39.193 67.246 1.00 31.50 316 LYS A O 1
ATOM 2513 N N . ASN A 1 317 ? -25.292 -37.288 67.535 1.00 32.81 317 ASN A N 1
ATOM 2514 C CA . ASN A 1 317 ? -23.893 -37.736 67.661 1.00 32.81 317 ASN A CA 1
ATOM 2515 C C . ASN A 1 317 ? -22.919 -36.551 67.485 1.00 32.81 317 ASN A C 1
ATOM 2517 O O . ASN A 1 317 ? -22.828 -35.946 66.423 1.00 32.81 317 ASN A O 1
ATOM 2521 N N . LYS A 1 318 ? -22.194 -36.221 68.561 1.00 33.84 318 LYS A N 1
ATOM 2522 C CA . LYS A 1 318 ? -20.891 -35.526 68.546 1.00 33.84 318 LYS A CA 1
ATOM 2523 C C . LYS A 1 318 ? -19.831 -36.606 68.813 1.00 33.84 318 LYS A C 1
ATOM 2525 O O . LYS A 1 318 ? -20.165 -37.548 69.532 1.00 33.84 318 LYS A O 1
ATOM 2530 N N . PRO A 1 319 ? -18.599 -36.509 68.287 1.00 39.97 319 PRO A N 1
ATOM 2531 C CA . PRO A 1 319 ? -17.536 -35.655 68.855 1.00 39.97 319 PRO A CA 1
ATOM 2532 C C . PRO A 1 319 ? -16.664 -35.030 67.737 1.00 39.97 319 PRO A C 1
ATOM 2534 O O . PRO A 1 319 ? -16.900 -35.293 66.570 1.00 39.97 319 PRO A O 1
ATOM 2537 N N . VAL A 1 320 ? -15.628 -34.211 67.914 1.00 29.00 320 VAL A N 1
ATOM 2538 C CA . VAL A 1 320 ? -15.110 -33.310 68.948 1.00 29.00 320 VAL A CA 1
ATOM 2539 C C . VAL A 1 320 ? -14.167 -32.368 68.179 1.00 29.00 320 VAL A C 1
ATOM 2541 O O . VAL A 1 320 ? -13.434 -32.776 67.287 1.00 29.00 320 VAL A O 1
ATOM 2544 N N . PHE A 1 321 ? -14.273 -31.090 68.518 1.00 29.97 321 PHE A N 1
ATOM 2545 C CA . PHE A 1 321 ? -13.279 -30.017 68.462 1.00 29.97 321 PHE A CA 1
ATOM 2546 C C . PHE A 1 321 ? -11.833 -30.374 68.038 1.00 29.97 321 PHE A C 1
ATOM 2548 O O . PHE A 1 321 ? -11.147 -31.099 68.744 1.00 29.97 321 PHE A O 1
ATOM 2555 N N . ASN A 1 322 ? -11.331 -29.704 66.993 1.00 32.88 322 ASN A N 1
ATOM 2556 C CA . ASN A 1 322 ? -9.946 -29.220 66.936 1.00 32.88 322 ASN A CA 1
ATOM 2557 C C . ASN A 1 322 ? -9.922 -27.828 66.268 1.00 32.88 322 ASN A C 1
ATOM 2559 O O . ASN A 1 322 ? -10.143 -27.677 65.071 1.00 32.88 322 ASN A O 1
ATOM 2563 N N . LYS A 1 323 ? -9.691 -26.790 67.075 1.00 34.22 323 LYS A N 1
ATOM 2564 C CA . LYS A 1 323 ? -8.995 -25.545 66.681 1.00 34.22 323 LYS A CA 1
ATOM 2565 C C . LYS A 1 323 ? -7.526 -25.705 67.123 1.00 34.22 323 LYS A C 1
ATOM 2567 O O . LYS A 1 323 ? -7.326 -26.517 68.024 1.00 34.22 323 LYS A O 1
ATOM 2572 N N . PRO A 1 324 ? -6.529 -24.919 66.653 1.00 42.25 324 PRO A N 1
ATOM 2573 C CA . PRO A 1 324 ? -6.576 -23.615 65.958 1.00 42.25 324 PRO A CA 1
ATOM 2574 C C . PRO A 1 324 ? -5.698 -23.623 64.662 1.00 42.25 324 PRO A C 1
ATOM 2576 O O . PRO A 1 324 ? -5.201 -24.668 64.275 1.00 42.25 324 PRO A O 1
ATOM 2579 N N . THR A 1 325 ? -5.474 -22.566 63.864 1.00 29.00 325 THR A N 1
ATOM 2580 C CA . THR A 1 325 ? -4.614 -21.397 64.163 1.00 29.00 325 THR A CA 1
ATOM 2581 C C . THR A 1 325 ? -4.620 -20.415 62.979 1.00 29.00 325 THR A C 1
ATOM 2583 O O . THR A 1 325 ? -4.690 -20.818 61.824 1.00 29.00 325 THR A O 1
ATOM 2586 N N . LYS A 1 326 ? -4.574 -19.112 63.287 1.00 44.72 326 LYS A N 1
ATOM 2587 C CA . LYS A 1 326 ? -4.524 -17.980 62.347 1.00 44.72 326 LYS A CA 1
ATOM 2588 C C . LYS A 1 326 ? -3.087 -17.683 61.911 1.00 44.72 326 LYS A C 1
ATOM 2590 O O . LYS A 1 326 ? -2.235 -17.661 62.787 1.00 44.72 326 LYS A O 1
ATOM 2595 N N . THR A 1 327 ? -2.908 -17.222 60.675 1.00 29.44 327 THR A N 1
ATOM 2596 C CA . THR A 1 327 ? -2.046 -16.093 60.245 1.00 29.44 327 THR A CA 1
ATOM 2597 C C . THR A 1 327 ? -2.564 -15.689 58.850 1.00 29.44 327 THR A C 1
ATOM 2599 O O . THR A 1 327 ? -2.917 -16.551 58.063 1.00 29.44 327 THR A O 1
ATOM 2602 N N . THR A 1 328 ? -2.829 -14.431 58.500 1.00 34.12 328 THR A N 1
ATOM 2603 C CA . THR A 1 328 ? -1.881 -13.319 58.421 1.00 34.12 328 THR A CA 1
ATOM 2604 C C . THR A 1 328 ? -2.554 -11.954 58.647 1.00 34.12 328 THR A C 1
ATOM 2606 O O . THR A 1 328 ? -3.770 -11.787 58.730 1.00 34.12 328 THR A O 1
ATOM 2609 N N . THR A 1 329 ? -1.685 -10.981 58.865 1.00 40.75 329 THR A N 1
ATOM 2610 C CA . THR A 1 329 ? -1.832 -9.688 59.525 1.00 40.75 329 THR A CA 1
ATOM 2611 C C . THR A 1 329 ? -2.279 -8.551 58.606 1.00 40.75 329 THR A C 1
ATOM 2613 O O . THR A 1 329 ? -1.529 -8.145 57.729 1.00 40.75 329 THR A O 1
ATOM 2616 N N . PHE A 1 330 ? -3.404 -7.910 58.935 1.00 36.94 330 PHE A N 1
ATOM 2617 C CA . PHE A 1 330 ? -3.609 -6.480 58.679 1.00 36.94 330 PHE A CA 1
ATOM 2618 C C . PHE A 1 330 ? -4.017 -5.802 59.989 1.00 36.94 330 PHE A C 1
ATOM 2620 O O . PHE A 1 330 ? -5.004 -6.180 60.627 1.00 36.94 330 PHE A O 1
ATOM 2627 N N . LYS A 1 331 ? -3.226 -4.814 60.424 1.00 41.38 331 LYS A N 1
ATOM 2628 C CA . LYS A 1 331 ? -3.507 -3.999 61.611 1.00 41.38 331 LYS A CA 1
ATOM 2629 C C . LYS A 1 331 ? -4.798 -3.201 61.377 1.00 41.38 331 LYS A C 1
ATOM 2631 O O . LYS A 1 331 ? -4.766 -2.127 60.786 1.00 41.38 331 LYS A O 1
ATOM 2636 N N . LYS A 1 332 ? -5.943 -3.701 61.857 1.00 45.50 332 LYS A N 1
ATOM 2637 C CA . LYS A 1 332 ? -7.161 -2.888 61.997 1.00 45.50 332 LYS A CA 1
ATOM 2638 C C . LYS A 1 332 ? -6.913 -1.835 63.076 1.00 45.50 332 LYS A C 1
ATOM 2640 O O . LYS A 1 332 ? -6.773 -2.165 64.252 1.00 45.50 332 LYS A O 1
ATOM 2645 N N . LYS A 1 333 ? -6.852 -0.570 62.661 1.00 44.59 333 LYS A N 1
ATOM 2646 C CA . LYS A 1 333 ? -6.862 0.602 63.545 1.00 44.59 333 LYS A CA 1
ATOM 2647 C C . LYS A 1 333 ? -8.116 0.505 64.434 1.00 44.59 333 LYS A C 1
ATOM 2649 O O . LYS A 1 333 ? -9.219 0.369 63.906 1.00 44.59 333 LYS A O 1
ATOM 2654 N N . LYS A 1 334 ? -7.957 0.484 65.765 1.00 47.28 334 LYS A N 1
ATOM 2655 C CA . LYS A 1 334 ? -9.092 0.500 66.707 1.00 47.28 334 LYS A CA 1
ATOM 2656 C C . LYS A 1 334 ? -9.847 1.815 66.506 1.00 47.28 334 LYS A C 1
ATOM 2658 O O . LYS A 1 334 ? -9.277 2.879 66.714 1.00 47.28 334 LYS A O 1
ATOM 2663 N N . PHE A 1 335 ? -11.096 1.726 66.068 1.00 55.97 335 PHE A N 1
ATOM 2664 C CA . PHE A 1 335 ? -11.985 2.875 65.937 1.00 55.97 335 PHE A CA 1
ATOM 2665 C C . PHE A 1 335 ? -12.672 3.096 67.291 1.00 55.97 335 PHE A C 1
ATOM 2667 O O . PHE A 1 335 ? -13.358 2.196 67.782 1.00 55.97 335 PHE A O 1
ATOM 2674 N N . ASN A 1 336 ? -12.455 4.251 67.922 1.00 61.84 336 ASN A N 1
ATOM 2675 C CA . ASN A 1 336 ? -13.089 4.584 69.196 1.00 61.84 336 ASN A CA 1
ATOM 2676 C C . ASN A 1 336 ? -14.564 4.934 68.953 1.00 61.84 336 ASN A C 1
ATOM 2678 O O . ASN A 1 336 ? -14.885 5.992 68.423 1.00 61.84 336 ASN A O 1
ATOM 2682 N N . LYS A 1 337 ? -15.476 4.036 69.354 1.00 62.78 337 LYS A N 1
ATOM 2683 C CA . LYS A 1 337 ? -16.937 4.210 69.208 1.00 62.78 337 LYS A CA 1
ATOM 2684 C C . LYS A 1 337 ? -17.472 5.445 69.957 1.00 62.78 337 LYS A C 1
ATOM 2686 O O . LYS A 1 337 ? -18.520 5.959 69.590 1.00 62.78 337 LYS A O 1
ATOM 2691 N N . ALA A 1 338 ? -16.754 5.916 70.978 1.00 61.47 338 ALA A N 1
ATOM 2692 C CA . ALA A 1 338 ? -17.148 7.047 71.819 1.00 61.47 338 ALA A CA 1
ATOM 2693 C C . ALA A 1 338 ? -17.006 8.422 71.140 1.00 61.47 338 ALA A C 1
ATOM 2695 O O . ALA A 1 338 ? -17.673 9.356 71.557 1.00 61.47 338 ALA A O 1
ATOM 2696 N N . GLU A 1 339 ? -16.178 8.536 70.098 1.00 62.97 339 GLU A N 1
ATOM 2697 C CA . GLU A 1 339 ? -15.861 9.813 69.433 1.00 62.97 339 GLU A CA 1
ATOM 2698 C C . GLU A 1 339 ? -16.515 9.925 68.043 1.00 62.97 339 GLU A C 1
ATOM 2700 O O . GLU A 1 339 ? -16.480 10.968 67.403 1.00 62.97 339 GLU A O 1
ATOM 2705 N N . LEU A 1 340 ? -17.137 8.840 67.564 1.00 75.06 340 LEU A N 1
ATOM 2706 C CA . LEU A 1 340 ? -17.838 8.817 66.286 1.00 75.06 340 LEU A CA 1
ATOM 2707 C C . LEU A 1 340 ? -19.240 9.420 66.439 1.00 75.06 340 LEU A C 1
ATOM 2709 O O . LEU A 1 340 ? -20.097 8.836 67.109 1.00 75.06 340 LEU A O 1
ATOM 2713 N N . GLU A 1 341 ? -19.468 10.548 65.771 1.00 80.38 341 GLU A N 1
ATOM 2714 C CA . GLU A 1 341 ? -20.777 11.186 65.637 1.00 80.38 341 GLU A CA 1
ATOM 2715 C C . GLU A 1 341 ? -21.703 10.384 64.717 1.00 80.38 341 GLU A C 1
ATOM 2717 O O . GLU A 1 341 ? -21.336 9.920 63.633 1.00 80.38 341 GLU A O 1
ATOM 2722 N N . CYS A 1 342 ? -22.944 10.207 65.156 1.00 82.31 342 CYS A N 1
ATOM 2723 C CA . CYS A 1 342 ? -23.970 9.553 64.367 1.00 82.31 342 CYS A CA 1
ATOM 2724 C C . CYS A 1 342 ? -24.403 10.439 63.191 1.00 82.31 342 CYS A C 1
ATOM 2726 O O . CYS A 1 342 ? -25.005 11.487 63.397 1.00 82.31 342 CYS A O 1
ATOM 2728 N N . TYR A 1 343 ? -24.233 9.975 61.950 1.00 77.75 343 TYR A N 1
ATOM 2729 C CA . TYR A 1 343 ? -24.655 10.716 60.748 1.00 77.75 343 TYR A CA 1
ATOM 2730 C C . TYR A 1 343 ? -26.168 10.999 60.652 1.00 77.75 343 TYR A C 1
ATOM 2732 O O . TYR A 1 343 ? -26.585 11.742 59.773 1.00 77.75 343 TYR A O 1
ATOM 2740 N N . ALA A 1 344 ? -27.000 10.388 61.504 1.00 77.38 344 ALA A N 1
ATOM 2741 C CA . ALA A 1 344 ? -28.443 10.633 61.521 1.00 77.38 344 ALA A CA 1
ATOM 2742 C C . ALA A 1 344 ? -28.881 11.708 62.536 1.00 77.38 344 ALA A C 1
ATOM 2744 O O . ALA A 1 344 ? -29.893 12.357 62.301 1.00 77.38 344 ALA A O 1
ATOM 2745 N N . CYS A 1 345 ? -28.165 11.895 63.654 1.00 81.94 345 CYS A N 1
ATOM 2746 C CA . CYS A 1 345 ? -28.561 12.848 64.709 1.00 81.94 345 CYS A CA 1
ATOM 2747 C C . CYS A 1 345 ? -27.421 13.720 65.262 1.00 81.94 345 CYS A C 1
ATOM 2749 O O . CYS A 1 345 ? -27.649 14.504 66.179 1.00 81.94 345 CYS A O 1
ATOM 2751 N N . GLY A 1 346 ? -26.193 13.550 64.773 1.00 77.38 346 GLY A N 1
ATOM 2752 C CA . GLY A 1 346 ? -25.002 14.292 65.196 1.00 77.38 346 GLY A CA 1
ATOM 2753 C C . GLY A 1 346 ? -24.444 13.924 66.576 1.00 77.38 346 GLY A C 1
ATOM 2754 O O . GLY A 1 346 ? -23.365 14.377 66.927 1.00 77.38 346 GLY A O 1
ATOM 2755 N N . LYS A 1 347 ? -25.125 13.094 67.381 1.00 81.50 347 LYS A N 1
ATOM 2756 C CA . LYS A 1 347 ? -24.648 12.739 68.733 1.00 81.50 347 LYS A CA 1
ATOM 2757 C C . LYS A 1 347 ? -23.575 11.635 68.681 1.00 81.50 347 LYS A C 1
ATOM 2759 O O . LYS A 1 347 ? -23.780 10.647 67.964 1.00 81.50 347 LYS A O 1
ATOM 2764 N N . PRO A 1 348 ? -22.475 11.745 69.448 1.00 81.69 348 PRO A N 1
ATOM 2765 C CA . PRO A 1 348 ? -21.435 10.721 69.500 1.00 81.69 348 PRO A CA 1
ATOM 2766 C C . PRO A 1 348 ? -21.875 9.461 70.267 1.00 81.69 348 PRO A C 1
ATOM 2768 O O . PRO A 1 348 ? -22.886 9.452 70.973 1.00 81.69 348 PRO A O 1
ATOM 2771 N N . GLY A 1 349 ? -21.127 8.364 70.116 1.00 81.62 349 GLY A N 1
ATOM 2772 C CA . GLY A 1 349 ? -21.280 7.150 70.933 1.00 81.62 349 GLY A CA 1
ATOM 2773 C C . GLY A 1 349 ? -22.077 6.000 70.303 1.00 81.62 349 GLY A C 1
ATOM 2774 O O . GLY A 1 349 ? -22.162 4.919 70.891 1.00 81.62 349 GLY A O 1
ATOM 2775 N N . HIS A 1 350 ? -22.641 6.178 69.104 1.00 82.50 350 HIS A N 1
ATOM 2776 C CA . HIS A 1 350 ? -23.401 5.136 68.405 1.00 82.50 350 HIS A CA 1
ATOM 2777 C C . HIS A 1 350 ? -23.332 5.290 66.880 1.00 82.50 350 HIS A C 1
ATOM 2779 O O . HIS A 1 350 ? -23.124 6.377 66.352 1.00 82.50 350 HIS A O 1
ATOM 2785 N N . PHE A 1 351 ? -23.535 4.193 66.149 1.00 83.06 351 PHE A N 1
ATOM 2786 C CA . PHE A 1 351 ? -23.632 4.240 64.686 1.00 83.06 351 PHE A CA 1
ATOM 2787 C C . PHE A 1 351 ? -25.036 4.673 64.249 1.00 83.06 351 PHE A C 1
ATOM 2789 O O . PHE A 1 351 ? -26.012 4.369 64.930 1.00 83.06 351 PHE A O 1
ATOM 2796 N N . SER A 1 352 ? -25.188 5.240 63.047 1.00 80.06 352 SER A N 1
ATOM 2797 C CA . SER A 1 352 ? -26.497 5.643 62.491 1.00 80.06 352 SER A CA 1
ATOM 2798 C C . SER A 1 352 ? -27.531 4.515 62.410 1.00 80.06 352 SER A C 1
ATOM 2800 O O . SER A 1 352 ? -28.728 4.763 62.287 1.00 80.06 352 SER A O 1
ATOM 2802 N N . LYS A 1 353 ? -27.099 3.251 62.481 1.00 75.75 353 LYS A N 1
ATOM 2803 C CA . LYS A 1 353 ? -27.980 2.074 62.554 1.00 75.75 353 LYS A CA 1
ATOM 2804 C C . LYS A 1 353 ? -28.602 1.859 63.941 1.00 75.75 353 LYS A C 1
ATOM 2806 O O . LYS A 1 353 ? -29.667 1.260 64.042 1.00 75.75 353 LYS A O 1
ATOM 2811 N N . GLU A 1 354 ? -27.952 2.362 64.983 1.00 75.94 354 GLU A N 1
ATOM 2812 C CA . GLU A 1 354 ? -28.333 2.251 66.396 1.00 75.94 354 GLU A CA 1
ATOM 2813 C C . GLU A 1 354 ? -28.968 3.555 66.919 1.00 75.94 354 GLU A C 1
ATOM 2815 O O . GLU A 1 354 ? -29.185 3.698 68.117 1.00 75.94 354 GLU A O 1
ATOM 2820 N N . CYS A 1 355 ? -29.264 4.518 66.035 1.00 81.12 355 CYS A N 1
ATOM 2821 C CA . CYS A 1 355 ? -29.760 5.833 66.428 1.00 81.12 355 CYS A CA 1
ATOM 2822 C C . CYS A 1 355 ? -31.217 5.780 66.921 1.00 81.12 355 CYS A C 1
ATOM 2824 O O . CYS A 1 355 ? -32.094 5.350 66.164 1.00 81.12 355 CYS A O 1
ATOM 2826 N N . PRO A 1 356 ? -31.505 6.245 68.153 1.00 75.31 356 PRO A N 1
ATOM 2827 C CA . PRO A 1 356 ? -32.863 6.257 68.695 1.00 75.31 356 PRO A CA 1
ATOM 2828 C C . PRO A 1 356 ? -33.777 7.270 67.991 1.00 75.31 356 PRO A C 1
ATOM 2830 O O . PRO A 1 356 ? -34.986 7.070 67.947 1.00 75.31 356 PRO A O 1
ATOM 2833 N N . GLU A 1 357 ? -33.216 8.322 67.389 1.00 70.75 357 GLU A N 1
ATOM 2834 C CA . GLU A 1 357 ? -33.974 9.373 66.690 1.00 70.75 357 GLU A CA 1
ATOM 2835 C C . GLU A 1 357 ? -34.147 9.114 65.185 1.00 70.75 357 GLU A C 1
ATOM 2837 O O . GLU A 1 357 ? -34.651 9.967 64.454 1.00 70.75 357 GLU A O 1
ATOM 2842 N N . ARG A 1 358 ? -33.758 7.927 64.714 1.00 71.50 358 ARG A N 1
ATOM 2843 C CA . ARG A 1 358 ? -33.820 7.541 63.306 1.00 71.50 358 ARG A CA 1
ATOM 2844 C C . ARG A 1 358 ? -35.259 7.617 62.769 1.00 71.50 358 ARG A C 1
ATOM 2846 O O . ARG A 1 358 ? -36.158 6.952 63.289 1.00 71.50 358 ARG A O 1
ATOM 2853 N N . ALA A 1 359 ? -35.466 8.435 61.732 1.00 63.66 359 ALA A N 1
ATOM 2854 C CA . ALA A 1 359 ? -36.780 8.812 61.193 1.00 63.66 359 ALA A CA 1
ATOM 2855 C C . ALA A 1 359 ? -37.668 7.605 60.833 1.00 63.66 359 ALA A C 1
ATOM 2857 O O . ALA A 1 359 ? -38.869 7.607 61.086 1.00 63.66 359 ALA A O 1
ATOM 2858 N N . ASP A 1 360 ? -37.054 6.526 60.357 1.00 64.12 360 ASP A N 1
ATOM 2859 C CA . ASP A 1 360 ? -37.673 5.255 59.981 1.00 64.12 360 ASP A CA 1
ATOM 2860 C C . ASP A 1 360 ? -38.231 4.433 61.170 1.00 64.12 360 ASP A C 1
ATOM 2862 O O . ASP A 1 360 ? -38.888 3.414 60.959 1.00 64.12 360 ASP A O 1
ATOM 2866 N N . ARG A 1 361 ? -38.046 4.880 62.426 1.00 58.75 361 ARG A N 1
ATOM 2867 C CA . ARG A 1 361 ? -38.635 4.259 63.633 1.00 58.75 361 ARG A CA 1
ATOM 2868 C C . ARG A 1 361 ? -39.693 5.106 64.354 1.00 58.75 361 ARG A C 1
ATOM 2870 O O . ARG A 1 361 ? -40.337 4.588 65.264 1.00 58.75 361 ARG A O 1
ATOM 2877 N N . ARG A 1 362 ? -39.950 6.355 63.940 1.00 55.12 362 ARG A N 1
ATOM 2878 C CA . ARG A 1 362 ? -40.940 7.251 64.590 1.00 55.12 362 ARG A CA 1
ATOM 2879 C C . ARG A 1 362 ? -42.416 6.891 64.335 1.00 55.12 362 ARG A C 1
ATOM 2881 O O . ARG A 1 362 ? -43.299 7.597 64.802 1.00 55.12 362 ARG A O 1
ATOM 2888 N N . GLY A 1 363 ? -42.709 5.789 63.643 1.00 51.53 363 GLY A N 1
ATOM 2889 C CA . GLY A 1 363 ? -44.078 5.368 63.318 1.00 51.53 363 GLY A CA 1
ATOM 2890 C C . GLY A 1 363 ? -44.738 4.383 64.289 1.00 51.53 363 GLY A C 1
ATOM 2891 O O . GLY A 1 363 ? -45.802 3.862 63.964 1.00 51.53 363 GLY A O 1
ATOM 2892 N N . LYS A 1 364 ? -44.127 4.037 65.433 1.00 51.00 364 LYS A N 1
ATOM 2893 C CA . LYS A 1 364 ? -44.650 2.929 66.251 1.00 51.00 364 LYS A CA 1
ATOM 2894 C C . LYS A 1 364 ? -44.495 3.091 67.762 1.00 51.00 364 LYS A C 1
ATOM 2896 O O . LYS A 1 364 ? -43.956 2.194 68.389 1.00 51.00 364 LYS A O 1
ATOM 2901 N N . THR A 1 365 ? -45.035 4.168 68.343 1.00 35.53 365 THR A N 1
ATOM 2902 C CA . THR A 1 365 ? -45.508 4.148 69.747 1.00 35.53 365 THR A CA 1
ATOM 2903 C C . THR A 1 365 ? -46.386 5.359 70.093 1.00 35.53 365 THR A C 1
ATOM 2905 O O . THR A 1 365 ? -45.884 6.476 70.079 1.00 35.53 365 THR A O 1
ATOM 2908 N N . SER A 1 366 ? -47.647 5.075 70.479 1.00 33.69 366 SER A N 1
ATOM 2909 C CA . SER A 1 366 ? -48.594 5.856 71.327 1.00 33.69 366 SER A CA 1
ATOM 2910 C C . SER A 1 366 ? -49.038 7.256 70.855 1.00 33.69 366 SER A C 1
ATOM 2912 O O . SER A 1 366 ? -48.220 8.023 70.387 1.00 33.69 366 SER A O 1
ATOM 2914 N N . SER A 1 367 ? -50.268 7.749 71.020 1.00 34.25 367 SER A N 1
ATOM 2915 C CA . SER A 1 367 ? -51.557 7.280 71.543 1.00 34.25 367 SER A CA 1
ATOM 2916 C C . SER A 1 367 ? -52.611 8.312 71.083 1.00 34.25 367 SER A C 1
ATOM 2918 O O . SER A 1 367 ? -52.283 9.456 70.784 1.00 34.25 367 SER A O 1
ATOM 2920 N N . LYS A 1 368 ? -53.867 7.878 71.016 1.00 38.91 368 LYS A N 1
ATOM 2921 C CA . LYS A 1 368 ? -55.088 8.577 70.585 1.00 38.91 368 LYS A CA 1
ATOM 2922 C C . LYS A 1 368 ? -55.414 9.817 71.444 1.00 38.91 368 LYS A C 1
ATOM 2924 O O . LYS A 1 368 ? -55.503 9.666 72.656 1.00 38.91 368 LYS A O 1
ATOM 2929 N N . THR A 1 369 ? -55.777 10.935 70.807 1.00 31.00 369 THR A N 1
ATOM 2930 C CA . THR A 1 369 ? -56.927 11.802 71.164 1.00 31.00 369 THR A CA 1
ATOM 2931 C C . THR A 1 369 ? -57.328 12.627 69.932 1.00 31.00 369 THR A C 1
ATOM 2933 O O . THR A 1 369 ? -56.524 13.370 69.380 1.00 31.00 369 THR A O 1
ATOM 2936 N N . VAL A 1 370 ? -58.570 12.462 69.468 1.00 32.47 370 VAL A N 1
ATOM 2937 C CA . VAL A 1 370 ? -59.183 13.242 68.380 1.00 32.47 370 VAL A CA 1
ATOM 2938 C C . VAL A 1 370 ? -60.334 14.023 69.001 1.00 32.47 370 VAL A C 1
ATOM 2940 O O . VAL A 1 370 ? -61.285 13.405 69.472 1.00 32.47 370 VAL A O 1
ATOM 2943 N N . ASN A 1 371 ? -60.251 15.353 68.989 1.00 34.12 371 ASN A N 1
ATOM 2944 C CA . ASN A 1 371 ? -61.408 16.228 69.163 1.00 34.12 371 ASN A CA 1
ATOM 2945 C C . ASN A 1 371 ? -61.857 16.675 67.765 1.00 34.12 371 ASN A C 1
ATOM 2947 O O . ASN A 1 371 ? -61.098 17.331 67.055 1.00 34.12 371 ASN A O 1
ATOM 2951 N N . MET A 1 372 ? -63.068 16.284 67.363 1.00 34.97 372 MET A N 1
ATOM 2952 C CA . MET A 1 372 ? -63.759 16.811 66.182 1.00 34.97 372 MET A CA 1
ATOM 2953 C C . MET A 1 372 ? -64.478 18.111 66.562 1.00 34.97 372 MET A C 1
ATOM 2955 O O . MET A 1 372 ? -65.236 18.124 67.529 1.00 34.97 372 MET A O 1
ATOM 2959 N N . VAL A 1 373 ? -64.283 19.168 65.772 1.00 35.16 373 VAL A N 1
ATOM 2960 C CA . VAL A 1 373 ? -65.165 20.342 65.734 1.00 35.16 373 VAL A CA 1
ATOM 2961 C C . VAL A 1 373 ? -65.878 20.324 64.387 1.00 35.16 373 VAL A C 1
ATOM 2963 O O . VAL A 1 373 ? -65.244 20.309 63.334 1.00 35.16 373 VAL A O 1
ATOM 2966 N N . THR A 1 374 ? -67.203 20.268 64.445 1.00 43.50 374 THR A N 1
ATOM 2967 C CA . THR A 1 374 ? -68.133 20.407 63.325 1.00 43.50 374 THR A CA 1
ATOM 2968 C C . THR A 1 374 ? -68.203 21.859 62.865 1.00 43.50 374 THR A C 1
ATOM 2970 O O . THR A 1 374 ? -68.405 22.745 63.692 1.00 43.50 374 THR A O 1
ATOM 2973 N N . ALA A 1 375 ? -68.137 22.091 61.555 1.00 35.06 375 ALA A N 1
ATOM 2974 C CA . ALA A 1 375 ? -68.669 23.300 60.939 1.00 35.06 375 ALA A CA 1
ATOM 2975 C C . ALA A 1 375 ? -69.414 22.921 59.655 1.00 35.06 375 ALA A C 1
ATOM 2977 O O . ALA A 1 375 ? -68.875 22.287 58.750 1.00 35.06 375 ALA A O 1
ATOM 2978 N N . SER A 1 376 ? -70.694 23.259 59.690 1.00 36.91 376 SER A N 1
ATOM 2979 C CA . SER A 1 376 ? -71.753 23.132 58.700 1.00 36.91 376 SER A CA 1
ATOM 2980 C C . SER A 1 376 ? -71.557 24.065 57.505 1.00 36.91 376 SER A C 1
ATOM 2982 O O . SER A 1 376 ? -71.129 25.205 57.673 1.00 36.91 376 SER A O 1
ATOM 2984 N N . ASN A 1 377 ? -71.954 23.586 56.325 1.00 41.16 377 ASN A N 1
ATOM 2985 C CA . ASN A 1 377 ? -72.206 24.403 55.139 1.00 41.16 377 ASN A CA 1
ATOM 2986 C C . ASN A 1 377 ? -73.556 25.129 55.262 1.00 41.16 377 ASN A C 1
ATOM 2988 O O . ASN A 1 377 ? -74.549 24.497 55.620 1.00 41.16 377 ASN A O 1
ATOM 2992 N N . THR A 1 378 ? -73.555 26.405 54.888 1.00 43.53 378 THR A N 1
ATOM 2993 C CA . THR A 1 378 ? -74.671 27.269 54.447 1.00 43.53 378 THR A CA 1
ATOM 2994 C C . THR A 1 378 ? -73.993 28.378 53.632 1.00 43.53 378 THR A C 1
ATOM 2996 O O . THR A 1 378 ? -72.994 28.911 54.118 1.00 43.53 378 THR A O 1
ATOM 2999 N N . ASP A 1 379 ? -74.375 28.792 52.434 1.00 39.00 379 ASP A N 1
ATOM 3000 C CA . ASP A 1 379 ? -75.371 28.400 51.430 1.00 39.00 379 ASP A CA 1
ATOM 3001 C C . ASP A 1 379 ? -74.764 28.742 50.054 1.00 39.00 379 ASP A C 1
ATOM 3003 O O . ASP A 1 379 ? -73.890 29.648 50.019 1.00 39.00 379 ASP A O 1
#